Protein AF-0000000073157438 (afdb_homodimer)

pLDDT: mean 88.35, std 17.48, range [24.41, 98.88]

Sequence (498 aa):
MHIRNSVMNKRAVCDQSKKDSRLLELQKYIGYCFESQNLLETAMTHPSTVENSEGHYERLEFLGDTVLGFVISEMLFNIFTDDDEGLLTKKKIALVRGQRLVEVAEAINLGSVIQMSKGEEDCGGRSSAKNLENALEALIGAIYLDGGLLAAQEFVARYWGPLINKISELQLVDPKTALQEWAQSRNLPVPVYRVVNKTGLEHCPKFTVEVQLSDYRTVSASGKNKKSAEIAAARLLLEELTQENGTKAMHIRNSVMNKRAVCDQSKKDSRLLELQKYIGYCFESQNLLETAMTHPSTVENSEGHYERLEFLGDTVLGFVISEMLFNIFTDDDEGLLTKKKIALVRGQRLVEVAEAINLGSVIQMSKGEEDCGGRSSAKNLENALEALIGAIYLDGGLLAAQEFVARYWGPLINKISELQLVDPKTALQEWAQSRNLPVPVYRVVNKTGLEHCPKFTVEVQLSDYRTVSASGKNKKSAEIAAARLLLEELTQENGTKA

Structure (mmCIF, N/CA/C/O backbone):
data_AF-0000000073157438-model_v1
#
loop_
_entity.id
_entity.type
_entity.pdbx_description
1 polymer 'Ribonuclease 3'
#
loop_
_atom_site.group_PDB
_atom_site.id
_atom_site.type_symbol
_atom_site.label_atom_id
_atom_site.label_alt_id
_atom_site.label_comp_id
_atom_site.label_asym_id
_atom_site.label_entity_id
_atom_site.label_seq_id
_atom_site.pdbx_PDB_ins_code
_atom_site.Cartn_x
_atom_site.Cartn_y
_atom_site.Cartn_z
_atom_site.occupancy
_atom_site.B_iso_or_equiv
_atom_site.auth_seq_id
_atom_site.auth_comp_id
_atom_site.auth_asym_id
_atom_site.auth_atom_id
_atom_site.pdbx_PDB_model_num
ATOM 1 N N . MET A 1 1 ? 46.812 -8.625 14.352 1 26.81 1 MET A N 1
ATOM 2 C CA . MET A 1 1 ? 46.031 -9.672 15.008 1 26.81 1 MET A CA 1
ATOM 3 C C . MET A 1 1 ? 44.594 -9.711 14.477 1 26.81 1 MET A C 1
ATOM 5 O O . MET A 1 1 ? 43.875 -8.719 14.586 1 26.81 1 MET A O 1
ATOM 9 N N . HIS A 1 2 ? 44.344 -10.414 13.289 1 28 2 HIS A N 1
ATOM 10 C CA . HIS A 1 2 ? 43.25 -10.508 12.312 1 28 2 HIS A CA 1
ATOM 11 C C . HIS A 1 2 ? 42.031 -11.164 12.93 1 28 2 HIS A C 1
ATOM 13 O O . HIS A 1 2 ? 42.094 -12.32 13.367 1 28 2 HIS A O 1
ATOM 19 N N . ILE A 1 3 ? 41.219 -10.422 13.703 1 26.33 3 ILE A N 1
ATOM 20 C CA . ILE A 1 3 ? 40 -10.938 14.32 1 26.33 3 ILE A CA 1
ATOM 21 C C . ILE A 1 3 ? 39.094 -11.547 13.25 1 26.33 3 ILE A C 1
ATOM 23 O O . ILE A 1 3 ? 38.594 -10.836 12.375 1 26.33 3 ILE A O 1
ATOM 27 N N . ARG A 1 4 ? 39.375 -12.844 12.82 1 26.98 4 ARG A N 1
ATOM 28 C CA . ARG A 1 4 ? 38.562 -13.688 11.945 1 26.98 4 ARG A CA 1
ATOM 29 C C . ARG A 1 4 ? 37.156 -13.82 12.477 1 26.98 4 ARG A C 1
ATOM 31 O O . ARG A 1 4 ? 36.938 -14.414 13.539 1 26.98 4 ARG A O 1
ATOM 38 N N . ASN A 1 5 ? 36.312 -12.773 12.406 1 26.05 5 ASN A N 1
ATOM 39 C CA . ASN A 1 5 ? 34.906 -12.773 12.742 1 26.05 5 ASN A CA 1
ATOM 40 C C . ASN A 1 5 ? 34.156 -13.93 12.07 1 26.05 5 ASN A C 1
ATOM 42 O O . ASN A 1 5 ? 33.969 -13.914 10.859 1 26.05 5 ASN A O 1
ATOM 46 N N . SER A 1 6 ? 34.438 -15.211 12.406 1 28.34 6 SER A N 1
ATOM 47 C CA . SER A 1 6 ? 33.812 -16.453 11.984 1 28.34 6 SER A CA 1
ATOM 48 C C . SER A 1 6 ? 32.312 -16.406 12.258 1 28.34 6 SER A C 1
ATOM 50 O O . SER A 1 6 ? 31.859 -16.625 13.383 1 28.34 6 SER A O 1
ATOM 52 N N . VAL A 1 7 ? 31.625 -15.375 12.125 1 30.28 7 VAL A N 1
ATOM 53 C CA . VAL A 1 7 ? 30.172 -15.508 12.227 1 30.28 7 VAL A CA 1
ATOM 54 C C . VAL A 1 7 ? 29.719 -16.719 11.422 1 30.28 7 VAL A C 1
ATOM 56 O O . VAL A 1 7 ? 29.75 -16.703 10.188 1 30.28 7 VAL A O 1
ATOM 59 N N . MET A 1 8 ? 30.141 -17.938 11.75 1 28.86 8 MET A N 1
ATOM 60 C CA . MET A 1 8 ? 29.641 -19.188 11.18 1 28.86 8 MET A CA 1
ATOM 61 C C . MET A 1 8 ? 28.109 -19.156 11.062 1 28.86 8 MET A C 1
ATOM 63 O O . MET A 1 8 ? 27.422 -18.922 12.055 1 28.86 8 MET A O 1
ATOM 67 N N . ASN A 1 9 ? 27.516 -18.703 10.039 1 34.28 9 ASN A N 1
ATOM 68 C CA . ASN A 1 9 ? 26.141 -18.812 9.555 1 34.28 9 ASN A CA 1
ATOM 69 C C . ASN A 1 9 ? 25.547 -20.188 9.852 1 34.28 9 ASN A C 1
ATOM 71 O O . ASN A 1 9 ? 25.969 -21.188 9.273 1 34.28 9 ASN A O 1
ATOM 75 N N . LYS A 1 10 ? 25.469 -20.547 11.125 1 36.38 10 LYS A N 1
ATOM 76 C CA . LYS A 1 10 ? 24.812 -21.812 11.469 1 36.38 10 LYS A CA 1
ATOM 77 C C . LYS A 1 10 ? 23.609 -22.062 10.57 1 36.38 10 LYS A C 1
ATOM 79 O O . LYS A 1 10 ? 22.609 -21.344 10.656 1 36.38 10 LYS A O 1
ATOM 84 N N . ARG A 1 11 ? 23.734 -22.688 9.422 1 41.94 11 ARG A N 1
ATOM 85 C CA . ARG A 1 11 ? 22.672 -23.234 8.594 1 41.94 11 ARG A CA 1
ATOM 86 C C . ARG A 1 11 ? 21.734 -24.141 9.414 1 41.94 11 ARG A C 1
ATOM 88 O O . ARG A 1 11 ? 22.203 -25.047 10.102 1 41.94 11 ARG A O 1
ATOM 95 N N . ALA A 1 12 ? 20.625 -23.672 9.875 1 47.44 12 ALA A N 1
ATOM 96 C CA . ALA A 1 12 ? 19.625 -24.453 10.578 1 47.44 12 ALA A CA 1
ATOM 97 C C . ALA A 1 12 ? 19.438 -25.812 9.922 1 47.44 12 ALA A C 1
ATOM 99 O O . ALA A 1 12 ? 19.25 -25.906 8.703 1 47.44 12 ALA A O 1
ATOM 100 N N . VAL A 1 13 ? 20.078 -26.906 10.406 1 51.75 13 VAL A N 1
ATOM 101 C CA . VAL A 1 13 ? 19.828 -28.266 9.938 1 51.75 13 VAL A CA 1
ATOM 102 C C . VAL A 1 13 ? 18.359 -28.625 10.141 1 51.75 13 VAL A C 1
ATOM 104 O O . VAL A 1 13 ? 17.875 -28.672 11.273 1 51.75 13 VAL A O 1
ATOM 107 N N . 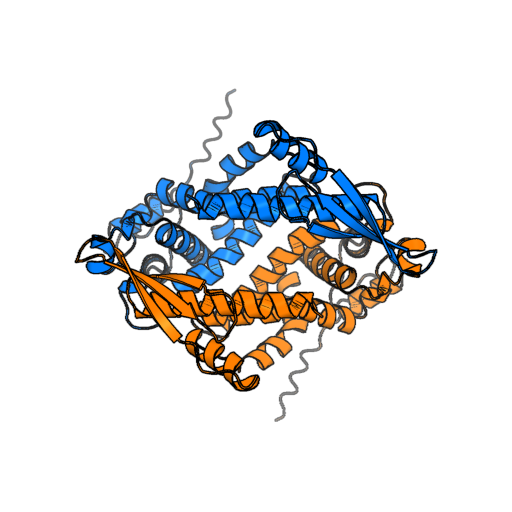CYS A 1 14 ? 17.516 -28.25 9.109 1 63.66 14 CYS A N 1
ATOM 108 C CA . CYS A 1 14 ? 16.109 -28.609 9.148 1 63.66 14 CYS A CA 1
ATOM 109 C C . CYS A 1 14 ? 15.922 -30.125 9.172 1 63.66 14 CYS A C 1
ATOM 111 O O . CYS A 1 14 ? 16.781 -30.859 8.68 1 63.66 14 CYS A O 1
ATOM 113 N N . ASP A 1 15 ? 15.109 -30.672 10.031 1 57.28 15 ASP A N 1
ATOM 114 C CA . ASP A 1 15 ? 14.836 -32.094 10.078 1 57.28 15 ASP A CA 1
ATOM 115 C C . ASP A 1 15 ? 14.562 -32.656 8.688 1 57.28 15 ASP A C 1
ATOM 117 O O . ASP A 1 15 ? 13.68 -32.156 7.977 1 57.28 15 ASP A O 1
ATOM 121 N N . GLN A 1 16 ? 15.492 -33.406 8.094 1 55.41 16 GLN A N 1
ATOM 122 C CA . GLN A 1 16 ? 15.68 -33.938 6.75 1 55.41 16 GLN A CA 1
ATOM 123 C C . GLN A 1 16 ? 14.703 -35.094 6.48 1 55.41 16 GLN A C 1
ATOM 125 O O . GLN A 1 16 ? 14.781 -35.719 5.438 1 55.41 16 GLN A O 1
ATOM 130 N N . SER A 1 17 ? 13.891 -35.406 7.43 1 48.56 17 SER A N 1
ATOM 131 C CA . SER A 1 17 ? 13.148 -36.625 7.113 1 48.56 17 SER A CA 1
ATOM 132 C C . SER A 1 17 ? 12.156 -36.375 5.977 1 48.56 17 SER A C 1
ATOM 134 O O . SER A 1 17 ? 11.609 -37.344 5.418 1 48.56 17 SER A O 1
ATOM 136 N N . LYS A 1 18 ? 11.773 -35.094 5.773 1 52.97 18 LYS A N 1
ATOM 137 C CA . LYS A 1 18 ? 10.594 -34.969 4.918 1 52.97 18 LYS A CA 1
ATOM 138 C C . LYS A 1 18 ? 10.992 -34.875 3.447 1 52.97 18 LYS A C 1
ATOM 140 O O . LYS A 1 18 ? 12.109 -34.469 3.119 1 52.97 18 LYS A O 1
ATOM 145 N N . LYS A 1 19 ? 9.945 -35.406 2.521 1 58.81 19 LYS A N 1
ATOM 146 C CA . LYS A 1 19 ? 9.703 -36.062 1.234 1 58.81 19 LYS A CA 1
ATOM 147 C C . LYS A 1 19 ? 10.141 -35.156 0.08 1 58.81 19 LYS A C 1
ATOM 149 O O . LYS A 1 19 ? 10.758 -35.625 -0.877 1 58.81 19 LYS A O 1
ATOM 154 N N . ASP A 1 20 ? 9.789 -33.875 0.079 1 69.81 20 ASP A N 1
ATOM 155 C CA . ASP A 1 20 ? 10.062 -33.188 -1.184 1 69.81 20 ASP A CA 1
ATOM 156 C C . ASP A 1 20 ? 11.422 -32.5 -1.146 1 69.81 20 ASP A C 1
ATOM 158 O O . ASP A 1 20 ? 11.609 -31.531 -0.415 1 69.81 20 ASP A O 1
ATOM 162 N N . SER A 1 21 ? 12.438 -33.094 -1.751 1 83.12 21 SER A N 1
ATOM 163 C CA . SER A 1 21 ? 13.836 -32.688 -1.812 1 83.12 21 SER A CA 1
ATOM 164 C C . SER A 1 21 ? 13.938 -31.219 -2.229 1 83.12 21 SER A C 1
ATOM 166 O O . SER A 1 21 ? 14.805 -30.484 -1.74 1 83.12 21 SER A O 1
ATOM 168 N N . ARG A 1 22 ? 13.047 -30.75 -2.941 1 88.81 22 ARG A N 1
ATOM 169 C CA . ARG A 1 22 ? 13.117 -29.391 -3.445 1 88.81 22 ARG A CA 1
ATOM 170 C C . ARG A 1 22 ? 12.812 -28.375 -2.34 1 88.81 22 ARG A C 1
ATOM 172 O O . ARG A 1 22 ? 13.453 -27.328 -2.254 1 88.81 22 ARG A O 1
ATOM 179 N N . LEU A 1 23 ? 11.898 -28.703 -1.529 1 93.06 23 LEU A N 1
ATOM 180 C CA . LEU A 1 23 ? 11.539 -27.812 -0.427 1 93.06 23 LEU A CA 1
ATOM 181 C C . LEU A 1 23 ? 12.648 -27.766 0.618 1 93.06 23 LEU A C 1
ATOM 183 O O . LEU A 1 23 ? 12.875 -26.734 1.243 1 93.06 23 LEU A O 1
ATOM 187 N N . LEU A 1 24 ? 13.297 -28.891 0.804 1 91.81 24 LEU A N 1
ATOM 188 C CA . LEU A 1 24 ? 14.438 -28.922 1.711 1 91.81 24 LEU A CA 1
ATOM 189 C C . LEU A 1 24 ? 15.562 -28.031 1.203 1 91.81 24 LEU A C 1
ATOM 191 O O . LEU A 1 24 ? 16.188 -27.312 1.984 1 91.81 24 LEU A O 1
ATOM 195 N N . GLU A 1 25 ? 15.758 -28.141 -0.069 1 91.5 25 GLU A N 1
ATOM 196 C CA . GLU A 1 25 ? 16.781 -27.297 -0.688 1 91.5 25 GLU A CA 1
ATOM 197 C C . GLU A 1 25 ? 16.438 -25.812 -0.549 1 91.5 25 GLU A C 1
ATOM 199 O O . GLU A 1 25 ? 17.312 -25 -0.302 1 91.5 25 GLU A O 1
ATOM 204 N N . LEU A 1 26 ? 15.188 -25.5 -0.736 1 94.94 26 LEU A N 1
ATOM 205 C CA . LEU A 1 26 ? 14.758 -24.109 -0.574 1 94.94 26 LEU A CA 1
ATOM 206 C C . LEU A 1 26 ? 15.039 -23.609 0.839 1 94.94 26 LEU A C 1
ATOM 208 O O . LEU A 1 26 ? 15.539 -22.5 1.021 1 94.94 26 LEU A O 1
ATOM 212 N N . GLN A 1 27 ? 14.75 -24.406 1.78 1 95.69 27 GLN A N 1
ATOM 213 C CA . GLN A 1 27 ? 14.977 -24.047 3.174 1 95.69 27 GLN A CA 1
ATOM 214 C C . GLN A 1 27 ? 16.453 -23.781 3.445 1 95.69 27 GLN A C 1
ATOM 216 O O . GLN A 1 27 ? 16.812 -22.875 4.195 1 95.69 27 GLN A O 1
ATOM 221 N N . LYS A 1 28 ? 17.281 -24.547 2.77 1 91.62 28 LYS A N 1
ATOM 222 C CA . LYS A 1 28 ? 18.719 -24.344 2.875 1 91.62 28 LYS A CA 1
ATOM 223 C C . LYS A 1 28 ? 19.125 -23 2.262 1 91.62 28 LYS A C 1
ATOM 225 O O . LYS A 1 28 ? 19.891 -22.25 2.855 1 91.62 28 LYS A O 1
ATOM 230 N N . TYR A 1 29 ? 18.578 -22.734 1.128 1 90.62 29 TYR A N 1
ATOM 231 C CA . TYR A 1 29 ? 18.891 -21.5 0.427 1 90.62 29 TYR A CA 1
ATOM 232 C C . TYR A 1 29 ? 18.469 -20.281 1.243 1 90.62 29 TYR A C 1
ATOM 234 O O . TYR A 1 29 ? 19.188 -19.281 1.316 1 90.62 29 TYR A O 1
ATOM 242 N N . ILE A 1 30 ? 17.312 -20.375 1.87 1 94.5 30 ILE A N 1
ATOM 243 C CA . ILE A 1 30 ? 16.781 -19.188 2.521 1 94.5 30 ILE A CA 1
ATOM 244 C C . ILE A 1 30 ? 17.25 -19.125 3.971 1 94.5 30 ILE A C 1
ATOM 246 O O . ILE A 1 30 ? 17.031 -18.125 4.668 1 94.5 30 ILE A O 1
ATOM 250 N N . GLY A 1 31 ? 17.906 -20.188 4.41 1 93.62 31 GLY A N 1
ATOM 251 C CA . GLY A 1 31 ? 18.469 -20.203 5.754 1 93.62 31 GLY A CA 1
ATOM 252 C C . GLY A 1 31 ? 17.406 -20.25 6.84 1 93.62 31 GLY A C 1
ATOM 253 O O . GLY A 1 31 ? 17.562 -19.609 7.883 1 93.62 31 GLY A O 1
ATOM 254 N N . TYR A 1 32 ? 16.344 -20.875 6.543 1 96.69 32 TYR A N 1
ATOM 255 C CA . TYR A 1 32 ? 15.25 -20.984 7.504 1 96.69 32 TYR A CA 1
ATOM 256 C C . TYR A 1 32 ? 14.602 -22.359 7.445 1 96.69 32 TYR A C 1
ATOM 258 O O . TYR A 1 32 ? 14.242 -22.844 6.367 1 96.69 32 TYR A O 1
ATOM 266 N N . CYS A 1 33 ? 14.438 -23.016 8.578 1 96.19 33 CYS A N 1
ATOM 267 C CA . CYS A 1 33 ? 13.789 -24.312 8.664 1 96.19 33 CYS A CA 1
ATOM 268 C C . CYS A 1 33 ? 12.383 -24.188 9.227 1 96.19 33 CYS A C 1
ATOM 270 O O . CYS A 1 33 ? 12.203 -23.812 10.391 1 96.19 33 CYS A O 1
ATOM 272 N N . PHE A 1 34 ? 11.492 -24.578 8.445 1 97.19 34 PHE A N 1
ATOM 273 C CA . PHE A 1 34 ? 10.094 -24.469 8.852 1 97.19 34 PHE A CA 1
ATOM 274 C C . PHE A 1 34 ? 9.75 -25.516 9.898 1 97.19 34 PHE A C 1
ATOM 276 O O . PHE A 1 34 ? 10.094 -26.703 9.734 1 97.19 34 PHE A O 1
ATOM 283 N N . GLU A 1 35 ? 9.094 -25.109 10.898 1 96.69 35 GLU A N 1
ATOM 284 C CA . GLU A 1 35 ? 8.469 -26.062 11.812 1 96.69 35 GLU A CA 1
ATOM 285 C C . GLU A 1 35 ? 7.234 -26.703 11.18 1 96.69 35 GLU A C 1
ATOM 287 O O . GLU A 1 35 ? 7.039 -27.906 11.273 1 96.69 35 GLU A O 1
ATOM 292 N N . SER A 1 36 ? 6.414 -25.922 10.539 1 96.12 36 SER A N 1
ATOM 293 C CA . SER A 1 36 ? 5.242 -26.391 9.805 1 96.12 36 SER A CA 1
ATOM 294 C C . SER A 1 36 ? 5.547 -26.562 8.32 1 96.12 36 SER A C 1
ATOM 296 O O . SER A 1 36 ? 5.438 -25.609 7.547 1 96.12 36 SER A O 1
ATOM 298 N N . GLN A 1 37 ? 5.75 -27.719 7.988 1 94.69 37 GLN A N 1
ATOM 299 C CA . GLN A 1 37 ? 6.012 -28.016 6.582 1 94.69 37 GLN A CA 1
ATOM 300 C C . GLN A 1 37 ? 4.797 -27.688 5.719 1 94.69 37 GLN A C 1
ATOM 302 O O . GLN A 1 37 ? 4.941 -27.297 4.559 1 94.69 37 GLN A O 1
ATOM 307 N N . ASN A 1 38 ? 3.643 -27.828 6.309 1 95.06 38 ASN A N 1
ATOM 308 C CA . ASN A 1 38 ? 2.406 -27.531 5.59 1 95.06 38 ASN A CA 1
ATOM 309 C C . ASN A 1 38 ? 2.338 -26.078 5.172 1 95.06 38 ASN A C 1
ATOM 311 O O . ASN A 1 38 ? 1.825 -25.75 4.098 1 95.06 38 ASN A O 1
ATOM 315 N N . LEU A 1 39 ? 2.832 -25.234 6.059 1 96.56 39 LEU A N 1
ATOM 316 C CA . LEU A 1 39 ? 2.867 -23.812 5.75 1 96.56 39 LEU A CA 1
ATOM 317 C C . LEU A 1 39 ? 3.754 -23.547 4.539 1 96.56 39 LEU A C 1
ATOM 319 O O . LEU A 1 39 ? 3.379 -22.766 3.652 1 96.56 39 LEU A O 1
ATOM 323 N N . LEU A 1 40 ? 4.91 -24.172 4.531 1 97.38 40 LEU A N 1
ATOM 324 C CA . LEU A 1 40 ? 5.824 -24.031 3.402 1 97.38 40 LEU A CA 1
ATOM 325 C C . LEU A 1 40 ? 5.199 -24.578 2.123 1 97.38 40 LEU A C 1
ATOM 327 O O . LEU A 1 40 ? 5.277 -23.938 1.069 1 97.38 40 LEU A O 1
ATOM 331 N N . GLU A 1 41 ? 4.562 -25.688 2.217 1 96 41 GLU A N 1
ATOM 332 C CA . GLU A 1 41 ? 3.908 -26.297 1.06 1 96 41 GLU A CA 1
ATOM 333 C C . GLU A 1 41 ? 2.818 -25.391 0.503 1 96 41 GLU A C 1
ATOM 335 O O . GLU A 1 41 ? 2.721 -25.203 -0.711 1 96 41 GLU A O 1
ATOM 340 N N . THR A 1 42 ? 2.059 -24.844 1.381 1 96.31 42 THR A N 1
ATOM 341 C CA . THR A 1 42 ? 0.993 -23.938 0.966 1 96.31 42 THR A CA 1
ATOM 342 C C . THR A 1 42 ? 1.566 -22.719 0.255 1 96.31 42 THR A C 1
ATOM 344 O O . THR A 1 42 ? 1.047 -22.297 -0.78 1 96.31 42 THR A O 1
ATOM 347 N N . ALA A 1 43 ? 2.654 -22.156 0.776 1 98 43 ALA A N 1
ATOM 348 C CA . ALA A 1 43 ? 3.295 -20.969 0.206 1 98 43 ALA A CA 1
ATOM 349 C C . ALA A 1 43 ? 3.832 -21.266 -1.193 1 98 43 ALA A C 1
ATOM 351 O O . ALA A 1 43 ? 4.027 -20.344 -1.991 1 98 43 ALA A O 1
ATOM 352 N N . MET A 1 44 ? 4.035 -22.547 -1.492 1 97.62 44 MET A N 1
ATOM 353 C CA . MET A 1 44 ? 4.621 -22.922 -2.773 1 97.62 44 MET A CA 1
ATOM 354 C C . MET A 1 44 ? 3.578 -23.562 -3.682 1 97.62 44 MET A C 1
ATOM 356 O O . MET A 1 44 ? 3.924 -24.188 -4.684 1 97.62 44 MET A O 1
ATOM 360 N N . THR A 1 45 ? 2.359 -23.422 -3.369 1 97.31 45 THR A N 1
ATOM 361 C CA . THR A 1 45 ? 1.313 -24.031 -4.184 1 97.31 45 THR A CA 1
ATOM 362 C C . THR A 1 45 ? 0.534 -22.969 -4.953 1 97.31 45 THR A C 1
ATOM 364 O O . THR A 1 45 ? -0.113 -22.109 -4.352 1 97.31 45 THR A O 1
ATOM 367 N N . HIS A 1 46 ? 0.62 -23.047 -6.223 1 97.12 46 HIS A N 1
ATOM 368 C CA . HIS A 1 46 ? -0.107 -22.141 -7.113 1 97.12 46 HIS A CA 1
ATOM 369 C C . HIS A 1 46 ? -1.605 -22.422 -7.074 1 97.12 46 HIS A C 1
ATOM 371 O O . HIS A 1 46 ? -2.023 -23.578 -6.938 1 97.12 46 HIS A O 1
ATOM 377 N N . PRO A 1 47 ? -2.455 -21.438 -7.352 1 94 47 PRO A N 1
ATOM 378 C CA . PRO A 1 47 ? -3.904 -21.625 -7.289 1 94 47 PRO A CA 1
ATOM 379 C C . PRO A 1 47 ? -4.426 -22.547 -8.383 1 94 47 PRO A C 1
ATOM 381 O O . PRO A 1 47 ? -5.555 -23.031 -8.305 1 94 47 PRO A O 1
ATOM 384 N N . SER A 1 48 ? -3.676 -22.797 -9.406 1 91.88 48 SER A N 1
ATOM 385 C CA . SER A 1 48 ? -4.105 -23.656 -10.5 1 91.88 48 SER A CA 1
ATOM 386 C C . SER A 1 48 ? -4.27 -25.109 -10.031 1 91.88 48 SER A C 1
ATOM 388 O O . SER A 1 48 ? -4.867 -25.922 -10.734 1 91.88 48 SER A O 1
ATOM 390 N N . THR A 1 49 ? -3.66 -25.422 -8.875 1 90.75 49 THR A N 1
ATOM 391 C CA . THR A 1 49 ? -3.646 -26.812 -8.414 1 90.75 49 THR A CA 1
ATOM 392 C C . THR A 1 49 ? -4.961 -27.156 -7.727 1 90.75 49 THR A C 1
ATOM 394 O O . THR A 1 49 ? -5.285 -28.344 -7.555 1 90.75 49 THR A O 1
ATOM 397 N N . VAL A 1 50 ? -5.555 -26.188 -7.199 1 79.75 50 VAL A N 1
ATOM 398 C CA . VAL A 1 50 ? -6.734 -26.469 -6.383 1 79.75 50 VAL A CA 1
ATOM 399 C C . VAL A 1 50 ? -7.926 -25.672 -6.918 1 79.75 50 VAL A C 1
ATOM 401 O O . VAL A 1 50 ? -7.766 -24.578 -7.457 1 79.75 50 VAL A O 1
ATOM 404 N N . GLU A 1 51 ? -9.008 -26.344 -6.809 1 69.75 51 GLU A N 1
ATOM 405 C CA . GLU A 1 51 ? -10.227 -25.688 -7.254 1 69.75 51 GLU A CA 1
ATOM 406 C C . GLU A 1 51 ? -10.75 -24.719 -6.195 1 69.75 51 GLU A C 1
ATOM 408 O O . GLU A 1 51 ? -11.344 -23.688 -6.523 1 69.75 51 GLU A O 1
ATOM 413 N N . ASN A 1 52 ? -10.406 -25.016 -5.016 1 68.56 52 ASN A N 1
ATOM 414 C CA . ASN A 1 52 ? -10.977 -24.188 -3.957 1 68.56 52 ASN A CA 1
ATOM 415 C C . ASN A 1 52 ? -10.008 -23.094 -3.512 1 68.56 52 ASN A C 1
ATOM 417 O O . ASN A 1 52 ? -8.883 -23.016 -4.008 1 68.56 52 ASN A O 1
ATOM 421 N N . SER A 1 53 ? -10.531 -22.188 -2.699 1 66.31 53 SER A N 1
ATOM 422 C CA . SER A 1 53 ? -9.82 -21 -2.258 1 66.31 53 SER A CA 1
ATOM 423 C C . SER A 1 53 ? -8.805 -21.328 -1.171 1 66.31 53 SER A C 1
ATOM 425 O O . SER A 1 53 ? -8.133 -20.438 -0.646 1 66.31 53 SER A O 1
ATOM 427 N N . GLU A 1 54 ? -8.594 -22.625 -1.029 1 77.75 54 GLU A N 1
ATOM 428 C CA . GLU A 1 54 ? -7.688 -22.984 0.06 1 77.75 54 GLU A CA 1
ATOM 429 C C . GLU A 1 54 ? -6.512 -23.812 -0.447 1 77.75 54 GLU A C 1
ATOM 431 O O . GLU A 1 54 ? -6.551 -24.328 -1.561 1 77.75 54 GLU A O 1
ATOM 436 N N . GLY A 1 55 ? -5.543 -23.75 0.285 1 88.12 55 GLY A N 1
ATOM 437 C CA . GLY A 1 55 ? -4.426 -24.656 0.048 1 88.12 55 GLY A CA 1
ATOM 438 C C . GLY A 1 55 ? -3.432 -24.109 -0.961 1 88.12 55 GLY A C 1
ATOM 439 O O . GLY A 1 55 ? -2.605 -24.859 -1.486 1 88.12 55 GLY A O 1
ATOM 440 N N . HIS A 1 56 ? -3.596 -22.875 -1.312 1 95.5 56 HIS A N 1
ATOM 441 C CA . HIS A 1 56 ? -2.629 -22.219 -2.197 1 95.5 56 HIS A CA 1
ATOM 442 C C . HIS A 1 56 ? -2.117 -20.922 -1.596 1 95.5 56 HIS A C 1
ATOM 444 O O . HIS A 1 56 ? -2.547 -20.516 -0.512 1 95.5 56 HIS A O 1
ATOM 450 N N . TYR A 1 57 ? -1.277 -20.266 -2.312 1 96.88 57 TYR A N 1
ATOM 451 C CA . TYR A 1 57 ? -0.417 -19.297 -1.635 1 96.88 57 TYR A CA 1
ATOM 452 C C . TYR A 1 57 ? -1.088 -17.922 -1.556 1 96.88 57 TYR A C 1
ATOM 454 O O . TYR A 1 57 ? -0.561 -17 -0.928 1 96.88 57 TYR A O 1
ATOM 462 N N . GLU A 1 58 ? -2.309 -17.734 -1.977 1 96.5 58 GLU A N 1
ATOM 463 C CA . GLU A 1 58 ? -2.881 -16.406 -2.166 1 96.5 58 GLU A CA 1
ATOM 464 C C . GLU A 1 58 ? -3.102 -15.711 -0.828 1 96.5 58 GLU A C 1
ATOM 466 O O . GLU A 1 58 ? -2.799 -14.523 -0.687 1 96.5 58 GLU A O 1
ATOM 471 N N . ARG A 1 59 ? -3.615 -16.391 0.157 1 96.88 59 ARG A N 1
ATOM 472 C CA . ARG A 1 59 ? -3.828 -15.766 1.458 1 96.88 59 ARG A CA 1
ATOM 473 C C . ARG A 1 59 ? -2.5 -15.43 2.127 1 96.88 59 ARG A C 1
ATOM 475 O O . ARG A 1 59 ? -2.381 -14.398 2.793 1 96.88 59 ARG A O 1
ATOM 482 N N . LEU A 1 60 ? -1.538 -16.312 1.951 1 98.25 60 LEU A N 1
ATOM 483 C CA . LEU A 1 60 ? -0.212 -16.062 2.504 1 98.25 60 LEU A CA 1
ATOM 484 C C . LEU A 1 60 ? 0.449 -14.875 1.808 1 98.25 60 LEU A C 1
ATOM 486 O O . LEU A 1 60 ? 1.182 -14.109 2.438 1 98.25 60 LEU A O 1
ATOM 490 N N . GLU A 1 61 ? 0.233 -14.789 0.499 1 98.44 61 GLU A N 1
ATOM 491 C CA . GLU A 1 61 ? 0.721 -13.641 -0.256 1 98.44 61 GLU A CA 1
ATOM 492 C C . GLU A 1 61 ? 0.175 -12.336 0.314 1 98.44 61 GLU A C 1
ATOM 494 O O . GLU A 1 61 ? 0.915 -11.359 0.467 1 98.44 61 GLU A O 1
ATOM 499 N N . PHE A 1 62 ? -1.101 -12.352 0.643 1 98.19 62 PHE A N 1
ATOM 500 C CA . PHE A 1 62 ? -1.76 -11.203 1.243 1 98.19 62 PHE A CA 1
ATOM 501 C C . PHE A 1 62 ? -1.041 -10.766 2.516 1 98.19 62 PHE A C 1
ATOM 503 O O . PHE A 1 62 ? -0.734 -9.586 2.688 1 98.19 62 PHE A O 1
ATOM 510 N N . LEU A 1 63 ? -0.765 -11.688 3.342 1 98.62 63 LEU A N 1
ATOM 511 C CA . LEU A 1 63 ? -0.083 -11.391 4.594 1 98.62 63 LEU A CA 1
ATOM 512 C C . LEU A 1 63 ? 1.368 -10.992 4.344 1 98.62 63 LEU A C 1
ATOM 514 O O . LEU A 1 63 ? 1.86 -10.023 4.918 1 98.62 63 LEU A O 1
ATOM 518 N N . GLY A 1 64 ? 2.029 -11.719 3.465 1 98.75 64 GLY A N 1
ATOM 519 C CA . GLY A 1 64 ? 3.441 -11.508 3.18 1 98.75 64 GLY A CA 1
ATOM 520 C C . GLY A 1 64 ? 3.736 -10.141 2.594 1 98.75 64 GLY A C 1
ATOM 521 O O . GLY A 1 64 ? 4.781 -9.555 2.881 1 98.75 64 GLY A O 1
ATOM 522 N N . ASP A 1 65 ? 2.822 -9.672 1.805 1 98.44 65 ASP A N 1
ATOM 523 C CA . ASP A 1 65 ? 2.975 -8.344 1.215 1 98.44 65 ASP A CA 1
ATOM 524 C C . ASP A 1 65 ? 3.09 -7.27 2.297 1 98.44 65 ASP A C 1
ATOM 526 O O . ASP A 1 65 ? 3.965 -6.406 2.23 1 98.44 65 ASP A O 1
ATOM 530 N N . THR A 1 66 ? 2.283 -7.348 3.297 1 98.5 66 THR A N 1
ATOM 531 C CA . THR A 1 66 ? 2.279 -6.348 4.355 1 98.5 66 THR A CA 1
ATOM 532 C C . THR A 1 66 ? 3.475 -6.535 5.285 1 98.5 66 THR A C 1
ATOM 534 O O . THR A 1 66 ? 4.031 -5.562 5.797 1 98.5 66 THR A O 1
ATOM 537 N N . VAL A 1 67 ? 3.893 -7.777 5.492 1 98.75 67 VAL A N 1
ATOM 538 C CA . VAL A 1 67 ? 5.082 -8.047 6.293 1 98.75 67 VAL A CA 1
ATOM 539 C C . VAL A 1 67 ? 6.305 -7.426 5.625 1 98.75 67 VAL A C 1
ATOM 541 O O . VAL A 1 67 ? 7.086 -6.723 6.27 1 98.75 67 VAL A O 1
ATOM 544 N N . LEU A 1 68 ? 6.41 -7.688 4.352 1 98.81 68 LEU A N 1
ATOM 545 C CA . LEU A 1 68 ? 7.539 -7.145 3.602 1 98.81 68 LEU A CA 1
ATOM 546 C C . LEU A 1 68 ? 7.535 -5.621 3.648 1 98.81 68 LEU A C 1
ATOM 548 O O . LEU A 1 68 ? 8.562 -5.004 3.932 1 98.81 68 LEU A O 1
ATOM 552 N N . GLY A 1 69 ? 6.344 -5.035 3.389 1 98.62 69 GLY A N 1
ATOM 553 C CA . GLY A 1 69 ? 6.23 -3.588 3.418 1 98.62 69 GLY A CA 1
ATOM 554 C C . GLY A 1 69 ? 6.637 -2.982 4.75 1 98.62 69 GLY A C 1
ATOM 555 O O . GLY A 1 69 ? 7.352 -1.979 4.789 1 98.62 69 GLY A O 1
ATOM 556 N N . PHE A 1 70 ? 6.223 -3.635 5.777 1 98.69 70 PHE A N 1
ATOM 557 C CA . PHE A 1 70 ? 6.516 -3.162 7.125 1 98.69 70 PHE A CA 1
ATOM 558 C C . PHE A 1 70 ? 8.008 -3.273 7.426 1 98.69 70 PHE A C 1
ATOM 560 O O . PHE A 1 70 ? 8.625 -2.311 7.879 1 98.69 70 PHE A O 1
ATOM 567 N N . VAL A 1 71 ? 8.609 -4.391 7.125 1 98.69 71 VAL A N 1
ATOM 568 C CA . VAL A 1 71 ? 10.008 -4.656 7.453 1 98.69 71 VAL A CA 1
ATOM 569 C C . VAL A 1 71 ? 10.914 -3.729 6.645 1 98.69 71 VAL A C 1
ATOM 571 O O . VAL A 1 71 ? 11.859 -3.146 7.188 1 98.69 71 VAL A O 1
ATOM 574 N N . ILE A 1 72 ? 10.609 -3.549 5.395 1 98.56 72 ILE A N 1
ATOM 575 C CA . ILE A 1 72 ? 11.391 -2.666 4.539 1 98.56 72 ILE A CA 1
ATOM 576 C C . ILE A 1 72 ? 11.281 -1.229 5.039 1 98.56 72 ILE A C 1
ATOM 578 O O . ILE A 1 72 ? 12.281 -0.513 5.113 1 98.56 72 ILE A O 1
ATOM 582 N N . SER A 1 73 ? 10.047 -0.806 5.363 1 98.5 73 SER A N 1
ATOM 583 C CA . SER A 1 73 ? 9.844 0.55 5.859 1 98.5 73 SER A CA 1
ATOM 584 C C . SER A 1 73 ? 10.625 0.792 7.148 1 98.5 73 SER A C 1
ATOM 586 O O . SER A 1 73 ? 11.234 1.85 7.32 1 98.5 73 SER A O 1
ATOM 588 N N . GLU A 1 74 ? 10.602 -0.177 8.008 1 98.19 74 GLU A N 1
ATOM 589 C CA . GLU A 1 74 ? 11.344 -0.062 9.258 1 98.19 74 GLU A CA 1
ATOM 590 C C . GLU A 1 74 ? 12.844 0.031 9 1 98.19 74 GLU A C 1
ATOM 592 O O . GLU A 1 74 ? 13.539 0.849 9.609 1 98.19 74 GLU A O 1
ATOM 597 N N . MET A 1 75 ? 13.359 -0.794 8.109 1 97.5 75 MET A N 1
ATOM 598 C CA . MET A 1 75 ? 14.781 -0.745 7.758 1 97.5 75 MET A CA 1
ATOM 599 C C . MET A 1 75 ? 15.156 0.625 7.203 1 97.5 75 MET A C 1
ATOM 601 O O . MET A 1 75 ? 16.141 1.22 7.625 1 97.5 75 MET A O 1
ATOM 605 N N . LEU A 1 76 ? 14.336 1.125 6.309 1 97.5 76 LEU A N 1
ATOM 606 C CA . LEU A 1 76 ? 14.602 2.416 5.684 1 97.5 76 LEU A CA 1
ATOM 607 C C . LEU A 1 76 ? 14.555 3.539 6.711 1 97.5 76 LEU A C 1
ATOM 609 O O . LEU A 1 76 ? 15.422 4.422 6.715 1 97.5 76 LEU A O 1
ATOM 613 N N . PHE A 1 77 ? 13.547 3.496 7.531 1 97.31 77 PHE A N 1
ATOM 614 C CA . PHE A 1 77 ? 13.367 4.496 8.578 1 97.31 77 PHE A CA 1
ATOM 615 C C . PHE A 1 77 ? 14.602 4.574 9.461 1 97.31 77 PHE A C 1
ATOM 617 O O . PHE A 1 77 ? 15.055 5.668 9.812 1 97.31 77 PHE A O 1
ATOM 624 N N . ASN A 1 78 ? 15.188 3.426 9.758 1 96.44 78 ASN A N 1
ATOM 625 C CA . ASN A 1 78 ? 16.312 3.336 10.695 1 96.44 78 ASN A CA 1
ATOM 626 C C . ASN A 1 78 ? 17.625 3.662 10.016 1 96.44 78 ASN A C 1
ATOM 628 O O . ASN A 1 78 ? 18.531 4.234 10.633 1 96.44 78 ASN A O 1
ATOM 632 N N . ILE A 1 79 ? 17.797 3.312 8.812 1 95.06 79 ILE A N 1
ATOM 633 C CA . ILE A 1 79 ? 19.062 3.449 8.109 1 95.06 79 ILE A CA 1
ATOM 634 C C . ILE A 1 79 ? 19.203 4.867 7.559 1 95.06 79 ILE A C 1
ATOM 636 O O . ILE A 1 79 ? 20.281 5.477 7.656 1 95.06 79 ILE A O 1
ATOM 640 N N . PHE A 1 80 ? 18.125 5.387 7.031 1 94.06 80 PHE A N 1
ATOM 641 C CA . PHE A 1 80 ? 18.172 6.691 6.383 1 94.06 80 PHE A CA 1
ATOM 642 C C . PHE A 1 80 ? 17.516 7.754 7.258 1 94.06 80 PHE A C 1
ATOM 644 O O . PHE A 1 80 ? 16.484 8.32 6.895 1 94.06 80 PHE A O 1
ATOM 651 N N . THR A 1 81 ? 18.203 8.211 8.211 1 92.88 81 THR A N 1
ATOM 652 C CA . THR A 1 81 ? 17.672 9.102 9.234 1 92.88 81 THR A CA 1
ATOM 653 C C . THR A 1 81 ? 17.484 10.508 8.688 1 92.88 81 THR A C 1
ATOM 655 O O . THR A 1 81 ? 16.703 11.297 9.219 1 92.88 81 THR A O 1
ATOM 658 N N . ASP A 1 82 ? 18.172 10.812 7.562 1 89.81 82 ASP A N 1
ATOM 659 C CA . ASP A 1 82 ? 18.141 12.172 7.031 1 89.81 82 ASP A CA 1
ATOM 660 C C . ASP A 1 82 ? 17.141 12.281 5.883 1 89.81 82 ASP A C 1
ATOM 662 O O . ASP A 1 82 ? 16.844 13.383 5.414 1 89.81 82 ASP A O 1
ATOM 666 N N . ASP A 1 83 ? 16.656 11.117 5.461 1 90.94 83 ASP A N 1
ATOM 667 C CA . ASP A 1 83 ? 15.703 11.148 4.355 1 90.94 83 ASP A CA 1
ATOM 668 C C . ASP A 1 83 ? 14.328 11.617 4.828 1 90.94 83 ASP A C 1
ATOM 670 O O . ASP A 1 83 ? 13.875 11.242 5.91 1 90.94 83 ASP A O 1
ATOM 674 N N . ASP A 1 84 ? 13.688 12.438 4.059 1 89.69 84 ASP A N 1
ATOM 675 C CA . ASP A 1 84 ? 12.312 12.812 4.352 1 89.69 84 ASP A CA 1
ATOM 676 C C . ASP A 1 84 ? 11.336 11.742 3.875 1 89.69 84 ASP A C 1
ATOM 678 O O . ASP A 1 84 ? 11.742 10.734 3.287 1 89.69 84 ASP A O 1
ATOM 682 N N . GLU A 1 85 ? 10.062 11.984 4.117 1 92.75 85 GLU A N 1
ATOM 683 C CA . GLU A 1 85 ? 9.023 11.016 3.775 1 92.75 85 GLU A CA 1
ATOM 684 C C . GLU A 1 85 ? 9.016 10.719 2.277 1 92.75 85 GLU A C 1
ATOM 686 O O . GLU A 1 85 ? 8.828 9.578 1.867 1 92.75 85 GLU A O 1
ATOM 691 N N . GLY A 1 86 ? 9.195 11.758 1.44 1 90.62 86 GLY A N 1
ATOM 692 C CA . GLY A 1 86 ? 9.203 11.578 -0.002 1 90.62 86 GLY A CA 1
ATOM 693 C C . GLY A 1 86 ? 10.281 10.617 -0.476 1 90.62 86 GLY A C 1
ATOM 694 O O . GLY A 1 86 ? 10.016 9.727 -1.28 1 90.62 86 GLY A O 1
ATOM 695 N N . LEU A 1 87 ? 11.422 10.781 0.058 1 90.81 87 LEU A N 1
ATOM 696 C CA . LEU A 1 87 ? 12.547 9.93 -0.322 1 90.81 87 LEU A CA 1
ATOM 697 C C . LEU A 1 87 ? 12.375 8.523 0.245 1 90.81 87 LEU A C 1
ATOM 699 O O . LEU A 1 87 ? 12.664 7.535 -0.433 1 90.81 87 LEU A O 1
ATOM 703 N N . LEU A 1 88 ? 11.93 8.414 1.496 1 95 88 LEU A N 1
ATOM 704 C CA . LEU A 1 88 ? 11.664 7.109 2.088 1 95 88 LEU A CA 1
ATOM 705 C C . LEU A 1 88 ? 10.648 6.332 1.256 1 95 88 LEU A C 1
ATOM 707 O O . LEU A 1 88 ? 10.836 5.141 0.991 1 95 88 LEU A O 1
ATOM 711 N N . THR A 1 89 ? 9.672 7.023 0.829 1 94.94 89 THR A N 1
ATOM 712 C CA . THR A 1 89 ? 8.625 6.398 0.024 1 94.94 89 THR A CA 1
ATOM 713 C C . THR A 1 89 ? 9.18 5.922 -1.313 1 94.94 89 THR A C 1
ATOM 715 O O . THR A 1 89 ? 8.906 4.801 -1.744 1 94.94 89 THR A O 1
ATOM 718 N N . LYS A 1 90 ? 9.914 6.742 -1.937 1 92.31 90 LYS A N 1
ATOM 719 C CA . LYS A 1 90 ? 10.539 6.391 -3.209 1 92.31 90 LYS A CA 1
ATOM 720 C C . LYS A 1 90 ? 11.422 5.152 -3.068 1 92.31 90 LYS A C 1
ATOM 722 O O . LYS A 1 90 ? 11.367 4.246 -3.9 1 92.31 90 LYS A O 1
ATOM 727 N N . LYS A 1 91 ? 12.211 5.125 -2.041 1 95.12 91 LYS A N 1
ATOM 728 C CA . LYS A 1 91 ? 13.086 3.984 -1.791 1 95.12 91 LYS A CA 1
ATOM 729 C C . LYS A 1 91 ? 12.273 2.725 -1.501 1 95.12 91 LYS A C 1
ATOM 731 O O . LYS A 1 91 ? 12.609 1.639 -1.978 1 95.12 91 LYS A O 1
ATOM 736 N N . LYS A 1 92 ? 11.25 2.869 -0.708 1 97.19 92 LYS A N 1
ATOM 737 C CA . LYS A 1 92 ? 10.391 1.729 -0.417 1 97.19 92 LYS A CA 1
ATOM 738 C C . LYS A 1 92 ? 9.797 1.147 -1.697 1 97.19 92 LYS A C 1
ATOM 740 O O . LYS A 1 92 ? 9.859 -0.064 -1.922 1 97.19 92 LYS A O 1
ATOM 745 N N . ILE A 1 93 ? 9.305 1.992 -2.525 1 95.38 93 ILE A N 1
ATOM 746 C CA . ILE A 1 93 ? 8.688 1.557 -3.775 1 95.38 93 ILE A CA 1
ATOM 747 C C . ILE A 1 93 ? 9.711 0.78 -4.609 1 95.38 93 ILE A C 1
ATOM 749 O O . ILE A 1 93 ? 9.406 -0.299 -5.121 1 95.38 93 ILE A O 1
ATOM 753 N N . ALA A 1 94 ? 10.852 1.24 -4.691 1 93.62 94 ALA A N 1
ATOM 754 C CA . ALA A 1 94 ? 11.906 0.611 -5.48 1 93.62 94 ALA A CA 1
ATOM 755 C C . ALA A 1 94 ? 12.242 -0.774 -4.938 1 93.62 94 ALA A C 1
ATOM 757 O O . ALA A 1 94 ? 12.609 -1.673 -5.695 1 93.62 94 ALA A O 1
ATOM 758 N N . LEU A 1 95 ? 12.07 -0.91 -3.674 1 96.62 95 LEU A N 1
ATOM 759 C CA . LEU A 1 95 ? 12.523 -2.135 -3.023 1 96.62 95 LEU A CA 1
ATOM 760 C C . LEU A 1 95 ? 11.414 -3.18 -2.992 1 96.62 95 LEU A C 1
ATOM 762 O O . LEU A 1 95 ? 11.68 -4.371 -2.816 1 96.62 95 LEU A O 1
ATOM 766 N N . VAL A 1 96 ? 10.141 -2.727 -3.141 1 97.75 96 VAL A N 1
ATOM 767 C CA . VAL A 1 96 ? 9.055 -3.689 -2.982 1 97.75 96 VAL A CA 1
ATOM 768 C C . VAL A 1 96 ? 8.305 -3.844 -4.305 1 97.75 96 VAL A C 1
ATOM 770 O O . VAL A 1 96 ? 7.305 -4.566 -4.379 1 97.75 96 VAL A O 1
ATOM 773 N N . ARG A 1 97 ? 8.812 -3.205 -5.344 1 95.56 97 ARG A N 1
ATOM 774 C CA . ARG A 1 97 ? 8.148 -3.316 -6.641 1 95.56 97 ARG A CA 1
ATOM 775 C C . ARG A 1 97 ? 8.297 -4.723 -7.211 1 95.56 97 ARG A C 1
ATOM 777 O O . ARG A 1 97 ? 9.211 -5.457 -6.836 1 95.56 97 ARG A O 1
ATOM 784 N N . GLY A 1 98 ? 7.484 -5.043 -8.125 1 95.25 98 GLY A N 1
ATOM 785 C CA . GLY A 1 98 ? 7.398 -6.383 -8.688 1 95.25 98 GLY A CA 1
ATOM 786 C C . GLY A 1 98 ? 8.719 -6.879 -9.25 1 95.25 98 GLY A C 1
ATOM 787 O O . GLY A 1 98 ? 9.125 -8.008 -8.969 1 95.25 98 GLY A O 1
ATOM 788 N N . GLN A 1 99 ? 9.344 -6.047 -9.977 1 95.38 99 GLN A N 1
ATOM 789 C CA . GLN A 1 99 ? 10.609 -6.426 -10.594 1 95.38 99 GLN A CA 1
ATOM 790 C C . GLN A 1 99 ? 11.641 -6.84 -9.539 1 95.38 99 GLN A C 1
ATOM 792 O O . GLN A 1 99 ? 12.375 -7.809 -9.734 1 95.38 99 GLN A O 1
ATOM 797 N N . ARG A 1 100 ? 11.648 -6.117 -8.477 1 96.44 100 ARG A N 1
ATOM 798 C CA . ARG A 1 100 ? 12.562 -6.434 -7.387 1 96.44 100 ARG A CA 1
ATOM 799 C C . ARG A 1 100 ? 12.219 -7.77 -6.746 1 96.44 100 ARG A C 1
ATOM 801 O O . ARG A 1 100 ? 13.109 -8.57 -6.438 1 96.44 100 ARG A O 1
ATOM 808 N N . LEU A 1 101 ? 10.984 -8.023 -6.539 1 98.44 101 LEU A N 1
ATOM 809 C CA . LEU A 1 101 ? 10.547 -9.289 -5.969 1 98.44 101 LEU A CA 1
ATOM 810 C C . LEU A 1 101 ? 10.938 -10.461 -6.863 1 98.44 101 LEU A C 1
ATOM 812 O O . LEU A 1 101 ? 11.383 -11.5 -6.375 1 98.44 101 LEU A O 1
ATOM 816 N N . VAL A 1 102 ? 10.781 -10.234 -8.141 1 98.31 102 VAL A N 1
ATOM 817 C CA . VAL A 1 102 ? 11.133 -11.273 -9.102 1 98.31 102 VAL A CA 1
ATOM 818 C C . VAL A 1 102 ? 12.633 -11.555 -9.031 1 98.31 102 VAL A C 1
ATOM 820 O O . VAL A 1 102 ? 13.055 -12.719 -9.039 1 98.31 102 VAL A O 1
ATOM 823 N N . GLU A 1 103 ? 13.422 -10.523 -8.922 1 97.44 103 GLU A N 1
ATOM 824 C CA . GLU A 1 103 ? 14.867 -10.68 -8.805 1 97.44 103 GLU A CA 1
ATOM 825 C C . GLU A 1 103 ? 15.242 -11.523 -7.59 1 97.44 103 GLU A C 1
ATOM 827 O O . GLU A 1 103 ? 16.078 -12.414 -7.68 1 97.44 103 GLU A O 1
ATOM 832 N N . VAL A 1 104 ? 14.625 -11.305 -6.523 1 97.56 104 VAL A N 1
ATOM 833 C CA . VAL A 1 104 ? 14.906 -12.047 -5.301 1 97.56 104 VAL A CA 1
ATOM 834 C C . VAL A 1 104 ? 14.414 -13.484 -5.449 1 97.56 104 VAL A C 1
ATOM 836 O O . VAL A 1 104 ? 15.102 -14.422 -5.047 1 97.56 104 VAL A O 1
ATOM 839 N N . ALA A 1 105 ? 13.227 -13.648 -5.996 1 98.31 105 ALA A N 1
ATOM 840 C CA . ALA A 1 105 ? 12.68 -14.984 -6.223 1 98.31 105 ALA A CA 1
ATOM 841 C C . ALA A 1 105 ? 13.609 -15.82 -7.094 1 98.31 105 ALA A C 1
ATOM 843 O O . ALA A 1 105 ? 13.828 -17 -6.824 1 98.31 105 ALA A O 1
ATOM 844 N N . GLU A 1 106 ? 14.117 -15.195 -8.078 1 97.38 106 GLU A N 1
ATOM 845 C CA . GLU A 1 106 ? 15.031 -15.883 -8.992 1 97.38 106 GLU A CA 1
ATOM 846 C C . GLU A 1 106 ? 16.344 -16.234 -8.289 1 97.38 106 GLU A C 1
ATOM 848 O O . GLU A 1 106 ? 16.906 -17.297 -8.523 1 97.38 106 GLU A O 1
ATOM 853 N N . ALA A 1 107 ? 16.812 -15.367 -7.457 1 95.38 107 ALA A N 1
ATOM 854 C CA . ALA A 1 107 ? 18.062 -15.586 -6.73 1 95.38 107 ALA A CA 1
ATOM 855 C C . ALA A 1 107 ? 17.984 -16.828 -5.852 1 95.38 107 ALA A C 1
ATOM 857 O O . ALA A 1 107 ? 19 -17.5 -5.617 1 95.38 107 ALA A O 1
ATOM 858 N N . ILE A 1 108 ? 16.812 -17.172 -5.445 1 95.62 108 ILE A N 1
ATOM 859 C CA . ILE A 1 108 ? 16.688 -18.344 -4.57 1 95.62 108 ILE A CA 1
ATOM 860 C C . ILE A 1 108 ? 16.062 -19.5 -5.344 1 95.62 108 ILE A C 1
ATOM 862 O O . ILE A 1 108 ? 15.594 -20.469 -4.746 1 95.62 108 ILE A O 1
ATOM 866 N N . ASN A 1 109 ? 15.906 -19.359 -6.621 1 95.81 109 ASN A N 1
ATOM 867 C CA . ASN A 1 109 ? 15.359 -20.375 -7.52 1 95.81 109 ASN A CA 1
ATOM 868 C C . ASN A 1 109 ? 13.961 -20.812 -7.09 1 95.81 109 ASN A C 1
ATOM 870 O O . ASN A 1 109 ? 13.656 -22 -7.062 1 95.81 109 ASN A O 1
ATOM 874 N N . LEU A 1 110 ? 13.172 -19.859 -6.797 1 97.56 110 LEU A N 1
ATOM 875 C CA . LEU A 1 110 ? 11.852 -20.109 -6.23 1 97.56 110 LEU A CA 1
ATOM 876 C C . LEU A 1 110 ? 10.945 -20.797 -7.25 1 97.56 110 LEU A C 1
ATOM 878 O O . LEU A 1 110 ? 10.133 -21.656 -6.891 1 97.56 110 LEU A O 1
ATOM 882 N N . GLY A 1 111 ? 11.039 -20.422 -8.492 1 97.19 111 GLY A N 1
ATOM 883 C CA . GLY A 1 111 ? 10.195 -20.953 -9.547 1 97.19 111 GLY A CA 1
ATOM 884 C C . GLY A 1 111 ? 10.227 -22.469 -9.625 1 97.19 111 GLY A C 1
ATOM 885 O O . GLY A 1 111 ? 9.211 -23.094 -9.914 1 97.19 111 GLY A O 1
ATOM 886 N N . SER A 1 112 ? 11.328 -23.078 -9.312 1 95.75 112 SER A N 1
ATOM 887 C CA . SER A 1 112 ? 11.523 -24.516 -9.461 1 95.75 112 SER A CA 1
ATOM 888 C C . SER A 1 112 ? 10.742 -25.297 -8.398 1 95.75 112 SER A C 1
ATOM 890 O O . SER A 1 112 ? 10.531 -26.5 -8.531 1 95.75 112 SER A O 1
ATOM 892 N N . VAL A 1 113 ? 10.281 -24.578 -7.379 1 96.44 113 VAL A N 1
ATOM 893 C CA . VAL A 1 113 ? 9.695 -25.281 -6.25 1 96.44 113 VAL A CA 1
ATOM 894 C C . VAL A 1 113 ? 8.188 -25.047 -6.223 1 96.44 113 VAL A C 1
ATOM 896 O O . VAL A 1 113 ? 7.457 -25.719 -5.488 1 96.44 113 VAL A O 1
ATOM 899 N N . ILE A 1 114 ? 7.703 -24.125 -7.02 1 97.5 114 ILE A N 1
ATOM 900 C CA . ILE A 1 114 ? 6.273 -23.828 -7.023 1 97.5 114 ILE A CA 1
ATOM 901 C C . ILE A 1 114 ? 5.504 -25.016 -7.613 1 97.5 114 ILE A C 1
ATOM 903 O O . ILE A 1 114 ? 5.836 -25.5 -8.695 1 97.5 114 ILE A O 1
ATOM 907 N N . GLN A 1 115 ? 4.566 -25.5 -6.859 1 96.56 115 GLN A N 1
ATOM 908 C CA . GLN A 1 115 ? 3.66 -26.531 -7.367 1 96.56 115 GLN A CA 1
ATOM 909 C C . GLN A 1 115 ? 2.531 -25.906 -8.188 1 96.56 115 GLN A C 1
ATOM 911 O O . GLN A 1 115 ? 1.87 -24.969 -7.73 1 96.56 115 GLN A O 1
ATOM 916 N N . MET A 1 116 ? 2.355 -26.422 -9.406 1 96.19 116 MET A N 1
ATOM 917 C CA . MET A 1 116 ? 1.309 -25.891 -10.281 1 96.19 116 MET A CA 1
ATOM 918 C C . MET A 1 116 ? 0.753 -26.984 -11.188 1 96.19 116 MET A C 1
ATOM 920 O O . MET A 1 116 ? 1.318 -28.078 -11.266 1 96.19 116 MET A O 1
ATOM 924 N N . SER A 1 117 ? -0.396 -26.734 -11.719 1 94.25 117 SER A N 1
ATOM 925 C CA . SER A 1 117 ? -0.977 -27.688 -12.656 1 94.25 117 SER A CA 1
ATOM 926 C C . SER A 1 117 ? -0.126 -27.812 -13.914 1 94.25 117 SER A C 1
ATOM 928 O O . SER A 1 117 ? 0.638 -26.906 -14.242 1 94.25 117 SER A O 1
ATOM 930 N N . LYS A 1 118 ? -0.309 -28.922 -14.586 1 93.75 118 LYS A N 1
ATOM 931 C CA . LYS A 1 118 ? 0.427 -29.156 -15.82 1 93.75 118 LYS A CA 1
ATOM 932 C C . LYS A 1 118 ? 0.113 -28.078 -16.859 1 93.75 118 LYS A C 1
ATOM 934 O O . LYS A 1 118 ? 1.009 -27.609 -17.562 1 93.75 118 LYS A O 1
ATOM 939 N N . GLY A 1 119 ? -1.097 -27.703 -16.953 1 91.5 119 GLY A N 1
ATOM 940 C CA . GLY A 1 119 ? -1.497 -26.656 -17.875 1 91.5 119 GLY A CA 1
ATOM 941 C C . GLY A 1 119 ? -0.818 -25.328 -17.609 1 91.5 119 GLY A C 1
ATOM 942 O O . GLY A 1 119 ? -0.321 -24.688 -18.531 1 91.5 119 GLY A O 1
ATOM 943 N N . GLU A 1 120 ? -0.787 -24.984 -16.344 1 93.19 120 GLU A N 1
ATOM 944 C CA . GLU A 1 120 ? -0.116 -23.75 -15.945 1 93.19 120 GLU A CA 1
ATOM 945 C C . GLU A 1 120 ? 1.379 -23.812 -16.25 1 93.19 120 GLU A C 1
ATOM 947 O O . GLU A 1 120 ? 1.953 -22.844 -16.766 1 93.19 120 GLU A O 1
ATOM 952 N N . GLU A 1 121 ? 1.928 -24.875 -15.969 1 95.25 121 GLU A N 1
ATOM 953 C CA . GLU A 1 121 ? 3.357 -25.062 -16.188 1 95.25 121 GLU A CA 1
ATOM 954 C C . GLU A 1 121 ? 3.695 -25 -17.672 1 95.25 121 GLU A C 1
ATOM 956 O O . GLU A 1 121 ? 4.668 -24.359 -18.078 1 95.25 121 GLU A O 1
ATOM 961 N N . ASP A 1 122 ? 2.875 -25.641 -18.453 1 94.38 122 ASP A N 1
ATOM 962 C CA . ASP A 1 122 ? 3.088 -25.688 -19.906 1 94.38 122 ASP A CA 1
ATOM 963 C C . ASP A 1 122 ? 2.99 -24.297 -20.516 1 94.38 122 ASP A C 1
ATOM 965 O O . ASP A 1 122 ? 3.619 -24.016 -21.547 1 94.38 122 ASP A O 1
ATOM 969 N N . CYS A 1 123 ? 2.348 -23.516 -19.875 1 93.06 123 CYS A N 1
ATOM 970 C CA . CYS A 1 123 ? 2.119 -22.188 -20.406 1 93.06 123 CYS A CA 1
ATOM 971 C C . CYS A 1 123 ? 3.07 -21.172 -19.781 1 93.06 123 CYS A C 1
ATOM 973 O O . CYS A 1 123 ? 2.783 -19.969 -19.766 1 93.06 123 CYS A O 1
ATOM 975 N N . GLY A 1 124 ? 4.137 -21.625 -19.094 1 94.06 124 GLY A N 1
ATOM 976 C CA . GLY A 1 124 ? 5.199 -20.75 -18.625 1 94.06 124 GLY A CA 1
ATOM 977 C C . GLY A 1 124 ? 4.984 -20.281 -17.203 1 94.06 124 GLY A C 1
ATOM 978 O O . GLY A 1 124 ? 5.57 -19.281 -16.781 1 94.06 124 GLY A O 1
ATOM 979 N N . GLY A 1 125 ? 4.156 -20.953 -16.453 1 95.5 125 GLY A N 1
ATOM 980 C CA . GLY A 1 125 ? 3.82 -20.531 -15.102 1 95.5 125 GLY A CA 1
ATOM 981 C C . GLY A 1 125 ? 5.023 -20.469 -14.18 1 95.5 125 GLY A C 1
ATOM 982 O O . GLY A 1 125 ? 5.07 -1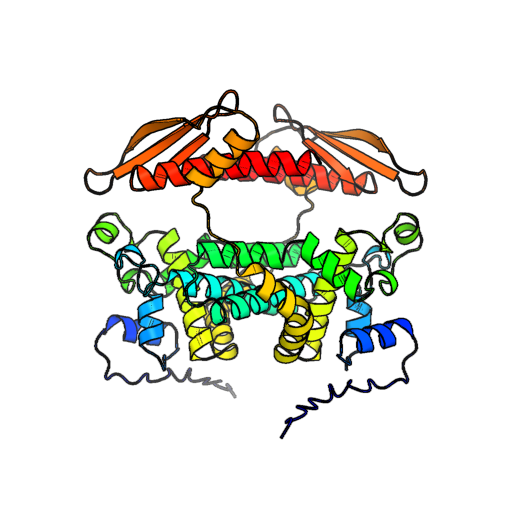9.656 -13.258 1 95.5 125 GLY A O 1
ATOM 983 N N . ARG A 1 126 ? 5.984 -21.281 -14.422 1 95.38 126 ARG A N 1
ATOM 984 C CA . ARG A 1 126 ? 7.152 -21.422 -13.562 1 95.38 126 ARG A CA 1
ATOM 985 C C . ARG A 1 126 ? 8.039 -20.172 -13.633 1 95.38 126 ARG A C 1
ATOM 987 O O . ARG A 1 126 ? 8.68 -19.812 -12.648 1 95.38 126 ARG A O 1
ATOM 994 N N . SER A 1 127 ? 7.988 -19.484 -14.742 1 96 127 SER A N 1
ATOM 995 C CA . SER A 1 127 ? 8.836 -18.328 -14.953 1 96 127 SER A CA 1
ATOM 996 C C . SER A 1 127 ? 8.016 -17.031 -14.992 1 96 127 SER A C 1
ATOM 998 O O . SER A 1 127 ? 8.547 -15.961 -15.266 1 96 127 SER A O 1
ATOM 1000 N N . SER A 1 128 ? 6.75 -17.188 -14.711 1 96.12 128 SER A N 1
ATOM 1001 C CA . SER A 1 128 ? 5.871 -16.016 -14.711 1 96.12 128 SER A CA 1
ATOM 1002 C C . SER A 1 128 ? 6.266 -15.031 -13.625 1 96.12 128 SER A C 1
ATOM 1004 O O . SER A 1 128 ? 6.344 -15.391 -12.445 1 96.12 128 SER A O 1
ATOM 1006 N N . ALA A 1 129 ? 6.457 -13.781 -14.031 1 97.38 129 ALA A N 1
ATOM 1007 C CA . ALA A 1 129 ? 6.816 -12.734 -13.07 1 97.38 129 ALA A CA 1
ATOM 1008 C C . ALA A 1 129 ? 5.77 -12.625 -11.969 1 97.38 129 ALA A C 1
ATOM 1010 O O . ALA A 1 129 ? 6.109 -12.523 -10.789 1 97.38 129 ALA A O 1
ATOM 1011 N N . LYS A 1 130 ? 4.551 -12.703 -12.352 1 96 130 LYS A N 1
ATOM 1012 C CA . LYS A 1 130 ? 3.461 -12.57 -11.391 1 96 130 LYS A CA 1
ATOM 1013 C C . LYS A 1 130 ? 3.477 -13.719 -10.391 1 96 130 LYS A C 1
ATOM 1015 O O . LYS A 1 130 ? 3.334 -13.492 -9.18 1 96 130 LYS A O 1
ATOM 1020 N N . ASN A 1 131 ? 3.652 -14.961 -10.891 1 97.81 131 ASN A N 1
ATOM 1021 C CA . ASN A 1 131 ? 3.684 -16.109 -10 1 97.81 131 ASN A CA 1
ATOM 1022 C C . ASN A 1 131 ? 4.867 -16.047 -9.039 1 97.81 131 ASN A C 1
ATOM 1024 O O . ASN A 1 131 ? 4.742 -16.406 -7.867 1 97.81 131 ASN A O 1
ATOM 1028 N N . LEU A 1 132 ? 5.973 -15.602 -9.578 1 98.56 132 LEU A N 1
ATOM 1029 C CA . LEU A 1 132 ? 7.168 -15.492 -8.75 1 98.56 132 LEU A CA 1
ATOM 1030 C C . LEU A 1 132 ? 6.973 -14.445 -7.652 1 98.56 132 LEU A C 1
ATOM 1032 O O . LEU A 1 132 ? 7.336 -14.68 -6.496 1 98.56 132 LEU A O 1
ATOM 1036 N N . GLU A 1 133 ? 6.418 -13.297 -8.008 1 98.56 133 GLU A N 1
ATOM 1037 C CA . GLU A 1 133 ? 6.121 -12.25 -7.039 1 98.56 133 GLU A CA 1
ATOM 1038 C C . GLU A 1 133 ? 5.215 -12.766 -5.926 1 98.56 133 GLU A C 1
ATOM 1040 O O . GLU A 1 133 ? 5.523 -12.617 -4.742 1 98.56 133 GLU A O 1
ATOM 1045 N N . ASN A 1 134 ? 4.176 -13.422 -6.293 1 98.31 134 ASN A N 1
ATOM 1046 C CA . ASN A 1 134 ? 3.18 -13.906 -5.344 1 98.31 134 ASN A CA 1
ATOM 1047 C C . ASN A 1 134 ? 3.754 -14.992 -4.434 1 98.31 134 ASN A C 1
ATOM 1049 O O . ASN A 1 134 ? 3.533 -14.969 -3.221 1 98.31 134 ASN A O 1
ATOM 1053 N N . ALA A 1 135 ? 4.445 -15.875 -5.035 1 98.5 135 ALA A N 1
ATOM 1054 C CA . ALA A 1 135 ? 5.023 -16.969 -4.262 1 98.5 135 ALA A CA 1
ATOM 1055 C C . ALA A 1 135 ? 6.051 -16.453 -3.26 1 98.5 135 ALA A C 1
ATOM 1057 O O . ALA A 1 135 ? 6.145 -16.953 -2.139 1 98.5 135 ALA A O 1
ATOM 1058 N N . LEU A 1 136 ? 6.836 -15.453 -3.67 1 98.81 136 LEU A N 1
ATOM 1059 C CA . LEU A 1 136 ? 7.82 -14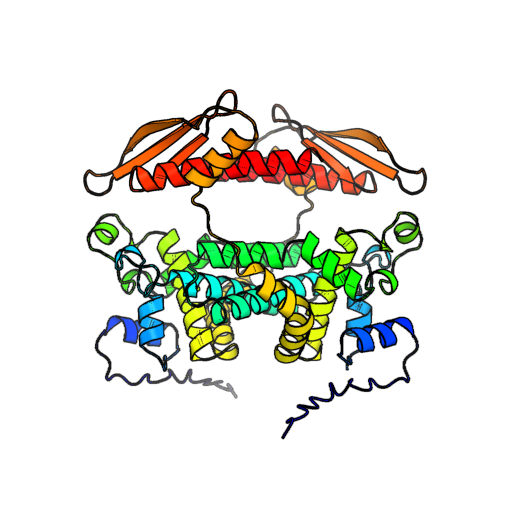.883 -2.756 1 98.81 136 LEU A CA 1
ATOM 1060 C C . LEU A 1 136 ? 7.137 -14.188 -1.582 1 98.81 136 LEU A C 1
ATOM 1062 O O . LEU A 1 136 ? 7.547 -14.359 -0.431 1 98.81 136 LEU A O 1
ATOM 1066 N N . GLU A 1 137 ? 6.137 -13.43 -1.893 1 98.81 137 GLU A N 1
ATOM 1067 C CA . GLU A 1 137 ? 5.379 -12.789 -0.818 1 98.81 137 GLU A CA 1
ATOM 1068 C C . GLU A 1 137 ? 4.762 -13.836 0.111 1 98.81 137 GLU A C 1
ATOM 1070 O O . GLU A 1 137 ? 4.793 -13.68 1.334 1 98.81 137 GLU A O 1
ATOM 1075 N N . ALA A 1 138 ? 4.25 -14.859 -0.48 1 98.75 138 ALA A N 1
ATOM 1076 C CA . ALA A 1 138 ? 3.66 -15.938 0.308 1 98.75 138 ALA A CA 1
ATOM 1077 C C . ALA A 1 138 ? 4.707 -16.609 1.196 1 98.75 138 ALA A C 1
ATOM 1079 O O . ALA A 1 138 ? 4.426 -16.969 2.342 1 98.75 138 ALA A O 1
ATOM 1080 N N . LEU A 1 139 ? 5.879 -16.797 0.65 1 98.81 139 LEU A N 1
ATOM 1081 C CA . LEU A 1 139 ? 6.977 -17.359 1.429 1 98.81 139 LEU A CA 1
ATOM 1082 C C . LEU A 1 139 ? 7.281 -16.5 2.646 1 98.81 139 LEU A C 1
ATOM 1084 O O . LEU A 1 139 ? 7.441 -17.016 3.756 1 98.81 139 LEU A O 1
ATOM 1088 N N . ILE A 1 140 ? 7.305 -15.227 2.449 1 98.88 140 ILE A N 1
ATOM 1089 C CA . ILE A 1 140 ? 7.559 -14.289 3.541 1 98.88 140 ILE A CA 1
ATOM 1090 C C . ILE A 1 140 ? 6.441 -14.391 4.578 1 98.88 140 ILE A C 1
ATOM 1092 O O . ILE A 1 140 ? 6.703 -14.438 5.781 1 98.88 140 ILE A O 1
ATOM 1096 N N . GLY A 1 141 ? 5.211 -14.43 4.074 1 98.81 141 GLY A N 1
ATOM 1097 C CA . GLY A 1 141 ? 4.09 -14.633 4.973 1 98.81 141 GLY A CA 1
ATOM 1098 C C . GLY A 1 141 ? 4.188 -15.922 5.77 1 98.81 141 GLY A C 1
ATOM 1099 O O . GLY A 1 141 ? 3.891 -15.945 6.965 1 98.81 141 GLY A O 1
ATOM 1100 N N . ALA A 1 142 ? 4.641 -16.953 5.145 1 98.75 142 ALA A N 1
ATOM 1101 C CA . ALA A 1 142 ? 4.793 -18.266 5.793 1 98.75 142 ALA A CA 1
ATOM 1102 C C . ALA A 1 142 ? 5.887 -18.219 6.855 1 98.75 142 ALA A C 1
ATOM 1104 O O . ALA A 1 142 ? 5.727 -18.766 7.949 1 98.75 142 ALA A O 1
ATOM 1105 N N . ILE A 1 143 ? 6.984 -17.594 6.531 1 98.75 143 ILE A N 1
ATOM 1106 C CA . ILE A 1 143 ? 8.078 -17.469 7.488 1 98.75 143 ILE A CA 1
ATOM 1107 C C . ILE A 1 143 ? 7.594 -16.688 8.719 1 98.75 143 ILE A C 1
ATOM 1109 O O . ILE A 1 143 ? 7.891 -17.078 9.852 1 98.75 143 ILE A O 1
ATOM 1113 N N . TYR A 1 144 ? 6.859 -15.664 8.484 1 98.81 144 TYR A N 1
ATOM 1114 C CA . TYR A 1 144 ? 6.324 -14.859 9.57 1 98.81 144 TYR A CA 1
ATOM 1115 C C . TYR A 1 144 ? 5.418 -15.695 10.477 1 98.81 144 TYR A C 1
ATOM 1117 O O . TYR A 1 144 ? 5.523 -15.625 11.703 1 98.81 144 TYR A O 1
ATOM 1125 N N . LEU A 1 145 ? 4.539 -16.438 9.844 1 98.5 145 LEU A N 1
ATOM 1126 C CA . LEU A 1 145 ? 3.598 -17.234 10.625 1 98.5 145 LEU A CA 1
ATOM 1127 C C . LEU A 1 145 ? 4.328 -18.328 11.391 1 98.5 145 LEU A C 1
ATOM 1129 O O . LEU A 1 145 ? 3.928 -18.688 12.508 1 98.5 145 LEU A O 1
ATOM 1133 N N . ASP A 1 146 ? 5.371 -18.875 10.828 1 98.5 146 ASP A N 1
ATOM 1134 C CA . ASP A 1 146 ? 6.09 -20.016 11.398 1 98.5 146 ASP A CA 1
ATOM 1135 C C . ASP A 1 146 ? 7.078 -19.562 12.469 1 98.5 146 ASP A C 1
ATOM 1137 O O . ASP A 1 146 ? 7.133 -20.141 13.555 1 98.5 146 ASP A O 1
ATOM 1141 N N . GLY A 1 147 ? 7.832 -18.5 12.164 1 98.12 147 GLY A N 1
ATOM 1142 C CA . GLY A 1 147 ? 8.938 -18.125 13.023 1 98.12 147 GLY A CA 1
ATOM 1143 C C . GLY A 1 147 ? 8.766 -16.75 13.633 1 98.12 147 GLY A C 1
ATOM 1144 O O . GLY A 1 147 ? 9.609 -16.297 14.414 1 98.12 147 GLY A O 1
ATOM 1145 N N . GLY A 1 148 ? 7.746 -16.078 13.297 1 97.81 148 GLY A N 1
ATOM 1146 C CA . GLY A 1 148 ? 7.492 -14.758 13.859 1 97.81 148 GLY A CA 1
ATOM 1147 C C . GLY A 1 148 ? 8.164 -13.641 13.086 1 97.81 148 GLY A C 1
ATOM 1148 O O . GLY A 1 148 ? 8.727 -13.875 12.016 1 97.81 148 GLY A O 1
ATOM 1149 N N . LEU A 1 149 ? 8.023 -12.445 13.688 1 97.81 149 LEU A N 1
ATOM 1150 C CA . LEU A 1 149 ? 8.516 -11.234 13.031 1 97.81 149 LEU A CA 1
ATOM 1151 C C . LEU A 1 149 ? 10.031 -11.281 12.883 1 97.81 149 LEU A C 1
ATOM 1153 O O . LEU A 1 149 ? 10.57 -10.875 11.852 1 97.81 149 LEU A O 1
ATOM 1157 N N . LEU A 1 150 ? 10.688 -11.703 13.859 1 97.81 150 LEU A N 1
ATOM 1158 C CA . LEU A 1 150 ? 12.148 -11.742 13.828 1 97.81 150 LEU A CA 1
ATOM 1159 C C . LEU A 1 150 ? 12.641 -12.609 12.68 1 97.81 150 LEU A C 1
ATOM 1161 O O . LEU A 1 150 ? 13.578 -12.234 11.977 1 97.81 150 LEU A O 1
ATOM 1165 N N . ALA A 1 151 ? 12.023 -13.758 12.453 1 98.19 151 ALA A N 1
ATOM 1166 C CA . ALA A 1 151 ? 12.406 -14.648 11.359 1 98.19 151 ALA A CA 1
ATOM 1167 C C . ALA A 1 151 ? 12.188 -13.984 10.008 1 98.19 151 ALA A C 1
ATOM 1169 O O . ALA A 1 151 ? 13.031 -14.086 9.117 1 98.19 151 ALA A O 1
ATOM 1170 N N . ALA A 1 152 ? 11.055 -13.297 9.867 1 98.56 152 ALA A N 1
ATOM 1171 C CA . ALA A 1 152 ? 10.766 -12.586 8.617 1 98.56 152 ALA A CA 1
ATOM 1172 C C . ALA A 1 152 ? 11.773 -11.469 8.375 1 98.56 152 ALA A C 1
ATOM 1174 O O . ALA A 1 152 ? 12.25 -11.281 7.254 1 98.56 152 ALA A O 1
ATOM 1175 N N . GLN A 1 153 ? 12.102 -10.75 9.461 1 98.44 153 GLN A N 1
ATOM 1176 C CA . GLN A 1 153 ? 13.07 -9.664 9.367 1 98.44 153 GLN A CA 1
ATOM 1177 C C . GLN A 1 153 ? 14.438 -10.188 8.938 1 98.44 153 GLN A C 1
ATOM 1179 O O . GLN A 1 153 ? 15.125 -9.562 8.125 1 98.44 153 GLN A O 1
ATOM 1184 N N . GLU A 1 154 ? 14.836 -11.289 9.477 1 98.12 154 GLU A N 1
ATOM 1185 C CA . GLU A 1 154 ? 16.125 -11.891 9.125 1 98.12 154 GLU A CA 1
ATOM 1186 C C . GLU A 1 154 ? 16.156 -12.305 7.656 1 98.12 154 GLU A C 1
ATOM 1188 O O . GLU A 1 154 ? 17.141 -12.07 6.965 1 98.12 154 GLU A O 1
ATOM 1193 N N . PHE A 1 155 ? 15.086 -12.914 7.184 1 98.25 155 PHE A N 1
ATOM 1194 C CA . PHE A 1 155 ? 15 -13.305 5.781 1 98.25 155 PHE A CA 1
ATOM 1195 C C . PHE A 1 155 ? 15.094 -12.078 4.875 1 98.25 155 PHE A C 1
ATOM 1197 O O . PHE A 1 155 ? 15.859 -12.078 3.91 1 98.25 155 PHE A O 1
ATOM 1204 N N . VAL A 1 156 ? 14.328 -11 5.184 1 98.38 156 VAL A N 1
ATOM 1205 C CA . VAL A 1 156 ? 14.297 -9.789 4.371 1 98.38 156 VAL A CA 1
ATOM 1206 C C . VAL A 1 156 ? 15.664 -9.109 4.398 1 98.38 156 VAL A C 1
ATOM 1208 O O . VAL A 1 156 ? 16.172 -8.688 3.361 1 98.38 156 VAL A O 1
ATOM 1211 N N . ALA A 1 157 ? 16.25 -9.07 5.57 1 97.44 157 ALA A N 1
ATOM 1212 C CA . ALA A 1 157 ? 17.562 -8.453 5.707 1 97.44 157 ALA A CA 1
ATOM 1213 C C . ALA A 1 157 ? 18.594 -9.164 4.84 1 97.44 157 ALA A C 1
ATOM 1215 O O . ALA A 1 157 ? 19.484 -8.523 4.266 1 97.44 157 ALA A O 1
ATOM 1216 N N . ARG A 1 158 ? 18.484 -10.43 4.73 1 96.44 158 ARG A N 1
ATOM 1217 C CA . ARG A 1 158 ? 19.453 -11.234 3.979 1 96.44 158 ARG A CA 1
ATOM 1218 C C . ARG A 1 158 ? 19.406 -10.891 2.494 1 96.44 158 ARG A C 1
ATOM 1220 O O . ARG A 1 158 ? 20.453 -10.758 1.852 1 96.44 158 ARG A O 1
ATOM 1227 N N . TYR A 1 159 ? 18.25 -10.656 1.982 1 96.81 159 TYR A N 1
ATOM 1228 C CA . TYR A 1 159 ? 18.156 -10.562 0.53 1 96.81 159 TYR A CA 1
ATOM 1229 C C . TYR A 1 159 ? 17.953 -9.117 0.092 1 96.81 159 TYR A C 1
ATOM 1231 O O . TYR A 1 159 ? 18.312 -8.742 -1.029 1 96.81 159 TYR A O 1
ATOM 1239 N N . TRP A 1 160 ? 17.406 -8.266 0.948 1 97.06 160 TRP A N 1
ATOM 1240 C CA . TRP A 1 160 ? 17.203 -6.859 0.604 1 97.06 160 TRP A CA 1
ATOM 1241 C C . TRP A 1 160 ? 18.328 -5.996 1.163 1 97.06 160 TRP A C 1
ATOM 1243 O O . TRP A 1 160 ? 18.516 -4.855 0.738 1 97.06 160 TRP A O 1
ATOM 1253 N N . GLY A 1 161 ? 19.078 -6.477 2.168 1 94.31 161 GLY A N 1
ATOM 1254 C CA . GLY A 1 161 ? 20.188 -5.73 2.758 1 94.31 161 GLY A CA 1
ATOM 1255 C C . GLY A 1 161 ? 21.125 -5.141 1.726 1 94.31 161 GLY A C 1
ATOM 1256 O O . GLY A 1 161 ? 21.297 -3.924 1.662 1 94.31 161 GLY A O 1
ATOM 1257 N N . PRO A 1 162 ? 21.641 -6.012 0.899 1 92.81 162 PRO A N 1
ATOM 1258 C CA . PRO A 1 162 ? 22.562 -5.523 -0.128 1 92.81 162 PRO A CA 1
ATOM 1259 C C . PRO A 1 162 ? 21.891 -4.543 -1.094 1 92.81 162 PRO A C 1
ATOM 1261 O O . PRO A 1 162 ? 22.562 -3.658 -1.636 1 92.81 162 PRO A O 1
ATOM 1264 N N . LEU A 1 163 ? 20.625 -4.719 -1.338 1 92.25 163 LEU A N 1
ATOM 1265 C CA . LEU A 1 163 ? 19.891 -3.844 -2.246 1 92.25 163 LEU A CA 1
ATOM 1266 C C . LEU A 1 163 ? 19.703 -2.459 -1.637 1 92.25 163 LEU A C 1
ATOM 1268 O O . LEU A 1 163 ? 19.734 -1.452 -2.348 1 92.25 163 LEU A O 1
ATOM 1272 N N . ILE A 1 164 ? 19.5 -2.383 -0.375 1 92.62 164 ILE A N 1
ATOM 1273 C CA . ILE A 1 164 ? 19.312 -1.134 0.355 1 92.62 164 ILE A CA 1
ATOM 1274 C C . ILE A 1 164 ? 20.594 -0.299 0.291 1 92.62 164 ILE A C 1
ATOM 1276 O O . ILE A 1 164 ? 20.531 0.925 0.151 1 92.62 164 ILE A O 1
ATOM 1280 N N . ASN A 1 165 ? 21.688 -0.902 0.349 1 85.31 165 ASN A N 1
ATOM 1281 C CA . ASN A 1 165 ? 22.969 -0.211 0.251 1 85.31 165 ASN A CA 1
ATOM 1282 C C . ASN A 1 165 ? 23.156 0.44 -1.116 1 85.31 165 ASN A C 1
ATOM 1284 O O . ASN A 1 165 ? 23.75 1.51 -1.224 1 85.31 165 ASN A O 1
ATOM 1288 N N . LYS A 1 166 ? 22.531 -0.162 -2.076 1 86 166 LYS A N 1
ATOM 1289 C CA . LYS A 1 166 ? 22.688 0.317 -3.445 1 86 166 LYS A CA 1
ATOM 1290 C C . LYS A 1 166 ? 21.75 1.487 -3.729 1 86 166 LYS A C 1
ATOM 1292 O O . LYS A 1 166 ? 22.016 2.299 -4.617 1 86 166 LYS A O 1
ATOM 1297 N N . ILE A 1 167 ? 20.719 1.57 -2.957 1 88.19 167 ILE A N 1
ATOM 1298 C CA . ILE A 1 167 ? 19.719 2.592 -3.281 1 88.19 167 ILE A CA 1
ATOM 1299 C C . ILE A 1 167 ? 20.031 3.871 -2.506 1 88.19 167 ILE A C 1
ATOM 1301 O O . ILE A 1 167 ? 19.312 4.871 -2.639 1 88.19 167 ILE A O 1
ATOM 1305 N N . SER A 1 168 ? 21 3.926 -1.765 1 80.88 168 SER A N 1
ATOM 1306 C CA . SER A 1 168 ? 21.391 5.09 -0.972 1 80.88 168 SER A CA 1
ATOM 1307 C C . SER A 1 168 ? 21.578 6.32 -1.854 1 80.88 168 SER A C 1
ATOM 1309 O O . SER A 1 168 ? 21.391 7.449 -1.397 1 80.88 168 SER A O 1
ATOM 1311 N N . GLU A 1 169 ? 21.75 6.094 -3.057 1 78.31 169 GLU A N 1
ATOM 1312 C CA . GLU A 1 169 ? 22.062 7.195 -3.963 1 78.31 169 GLU A CA 1
ATOM 1313 C C . GLU A 1 169 ? 20.797 7.785 -4.582 1 78.31 169 GLU A C 1
ATOM 1315 O O . GLU A 1 169 ? 20.844 8.836 -5.215 1 78.31 169 GLU A O 1
ATOM 1320 N N . LEU A 1 170 ? 19.766 7.043 -4.305 1 78.94 170 LEU A N 1
ATOM 1321 C CA . LEU A 1 170 ? 18.531 7.57 -4.859 1 78.94 170 LEU A CA 1
ATOM 1322 C C . LEU A 1 170 ? 18.234 8.961 -4.297 1 78.94 170 LEU A C 1
ATOM 1324 O O . LEU A 1 170 ? 18.422 9.203 -3.102 1 78.94 170 LEU A O 1
ATOM 1328 N N . GLN A 1 171 ? 18.062 9.914 -5.145 1 73.62 171 GLN A N 1
ATOM 1329 C CA . GLN A 1 171 ? 17.75 11.281 -4.746 1 73.62 171 GLN A CA 1
ATOM 1330 C C . GLN A 1 171 ? 16.328 11.656 -5.152 1 73.62 171 GLN A C 1
ATOM 1332 O O . GLN A 1 171 ? 15.766 11.086 -6.094 1 73.62 171 GLN A O 1
ATOM 1337 N N . LEU A 1 172 ? 15.75 12.398 -4.199 1 67.81 172 LEU A N 1
ATOM 1338 C CA . LEU A 1 172 ? 14.469 12.977 -4.566 1 67.81 172 LEU A CA 1
ATOM 1339 C C . LEU A 1 172 ? 14.656 14.141 -5.543 1 67.81 172 LEU A C 1
ATOM 1341 O O . LEU A 1 172 ? 15.5 15.008 -5.32 1 67.81 172 LEU A O 1
ATOM 1345 N N . VAL A 1 173 ? 14.156 13.914 -6.738 1 76.75 173 VAL A N 1
ATOM 1346 C CA . VAL A 1 173 ? 14.109 15.023 -7.684 1 76.75 173 VAL A CA 1
ATOM 1347 C C . VAL A 1 173 ? 12.734 15.68 -7.637 1 76.75 173 VAL A C 1
ATOM 1349 O O . VAL A 1 173 ? 11.711 14.992 -7.664 1 76.75 173 VAL A O 1
ATOM 1352 N N . ASP A 1 174 ? 12.75 16.984 -7.391 1 85.62 174 ASP A N 1
ATOM 1353 C CA . ASP A 1 174 ? 11.477 17.703 -7.395 1 85.62 174 ASP A CA 1
ATOM 1354 C C . ASP A 1 174 ? 10.711 17.453 -8.688 1 85.62 174 ASP A C 1
ATOM 1356 O O . ASP A 1 174 ? 11.305 17.359 -9.766 1 85.62 174 ASP A O 1
ATOM 1360 N N . PRO A 1 175 ? 9.461 17.297 -8.516 1 89.94 175 PRO A N 1
ATOM 1361 C CA . PRO A 1 175 ? 8.641 16.922 -9.672 1 89.94 175 PRO A CA 1
ATOM 1362 C C . PRO A 1 175 ? 8.805 17.891 -10.836 1 89.94 175 PRO A C 1
ATOM 1364 O O . PRO A 1 175 ? 8.75 17.484 -12 1 89.94 175 PRO A O 1
ATOM 1367 N N . LYS A 1 176 ? 9 19.172 -10.516 1 92.81 176 LYS A N 1
ATOM 1368 C CA . LYS A 1 176 ? 9.18 20.125 -11.594 1 92.81 176 LYS A CA 1
ATOM 1369 C C . LYS A 1 176 ? 10.477 19.875 -12.352 1 92.81 176 LYS A C 1
ATOM 1371 O O . LYS A 1 176 ? 10.492 19.875 -13.586 1 92.81 176 LYS A O 1
ATOM 1376 N N . THR A 1 177 ? 11.453 19.594 -11.57 1 91.56 177 THR A N 1
ATOM 1377 C CA . THR A 1 177 ? 12.742 19.266 -12.164 1 91.56 177 THR A CA 1
ATOM 1378 C C . THR A 1 177 ? 12.672 17.953 -12.945 1 91.56 177 THR A C 1
ATOM 1380 O O . THR A 1 177 ? 13.156 17.875 -14.07 1 91.56 177 THR A O 1
ATOM 1383 N N . ALA A 1 178 ? 12.039 17.047 -12.328 1 91.75 178 ALA A N 1
ATOM 1384 C CA . ALA A 1 178 ? 11.898 15.742 -12.961 1 91.75 178 ALA A CA 1
ATOM 1385 C C . ALA A 1 178 ? 11.148 15.859 -14.289 1 91.75 178 ALA A C 1
ATOM 1387 O O . ALA A 1 178 ? 11.547 15.242 -15.281 1 91.75 178 ALA A O 1
ATOM 1388 N N . LEU A 1 179 ? 10.102 16.641 -14.328 1 94.19 179 LEU A N 1
ATOM 1389 C CA . LEU A 1 179 ? 9.312 16.828 -15.539 1 94.19 179 LEU A CA 1
ATOM 1390 C C . LEU A 1 179 ? 10.125 17.547 -16.609 1 94.19 179 LEU A C 1
ATOM 1392 O O . LEU A 1 179 ? 10.055 17.188 -17.781 1 94.19 179 LEU A O 1
ATOM 1396 N N . GLN A 1 180 ? 10.82 18.453 -16.156 1 94.31 180 GLN A N 1
ATOM 1397 C CA . GLN A 1 180 ? 11.688 19.188 -17.078 1 94.31 180 GLN A CA 1
ATOM 1398 C C . GLN A 1 180 ? 12.75 18.266 -17.688 1 94.31 180 GLN A C 1
ATOM 1400 O O . GLN A 1 180 ? 13.008 18.328 -18.891 1 94.31 180 GLN A O 1
ATOM 1405 N N . GLU A 1 181 ? 13.328 17.422 -16.844 1 93.88 181 GLU A N 1
ATOM 1406 C CA . GLU A 1 181 ? 14.328 16.484 -17.312 1 93.88 181 GLU A CA 1
ATOM 1407 C C . GLU A 1 181 ? 13.711 15.477 -18.297 1 93.88 181 GLU A C 1
ATOM 1409 O O . GLU A 1 181 ? 14.328 15.133 -19.312 1 93.88 181 GLU A O 1
ATOM 1414 N N . TRP A 1 182 ? 12.617 15.047 -17.969 1 92.94 182 TRP A N 1
ATOM 1415 C CA . TRP A 1 182 ? 11.875 14.133 -18.828 1 92.94 182 TRP A CA 1
ATOM 1416 C C . TRP A 1 182 ? 11.633 14.75 -20.203 1 92.94 182 TRP A C 1
ATOM 1418 O O . TRP A 1 182 ? 11.852 14.102 -21.234 1 92.94 182 TRP A O 1
ATOM 1428 N N . ALA A 1 183 ? 11.25 15.984 -20.297 1 94.56 183 ALA A N 1
ATOM 1429 C CA . ALA A 1 183 ? 11.008 16.719 -21.531 1 94.56 183 ALA A CA 1
ATOM 1430 C C . ALA A 1 183 ? 12.297 16.906 -22.328 1 94.56 183 ALA A C 1
ATOM 1432 O O . ALA A 1 183 ? 12.328 16.656 -23.531 1 94.56 183 ALA A O 1
ATOM 1433 N N . GLN A 1 184 ? 13.297 17.219 -21.641 1 94.62 184 GLN A N 1
ATOM 1434 C CA . GLN A 1 184 ? 14.586 17.5 -22.25 1 94.62 184 GLN A CA 1
ATOM 1435 C C . GLN A 1 184 ? 15.172 16.234 -22.891 1 94.62 184 GLN A C 1
ATOM 1437 O O . GLN A 1 184 ? 15.75 16.281 -23.969 1 94.62 184 GLN A O 1
ATOM 1442 N N . SER A 1 185 ? 15.039 15.164 -22.188 1 94.31 185 SER A N 1
ATOM 1443 C CA . SER A 1 185 ? 15.57 13.906 -22.703 1 94.31 185 SER A CA 1
ATOM 1444 C C . SER A 1 185 ? 14.859 13.477 -23.984 1 94.31 185 SER A C 1
ATOM 1446 O O . SER A 1 185 ? 15.359 12.617 -24.703 1 94.31 185 SER A O 1
ATOM 1448 N N . ARG A 1 186 ? 13.852 14.07 -24.297 1 93.5 186 ARG A N 1
ATOM 1449 C CA . ARG A 1 186 ? 13.062 13.727 -25.484 1 93.5 186 ARG A CA 1
ATOM 1450 C C . ARG A 1 186 ? 13.023 14.875 -26.469 1 93.5 186 ARG A C 1
ATOM 1452 O O . ARG A 1 186 ? 12.188 14.891 -27.391 1 93.5 186 ARG A O 1
ATOM 1459 N N . ASN A 1 187 ? 13.797 15.844 -26.172 1 95.12 187 ASN A N 1
ATOM 1460 C CA . ASN A 1 187 ? 13.969 17.016 -27.016 1 95.12 187 ASN A CA 1
ATOM 1461 C C . ASN A 1 187 ? 12.68 17.828 -27.125 1 95.12 187 ASN A C 1
ATOM 1463 O O . ASN A 1 187 ? 12.32 18.297 -28.203 1 95.12 187 ASN A O 1
ATOM 1467 N N . LEU A 1 188 ? 11.969 17.828 -26.078 1 95.19 188 LEU A N 1
ATOM 1468 C CA . LEU A 1 188 ? 10.766 18.656 -25.984 1 95.19 188 LEU A CA 1
ATOM 1469 C C . LEU A 1 188 ? 11.07 19.953 -25.266 1 95.19 188 LEU A C 1
ATOM 1471 O O . LEU A 1 188 ? 12.031 20.047 -24.5 1 95.19 188 LEU A O 1
ATOM 1475 N N . PRO A 1 189 ? 10.227 21.016 -25.562 1 94.75 189 PRO A N 1
ATOM 1476 C CA . PRO A 1 189 ? 10.391 22.266 -24.797 1 94.75 189 PRO A CA 1
ATOM 1477 C C . PRO A 1 189 ? 10.109 22.094 -23.312 1 94.75 189 PRO A C 1
ATOM 1479 O O . PRO A 1 189 ? 9.477 21.109 -22.906 1 94.75 189 PRO A O 1
ATOM 1482 N N . VAL A 1 190 ? 10.531 23.062 -22.531 1 95.31 190 VAL A N 1
ATOM 1483 C CA . VAL A 1 190 ? 10.312 23.031 -21.078 1 95.31 190 VAL A CA 1
ATOM 1484 C C . VAL A 1 190 ? 8.82 23.172 -20.781 1 95.31 190 VAL A C 1
ATOM 1486 O O . VAL A 1 190 ? 8.109 23.906 -21.484 1 95.31 190 VAL A O 1
ATOM 1489 N N . PRO A 1 191 ? 8.375 22.531 -19.781 1 97 191 PRO A N 1
ATOM 1490 C CA . PRO A 1 191 ? 6.973 22.672 -19.406 1 97 191 PRO A CA 1
ATOM 1491 C C . PRO A 1 191 ? 6.605 24.094 -19 1 97 191 PRO A C 1
ATOM 1493 O O . PRO A 1 191 ? 7.406 24.781 -18.359 1 97 191 PRO A O 1
ATOM 1496 N N . VAL A 1 192 ? 5.387 24.5 -19.297 1 97.25 192 VAL A N 1
ATOM 1497 C CA . VAL A 1 192 ? 4.906 25.844 -18.984 1 97.25 192 VAL A CA 1
ATOM 1498 C C . VAL A 1 192 ? 3.834 25.766 -17.906 1 97.25 192 VAL A C 1
ATOM 1500 O O . VAL A 1 192 ? 2.885 24.984 -18.016 1 97.25 192 VAL A O 1
ATOM 1503 N N . TYR A 1 193 ? 4.113 26.578 -16.875 1 97.69 193 TYR A N 1
ATOM 1504 C CA . TYR A 1 193 ? 3.182 26.641 -15.758 1 97.69 193 TYR A CA 1
ATOM 1505 C C . TYR A 1 193 ? 2.406 27.953 -15.75 1 97.69 193 TYR A C 1
ATOM 1507 O O . TYR A 1 193 ? 2.988 29.016 -15.93 1 97.69 193 TYR A O 1
ATOM 1515 N N . ARG A 1 194 ? 1.062 27.844 -15.508 1 97.25 194 ARG A N 1
ATOM 1516 C CA . ARG A 1 194 ? 0.223 29.047 -15.453 1 97.25 194 ARG A CA 1
ATOM 1517 C C . ARG A 1 194 ? -0.806 28.938 -14.336 1 97.25 194 ARG A C 1
ATOM 1519 O O . ARG A 1 194 ? -1.487 27.922 -14.203 1 97.25 194 ARG A O 1
ATOM 1526 N N . VAL A 1 195 ? -0.922 30 -13.562 1 97.44 195 VAL A N 1
ATOM 1527 C CA . VAL A 1 195 ? -2.002 30.062 -12.578 1 97.44 195 VAL A CA 1
ATOM 1528 C C . VAL A 1 195 ? -3.332 30.297 -13.297 1 97.44 195 VAL A C 1
ATOM 1530 O O . VAL A 1 195 ? -3.5 31.297 -14 1 97.44 195 VAL A O 1
ATOM 1533 N N . VAL A 1 196 ? -4.25 29.406 -13.078 1 97.31 196 VAL A N 1
ATOM 1534 C CA . VAL A 1 196 ? -5.496 29.516 -13.836 1 97.31 196 VAL A CA 1
ATOM 1535 C C . VAL A 1 196 ? -6.633 29.922 -12.891 1 97.31 196 VAL A C 1
ATOM 1537 O O . VAL A 1 196 ? -7.699 30.344 -13.344 1 97.31 196 VAL A O 1
ATOM 1540 N N . ASN A 1 197 ? -6.426 29.688 -11.633 1 95.62 197 ASN A N 1
ATOM 1541 C CA . ASN A 1 197 ? -7.457 30.031 -10.664 1 95.62 197 ASN A CA 1
ATOM 1542 C C . ASN A 1 197 ? -6.859 30.312 -9.289 1 95.62 197 ASN A C 1
ATOM 1544 O O . ASN A 1 197 ? -5.801 29.781 -8.945 1 95.62 197 ASN A O 1
ATOM 1548 N N . LYS A 1 198 ? -7.379 31.25 -8.555 1 94 198 LYS A N 1
ATOM 1549 C CA . LYS A 1 198 ? -7.07 31.547 -7.16 1 94 198 LYS A CA 1
ATOM 1550 C C . LYS A 1 198 ? -8.344 31.703 -6.336 1 94 198 LYS A C 1
ATOM 1552 O O . LYS A 1 198 ? -9.172 32.562 -6.625 1 94 198 LYS A O 1
ATOM 1557 N N . THR A 1 199 ? -8.57 30.844 -5.465 1 93.81 199 THR A N 1
ATOM 1558 C CA . THR A 1 199 ? -9.758 30.875 -4.609 1 93.81 199 THR A CA 1
ATOM 1559 C C . THR A 1 199 ? -9.352 30.891 -3.137 1 93.81 199 THR A C 1
ATOM 1561 O O . THR A 1 199 ? -8.172 31.031 -2.809 1 93.81 199 THR A O 1
ATOM 1564 N N . GLY A 1 200 ? -10.367 30.906 -2.211 1 89.25 200 GLY A N 1
ATOM 1565 C CA . GLY A 1 200 ? -10.125 30.906 -0.778 1 89.25 200 GLY A CA 1
ATOM 1566 C C . GLY A 1 200 ? -10.055 32.312 -0.187 1 89.25 200 GLY A C 1
ATOM 1567 O O . GLY A 1 200 ? -10.305 33.281 -0.881 1 89.25 200 GLY A O 1
ATOM 1568 N N . LEU A 1 201 ? -9.906 32.281 1.078 1 89.94 201 LEU A N 1
ATOM 1569 C CA . LEU A 1 201 ? -9.75 33.562 1.776 1 89.94 201 LEU A CA 1
ATOM 1570 C C . LEU A 1 201 ? -8.383 34.188 1.496 1 89.94 201 LEU A C 1
ATOM 1572 O O . LEU A 1 201 ? -7.453 33.469 1.098 1 89.94 201 LEU A O 1
ATOM 1576 N N . GLU A 1 202 ? -8.312 35.406 1.688 1 89.69 202 GLU A N 1
ATOM 1577 C CA . GLU A 1 202 ? -7.062 36.125 1.442 1 89.69 202 GLU A CA 1
ATOM 1578 C C . GLU A 1 202 ? -5.902 35.5 2.209 1 89.69 202 GLU A C 1
ATOM 1580 O O . GLU A 1 202 ? -4.793 35.406 1.682 1 89.69 202 GLU A O 1
ATOM 1585 N N . HIS A 1 203 ? -6.277 35.062 3.418 1 89.94 203 HIS A N 1
ATOM 1586 C CA . HIS A 1 203 ? -5.211 34.531 4.25 1 89.94 203 HIS A CA 1
ATOM 1587 C C . HIS A 1 203 ? -5.141 33 4.121 1 89.94 203 HIS A C 1
ATOM 1589 O O . HIS A 1 203 ? -4.281 32.375 4.73 1 89.94 203 HIS A O 1
ATOM 1595 N N . CYS A 1 204 ? -5.977 32.5 3.344 1 91.25 204 CYS A N 1
ATOM 1596 C CA . CYS A 1 204 ? -5.98 31.078 3.047 1 91.25 204 CYS A CA 1
ATOM 1597 C C . CYS A 1 204 ? -6.246 30.828 1.567 1 91.25 204 CYS A C 1
ATOM 1599 O O . CYS A 1 204 ? -7.246 30.203 1.207 1 91.25 204 CYS A O 1
ATOM 1601 N N . PRO A 1 205 ? -5.285 31.297 0.774 1 92.06 205 PRO A N 1
ATOM 1602 C CA . PRO A 1 205 ? -5.551 31.172 -0.661 1 92.06 205 PRO A CA 1
ATOM 1603 C C . PRO A 1 205 ? -5.383 29.75 -1.169 1 92.06 205 PRO A C 1
ATOM 1605 O O . PRO A 1 205 ? -4.684 28.953 -0.546 1 92.06 205 PRO A O 1
ATOM 1608 N N . LYS A 1 206 ? -6.066 29.453 -2.186 1 94.06 206 LYS A N 1
ATOM 1609 C CA . LYS A 1 206 ? -5.914 28.219 -2.957 1 94.06 206 LYS A CA 1
ATOM 1610 C C . LYS A 1 206 ? -5.598 28.516 -4.418 1 94.06 206 LYS A C 1
ATOM 1612 O O . LYS A 1 206 ? -6.422 29.109 -5.129 1 94.06 206 LYS A O 1
ATOM 1617 N N . PHE A 1 207 ? -4.449 28.078 -4.832 1 96.44 207 PHE A N 1
ATOM 1618 C CA . PHE A 1 207 ? -4.016 28.344 -6.203 1 96.44 207 PHE A CA 1
ATOM 1619 C C . PHE A 1 207 ? -4.238 27.109 -7.074 1 96.44 207 PHE A C 1
ATOM 1621 O O . PHE A 1 207 ? -4 25.984 -6.637 1 96.44 207 PHE A O 1
ATOM 1628 N N . THR A 1 208 ? -4.711 27.281 -8.211 1 97.75 208 THR A N 1
ATOM 1629 C CA . THR A 1 208 ? -4.773 26.234 -9.227 1 97.75 208 THR A CA 1
ATOM 1630 C C . THR A 1 208 ? -3.83 26.547 -10.383 1 97.75 208 THR A C 1
ATOM 1632 O O . THR A 1 208 ? -3.906 27.609 -10.984 1 97.75 208 THR A O 1
ATOM 1635 N N . VAL A 1 209 ? -2.961 25.562 -10.633 1 97.75 209 VAL A N 1
ATOM 1636 C CA . VAL A 1 209 ? -1.951 25.75 -11.672 1 97.75 209 VAL A CA 1
ATOM 1637 C C . VAL A 1 209 ? -2.127 24.703 -12.766 1 97.75 209 VAL A C 1
ATOM 1639 O O . VAL A 1 209 ? -2.402 23.531 -12.469 1 97.75 209 VAL A O 1
ATOM 1642 N N . GLU A 1 210 ? -2.018 25.141 -13.977 1 97.75 210 GLU A N 1
ATOM 1643 C CA . GLU A 1 210 ? -1.976 24.25 -15.133 1 97.75 210 GLU A CA 1
ATOM 1644 C C . GLU A 1 210 ? -0.555 24.109 -15.672 1 97.75 210 GLU A C 1
ATOM 1646 O O . GLU A 1 210 ? 0.192 25.094 -15.719 1 97.75 210 GLU A O 1
ATOM 1651 N N . VAL A 1 211 ? -0.242 22.891 -16.062 1 97.75 211 VAL A N 1
ATOM 1652 C CA . VAL A 1 211 ? 1.053 22.672 -16.688 1 97.75 211 VAL A CA 1
ATOM 1653 C C . VAL A 1 211 ? 0.849 22.094 -18.094 1 97.75 211 VAL A C 1
ATOM 1655 O O . VAL A 1 211 ? 0.018 21.203 -18.297 1 97.75 211 VAL A O 1
ATOM 1658 N N . GLN A 1 212 ? 1.527 22.688 -19 1 95.94 212 GLN A N 1
ATOM 1659 C CA . GLN A 1 212 ? 1.456 22.281 -20.391 1 95.94 212 GLN A CA 1
ATOM 1660 C C . GLN A 1 212 ? 2.832 21.891 -20.922 1 95.94 212 GLN A C 1
ATOM 1662 O O . GLN A 1 212 ? 3.828 22.547 -20.641 1 95.94 212 GLN A O 1
ATOM 1667 N N . LEU A 1 213 ? 2.826 20.703 -21.609 1 95.25 213 LEU A N 1
ATOM 1668 C CA . LEU A 1 213 ? 4.039 20.234 -22.266 1 95.25 213 LEU A CA 1
ATOM 1669 C C . LEU A 1 213 ? 3.773 19.938 -23.734 1 95.25 213 LEU A C 1
ATOM 1671 O O . LEU A 1 213 ? 3.236 18.891 -24.078 1 95.25 213 LEU A O 1
ATOM 1675 N N . SER A 1 214 ? 4.273 20.844 -24.484 1 91.81 214 SER A N 1
ATOM 1676 C CA . SER A 1 214 ? 4.117 20.672 -25.922 1 91.81 214 SER A CA 1
ATOM 1677 C C . SER A 1 214 ? 2.682 20.312 -26.281 1 91.81 214 SER A C 1
ATOM 1679 O O . SER A 1 214 ? 1.748 21.031 -25.938 1 91.81 214 SER A O 1
ATOM 1681 N N . ASP A 1 215 ? 2.508 19.094 -26.984 1 89.56 215 ASP A N 1
ATOM 1682 C CA . ASP A 1 215 ? 1.19 18.719 -27.484 1 89.56 215 ASP A CA 1
ATOM 1683 C C . ASP A 1 215 ? 0.527 17.688 -26.594 1 89.56 215 ASP A C 1
ATOM 1685 O O . ASP A 1 215 ? -0.498 17.109 -26.953 1 89.56 215 ASP A O 1
ATOM 1689 N N . TYR A 1 216 ? 1.116 17.625 -25.516 1 91.06 216 TYR A N 1
ATOM 1690 C CA . TYR A 1 216 ? 0.504 16.688 -24.578 1 91.06 216 TYR A CA 1
ATOM 1691 C C . TYR A 1 216 ? -0.696 17.312 -23.875 1 91.06 216 TYR A C 1
ATOM 1693 O O . TYR A 1 216 ? -0.88 18.531 -23.922 1 91.06 216 TYR A O 1
ATOM 1701 N N . ARG A 1 217 ? -1.488 16.422 -23.219 1 88.94 217 ARG A N 1
ATOM 1702 C CA . ARG A 1 217 ? -2.656 16.875 -22.469 1 88.94 217 ARG A CA 1
ATOM 1703 C C . ARG A 1 217 ? -2.25 17.812 -21.328 1 88.94 217 ARG A C 1
ATOM 1705 O O . ARG A 1 217 ? -1.236 17.578 -20.672 1 88.94 217 ARG A O 1
ATOM 1712 N N . THR A 1 218 ? -3.057 18.844 -21.172 1 93.5 218 THR A N 1
ATOM 1713 C CA . THR A 1 218 ? -2.857 19.766 -20.078 1 93.5 218 THR A CA 1
ATOM 1714 C C . THR A 1 218 ? -3.457 19.219 -18.781 1 93.5 218 THR A C 1
ATOM 1716 O O . THR A 1 218 ? -4.543 18.625 -18.797 1 93.5 218 THR A O 1
ATOM 1719 N N . VAL A 1 219 ? -2.68 19.406 -17.656 1 95.38 219 VAL A N 1
ATOM 1720 C CA . VAL A 1 219 ? -3.172 18.953 -16.359 1 95.38 219 VAL A CA 1
ATOM 1721 C C . VAL A 1 219 ? -3.16 20.109 -15.359 1 95.38 219 VAL A C 1
ATOM 1723 O O . VAL A 1 219 ? -2.369 21.047 -15.492 1 95.38 219 VAL A O 1
ATOM 1726 N N . SER A 1 220 ? -4.121 20.062 -14.461 1 96.94 220 SER A N 1
ATOM 1727 C CA . SER A 1 220 ? -4.195 21.094 -13.438 1 96.94 220 SER A CA 1
ATOM 1728 C C . SER A 1 220 ? -4.188 20.484 -12.039 1 96.94 220 SER A C 1
ATOM 1730 O O . SER A 1 220 ? -4.652 19.359 -11.844 1 96.94 220 SER A O 1
ATOM 1732 N N . ALA A 1 221 ? -3.621 21.234 -11.086 1 96.56 221 ALA A N 1
ATOM 1733 C CA . ALA A 1 221 ? -3.631 20.859 -9.68 1 96.56 221 ALA A CA 1
ATOM 1734 C C . ALA A 1 221 ? -3.643 22.078 -8.773 1 96.56 221 ALA A C 1
ATOM 1736 O O . ALA A 1 221 ? -3.342 23.188 -9.227 1 96.56 221 ALA A O 1
ATOM 1737 N N . SER A 1 222 ? -4.047 21.828 -7.605 1 95.38 222 SER A N 1
ATOM 1738 C CA . SER A 1 222 ? -4.18 22.953 -6.676 1 95.38 222 SER A CA 1
ATOM 1739 C C . SER A 1 222 ? -3.223 22.812 -5.5 1 95.38 222 SER A C 1
ATOM 1741 O O . SER A 1 222 ? -2.707 21.719 -5.238 1 95.38 222 SER A O 1
ATOM 1743 N N . GLY A 1 223 ? -2.938 23.969 -4.84 1 92.81 223 GLY A N 1
ATOM 1744 C CA . GLY A 1 223 ? -2.1 24.047 -3.654 1 92.81 223 GLY A CA 1
ATOM 1745 C C . GLY A 1 223 ? -2.322 25.312 -2.842 1 92.81 223 GLY A C 1
ATOM 1746 O O . GLY A 1 223 ? -2.975 26.25 -3.307 1 92.81 223 GLY A O 1
ATOM 1747 N N . LYS A 1 224 ? -1.75 25.328 -1.702 1 89.31 224 LYS A N 1
ATOM 1748 C CA . LYS A 1 224 ? -1.929 26.453 -0.779 1 89.31 224 LYS A CA 1
ATOM 1749 C C . LYS A 1 224 ? -1.142 27.672 -1.238 1 89.31 224 LYS A C 1
ATOM 1751 O O . LYS A 1 224 ? -1.37 28.781 -0.753 1 89.31 224 LYS A O 1
ATOM 1756 N N . ASN A 1 225 ? -0.155 27.453 -2.051 1 91.25 225 ASN A N 1
ATOM 1757 C CA . ASN A 1 225 ? 0.612 28.5 -2.699 1 91.25 225 ASN A CA 1
ATOM 1758 C C . ASN A 1 225 ? 0.981 28.125 -4.133 1 91.25 225 ASN A C 1
ATOM 1760 O O . ASN A 1 225 ? 0.736 27 -4.57 1 91.25 225 ASN A O 1
ATOM 1764 N N . LYS A 1 226 ? 1.443 29.094 -4.797 1 94.38 226 LYS A N 1
ATOM 1765 C CA . LYS A 1 226 ? 1.783 28.891 -6.203 1 94.38 226 LYS A CA 1
ATOM 1766 C C . LYS A 1 226 ? 2.787 27.75 -6.363 1 94.38 226 LYS A C 1
ATOM 1768 O O . LYS A 1 226 ? 2.604 26.875 -7.207 1 94.38 226 LYS A O 1
ATOM 1773 N N . LYS A 1 227 ? 3.73 27.75 -5.527 1 93.38 227 LYS A N 1
ATOM 1774 C CA . LYS A 1 227 ? 4.801 26.766 -5.629 1 93.38 227 LYS A CA 1
ATOM 1775 C C . LYS A 1 227 ? 4.266 25.359 -5.438 1 93.38 227 LYS A C 1
ATOM 1777 O O . LYS A 1 227 ? 4.539 24.469 -6.25 1 93.38 227 LYS A O 1
ATOM 1782 N N . SER A 1 228 ? 3.543 25.156 -4.426 1 92.12 228 SER A N 1
ATOM 1783 C CA . SER A 1 228 ? 3.006 23.828 -4.141 1 92.12 228 SER A CA 1
ATOM 1784 C C . SER A 1 228 ? 2.043 23.375 -5.23 1 92.12 228 SER A C 1
ATOM 1786 O O . SER A 1 228 ? 1.981 22.188 -5.559 1 92.12 228 SER A O 1
ATOM 1788 N N . ALA A 1 229 ? 1.321 24.297 -5.812 1 95.62 229 ALA A N 1
ATOM 1789 C CA . ALA A 1 229 ? 0.42 23.984 -6.918 1 95.62 229 ALA A CA 1
ATOM 1790 C C . ALA A 1 229 ? 1.2 23.547 -8.156 1 95.62 229 ALA A C 1
ATOM 1792 O O . ALA A 1 229 ? 0.81 22.609 -8.852 1 95.62 229 ALA A O 1
ATOM 1793 N N . GLU A 1 230 ? 2.252 24.25 -8.414 1 96.31 230 GLU A N 1
ATOM 1794 C CA . GLU A 1 230 ? 3.109 23.891 -9.539 1 96.31 230 GLU A CA 1
ATOM 1795 C C . GLU A 1 230 ? 3.688 22.5 -9.383 1 96.31 230 GLU A C 1
ATOM 1797 O O . GLU A 1 230 ? 3.709 21.719 -10.336 1 96.31 230 GLU A O 1
ATOM 1802 N N . ILE A 1 231 ? 4.121 22.219 -8.203 1 93.94 231 ILE A N 1
ATOM 1803 C CA . ILE A 1 231 ? 4.723 20.922 -7.902 1 93.94 231 ILE A CA 1
ATOM 1804 C C . ILE A 1 231 ? 3.674 19.812 -8.062 1 93.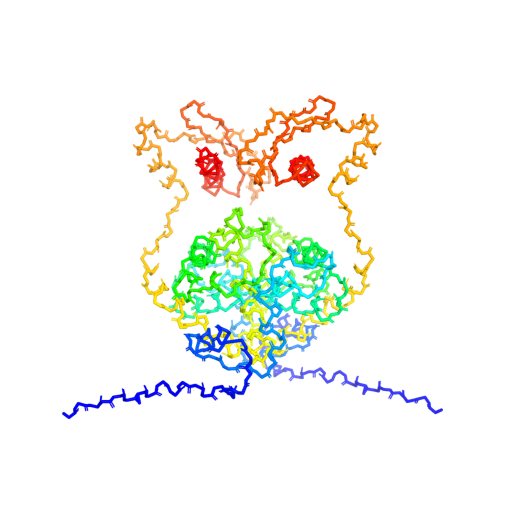94 231 ILE A C 1
ATOM 1806 O O . ILE A 1 231 ? 3.945 18.781 -8.664 1 93.94 231 ILE A O 1
ATOM 1810 N N . ALA A 1 232 ? 2.525 20.109 -7.59 1 94.31 232 ALA A N 1
ATOM 1811 C CA . ALA A 1 232 ? 1.434 19.156 -7.695 1 94.31 232 ALA A CA 1
ATOM 1812 C C . ALA A 1 232 ? 1.07 18.891 -9.156 1 94.31 232 ALA A C 1
ATOM 1814 O O . ALA A 1 232 ? 0.851 17.75 -9.555 1 94.31 232 ALA A O 1
ATOM 1815 N N . ALA A 1 233 ? 1.019 19.922 -9.898 1 96.25 233 ALA A N 1
ATOM 1816 C CA . ALA A 1 233 ? 0.702 19.797 -11.32 1 96.25 233 ALA A CA 1
ATOM 1817 C C . ALA A 1 233 ? 1.777 19 -12.055 1 96.25 233 ALA A C 1
ATOM 1819 O O . ALA A 1 233 ? 1.466 18.125 -12.867 1 96.25 233 ALA A O 1
ATOM 1820 N N . ALA A 1 234 ? 2.971 19.344 -11.719 1 95.69 234 ALA A N 1
ATOM 1821 C CA . ALA A 1 234 ? 4.09 18.625 -12.336 1 95.69 234 ALA A CA 1
ATOM 1822 C C . ALA A 1 234 ? 4.039 17.141 -12 1 95.69 234 ALA A C 1
ATOM 1824 O O . ALA A 1 234 ? 4.254 16.297 -12.875 1 95.69 234 ALA A O 1
ATOM 1825 N N . ARG A 1 235 ? 3.775 16.859 -10.797 1 92.81 235 ARG A N 1
ATOM 1826 C CA . ARG A 1 235 ? 3.691 15.484 -10.336 1 92.81 235 ARG A CA 1
ATOM 1827 C C . ARG A 1 235 ? 2.605 14.719 -11.086 1 92.81 235 ARG A C 1
ATOM 1829 O O . ARG A 1 235 ? 2.832 13.602 -11.547 1 92.81 235 ARG A O 1
ATOM 1836 N N . LEU A 1 236 ? 1.534 15.336 -11.18 1 92.81 236 LEU A N 1
ATOM 1837 C CA . LEU A 1 236 ? 0.396 14.719 -11.852 1 92.81 236 LEU A CA 1
ATOM 1838 C C . LEU A 1 236 ? 0.715 14.43 -13.312 1 92.81 236 LEU A C 1
ATOM 1840 O O . LEU A 1 236 ? 0.423 13.344 -13.812 1 92.81 236 LEU A O 1
ATOM 1844 N N . LEU A 1 237 ? 1.258 15.352 -13.953 1 93.38 237 LEU A N 1
ATOM 1845 C CA . LEU A 1 237 ? 1.591 15.164 -15.359 1 93.38 237 LEU A CA 1
ATOM 1846 C C . LEU A 1 237 ? 2.645 14.078 -15.531 1 93.38 237 LEU A C 1
ATOM 1848 O O . LEU A 1 237 ? 2.537 13.242 -16.438 1 93.38 237 LEU A O 1
ATOM 1852 N N . LEU A 1 238 ? 3.613 14.055 -14.648 1 91.38 238 LEU A N 1
ATOM 1853 C CA . LEU A 1 238 ? 4.676 13.062 -14.695 1 91.38 238 LEU A CA 1
ATOM 1854 C C . LEU A 1 238 ? 4.109 11.656 -14.516 1 91.38 238 LEU A C 1
ATOM 1856 O O . LEU A 1 238 ? 4.523 10.719 -15.203 1 91.38 238 LEU A O 1
ATOM 1860 N N . GLU A 1 239 ? 3.264 11.547 -13.594 1 86.88 239 GLU A N 1
ATOM 1861 C CA . GLU A 1 239 ? 2.619 10.266 -13.352 1 86.88 239 GLU A CA 1
ATOM 1862 C C . GLU A 1 239 ? 1.867 9.781 -14.586 1 86.88 239 GLU A C 1
ATOM 1864 O O . GLU A 1 239 ? 1.933 8.594 -14.93 1 86.88 239 GLU A O 1
ATOM 1869 N N . GLU A 1 240 ? 1.204 10.648 -15.219 1 84.69 240 GLU A N 1
ATOM 1870 C CA . GLU A 1 240 ? 0.453 10.312 -16.422 1 84.69 240 GLU A CA 1
ATOM 1871 C C . GLU A 1 240 ? 1.387 9.898 -17.547 1 84.69 240 GLU A C 1
ATOM 1873 O O . GLU A 1 240 ? 1.086 8.961 -18.297 1 84.69 240 GLU A O 1
ATOM 1878 N N . LEU A 1 241 ? 2.451 10.562 -17.641 1 86.94 241 LEU A N 1
ATOM 1879 C CA . LEU A 1 241 ? 3.391 10.344 -18.734 1 86.94 241 LEU A CA 1
ATOM 1880 C C . LEU A 1 241 ? 4.16 9.039 -18.531 1 86.94 241 LEU A C 1
ATOM 1882 O O . LEU A 1 241 ? 4.531 8.375 -19.5 1 86.94 241 LEU A O 1
ATOM 1886 N N . THR A 1 242 ? 4.426 8.703 -17.25 1 79.62 242 THR A N 1
ATOM 1887 C CA . THR A 1 242 ? 5.223 7.52 -16.953 1 79.62 242 THR A CA 1
ATOM 1888 C C . THR A 1 242 ? 4.344 6.27 -16.938 1 79.62 242 THR A C 1
ATOM 1890 O O . THR A 1 242 ? 4.828 5.164 -17.172 1 79.62 242 THR A O 1
ATOM 1893 N N . GLN A 1 243 ? 3.135 6.371 -16.531 1 65.69 243 GLN A N 1
ATOM 1894 C CA . GLN A 1 243 ? 2.201 5.254 -16.625 1 65.69 243 GLN A CA 1
ATOM 1895 C C . GLN A 1 243 ? 1.941 4.883 -18.094 1 65.69 243 GLN A C 1
ATOM 1897 O O . GLN A 1 243 ? 1.754 3.707 -18.406 1 65.69 243 GLN A O 1
ATOM 1902 N N . GLU A 1 244 ? 1.79 5.84 -18.938 1 55.28 244 GLU A N 1
ATOM 1903 C CA . GLU A 1 244 ? 1.584 5.59 -20.359 1 55.28 244 GLU A CA 1
ATOM 1904 C C . GLU A 1 244 ? 2.779 4.863 -20.969 1 55.28 244 GLU A C 1
ATOM 1906 O O . GLU A 1 244 ? 2.613 4.016 -21.859 1 55.28 244 GLU A O 1
ATOM 1911 N N . ASN A 1 245 ? 3.922 5.133 -20.609 1 49.19 245 ASN A N 1
ATOM 1912 C CA . ASN A 1 245 ? 5.082 4.434 -21.141 1 49.19 245 ASN A CA 1
ATOM 1913 C C . ASN A 1 245 ? 5.195 3.02 -20.578 1 49.19 245 ASN A C 1
ATOM 1915 O O . ASN A 1 245 ? 5.906 2.18 -21.141 1 49.19 245 ASN A O 1
ATOM 1919 N N . GLY A 1 246 ? 4.668 2.66 -19.547 1 41.03 246 GLY A N 1
ATOM 1920 C CA . GLY A 1 246 ? 4.617 1.292 -19.062 1 41.03 246 GLY A CA 1
ATOM 1921 C C . GLY A 1 246 ? 3.641 0.418 -19.828 1 41.03 246 GLY A C 1
ATOM 1922 O O . GLY A 1 246 ? 3.773 -0.807 -19.828 1 41.03 246 GLY A O 1
ATOM 1923 N N . THR A 1 247 ? 2.461 0.774 -20.219 1 34.44 247 THR A N 1
ATOM 1924 C CA . THR A 1 247 ? 1.524 -0.016 -21.016 1 34.44 247 THR A CA 1
ATOM 1925 C C . THR A 1 247 ? 2.016 -0.151 -22.453 1 34.44 247 THR A C 1
ATOM 1927 O O . THR A 1 247 ? 1.48 -0.952 -23.219 1 34.44 247 THR A O 1
ATOM 1930 N N . LYS A 1 248 ? 2.723 0.682 -23.094 1 32.84 248 LYS A N 1
ATOM 1931 C CA . LYS A 1 248 ? 3.139 0.421 -24.469 1 32.84 248 LYS A CA 1
ATOM 1932 C C . LYS A 1 248 ? 4.281 -0.589 -24.516 1 32.84 248 LYS A C 1
ATOM 1934 O O . LYS A 1 248 ? 4.875 -0.814 -25.578 1 32.84 248 LYS A O 1
ATOM 1939 N N . ALA A 1 249 ? 4.758 -1.047 -23.422 1 24.41 249 ALA A N 1
ATOM 1940 C CA . ALA A 1 249 ? 5.695 -2.127 -23.719 1 24.41 249 ALA A CA 1
ATOM 1941 C C . ALA A 1 249 ? 4.961 -3.453 -23.906 1 24.41 249 ALA A C 1
ATOM 1943 O O . ALA A 1 249 ? 4.07 -3.789 -23.109 1 24.41 249 ALA A O 1
ATOM 1944 N N . MET B 1 1 ? -24.047 -17.516 39 1 26.16 1 MET B N 1
ATOM 1945 C CA . MET B 1 1 ? -22.828 -16.906 39.531 1 26.16 1 MET B CA 1
ATOM 1946 C C . MET B 1 1 ? -22.094 -16.109 38.469 1 26.16 1 MET B C 1
ATOM 1948 O O . MET B 1 1 ? -21.734 -16.656 37.438 1 26.16 1 MET B O 1
ATOM 1952 N N . HIS B 1 2 ? -22.469 -14.773 38.281 1 27.58 2 HIS B N 1
ATOM 1953 C CA . HIS B 1 2 ? -22.172 -13.734 37.312 1 27.58 2 HIS B CA 1
ATOM 1954 C C . HIS B 1 2 ? -20.703 -13.367 37.344 1 27.58 2 HIS B C 1
ATOM 1956 O O . HIS B 1 2 ? -20.188 -12.906 38.375 1 27.58 2 HIS B O 1
ATOM 1962 N N . ILE B 1 3 ? -19.828 -14.188 36.719 1 25.78 3 ILE B N 1
ATOM 1963 C CA . ILE B 1 3 ? -18.406 -13.906 36.656 1 25.78 3 ILE B CA 1
ATOM 1964 C C . ILE B 1 3 ? -18.172 -12.516 36.062 1 25.78 3 ILE B C 1
ATOM 1966 O O . ILE B 1 3 ? -18.469 -12.273 34.906 1 25.78 3 ILE B O 1
ATOM 1970 N N . ARG B 1 4 ? -18.359 -11.422 36.906 1 26.86 4 ARG B N 1
ATOM 1971 C CA . ARG B 1 4 ? -18.031 -10.031 36.625 1 26.86 4 ARG B CA 1
ATOM 1972 C C . ARG B 1 4 ? -16.578 -9.906 36.156 1 26.86 4 ARG B C 1
ATOM 1974 O O . ARG B 1 4 ? -15.656 -10.164 36.938 1 26.86 4 ARG B O 1
ATOM 1981 N N . ASN B 1 5 ? -16.25 -10.359 34.938 1 25.78 5 ASN B N 1
ATOM 1982 C CA . ASN B 1 5 ? -14.945 -10.203 34.312 1 25.78 5 ASN B CA 1
ATOM 1983 C C . ASN B 1 5 ? -14.453 -8.758 34.406 1 25.78 5 ASN B C 1
ATOM 1985 O O . ASN B 1 5 ? -14.977 -7.879 33.719 1 25.78 5 ASN B O 1
ATOM 1989 N N . SER B 1 6 ? -14.156 -8.211 35.594 1 28.3 6 SER B N 1
ATOM 1990 C CA . SER B 1 6 ? -13.555 -6.914 35.875 1 28.3 6 SER B CA 1
ATOM 1991 C C . SER B 1 6 ? -12.242 -6.723 35.125 1 28.3 6 SER B C 1
ATOM 1993 O O . SER B 1 6 ? -11.195 -7.219 35.562 1 28.3 6 SER B O 1
ATOM 1995 N N . VAL B 1 7 ? -12.055 -7.168 33.969 1 30.38 7 VAL B N 1
ATOM 1996 C CA . VAL B 1 7 ? -10.836 -6.746 33.281 1 30.38 7 VAL B CA 1
ATOM 1997 C C . VAL B 1 7 ? -10.625 -5.246 33.5 1 30.38 7 VAL B C 1
ATOM 1999 O O . VAL B 1 7 ? -11.359 -4.43 32.938 1 30.38 7 VAL B O 1
ATOM 2002 N N . MET B 1 8 ? -10.438 -4.77 34.719 1 28.91 8 MET B N 1
ATOM 2003 C CA . MET B 1 8 ? -10.062 -3.395 35.031 1 28.91 8 MET B CA 1
ATOM 2004 C C . MET B 1 8 ? -8.969 -2.896 34.094 1 28.91 8 MET B C 1
ATOM 2006 O O . MET B 1 8 ? -7.914 -3.525 33.969 1 28.91 8 MET B O 1
ATOM 2010 N N . ASN B 1 9 ? -9.211 -2.301 33 1 34.5 9 ASN B N 1
ATOM 2011 C CA . ASN B 1 9 ? -8.414 -1.507 32.094 1 34.5 9 ASN B CA 1
ATOM 2012 C C . ASN B 1 9 ? -7.391 -0.645 32.812 1 34.5 9 ASN B C 1
ATOM 2014 O O . ASN B 1 9 ? -7.754 0.295 33.531 1 34.5 9 ASN B O 1
ATOM 2018 N N . LYS B 1 10 ? -6.457 -1.235 33.562 1 35.94 10 LYS B N 1
ATOM 2019 C CA . LYS B 1 10 ? -5.398 -0.438 34.188 1 35.94 10 LYS B CA 1
ATOM 2020 C C . LYS B 1 10 ? -4.957 0.695 33.25 1 35.94 10 LYS B C 1
ATOM 2022 O O . LYS B 1 10 ? -4.395 0.449 32.188 1 35.94 10 LYS B O 1
ATOM 2027 N N . ARG B 1 11 ? -5.609 1.8 33.25 1 41.69 11 ARG B N 1
ATOM 2028 C CA . ARG B 1 11 ? -5.156 3.045 32.625 1 41.69 11 ARG B CA 1
ATOM 2029 C C . ARG B 1 11 ? -3.725 3.367 33.062 1 41.69 11 ARG B C 1
ATOM 2031 O O . ARG B 1 11 ? -3.412 3.396 34.25 1 41.69 11 ARG B O 1
ATOM 2038 N N . ALA B 1 12 ? -2.729 3.031 32.312 1 46.84 12 ALA B N 1
ATOM 2039 C CA . ALA B 1 12 ? -1.332 3.385 32.562 1 46.84 12 ALA B CA 1
ATOM 2040 C C . ALA B 1 12 ? -1.21 4.816 33.062 1 46.84 12 ALA B C 1
ATOM 2042 O O . ALA B 1 12 ? -1.778 5.742 32.469 1 46.84 12 ALA B O 1
ATOM 2043 N N . VAL B 1 13 ? -1.128 5.027 34.375 1 51.59 13 VAL B N 1
ATOM 2044 C CA . VAL B 1 13 ? -0.845 6.34 34.969 1 51.59 13 VAL B CA 1
ATOM 2045 C C . VAL B 1 13 ? 0.486 6.859 34.406 1 51.59 13 VAL B C 1
ATOM 2047 O O . VAL B 1 13 ? 1.536 6.258 34.656 1 51.59 13 VAL B O 1
ATOM 2050 N N . CYS B 1 14 ? 0.397 7.531 33.219 1 63.56 14 CYS B N 1
ATOM 2051 C CA . CYS B 1 14 ? 1.591 8.141 32.656 1 63.56 14 CYS B CA 1
ATOM 2052 C C . CYS B 1 14 ? 2.166 9.195 33.594 1 63.56 14 CYS B C 1
ATOM 2054 O O . CYS B 1 14 ? 1.437 9.781 34.406 1 63.56 14 CYS B O 1
ATOM 2056 N N . ASP B 1 15 ? 3.436 9.195 33.875 1 57.34 15 ASP B N 1
ATOM 2057 C CA . ASP B 1 15 ? 4.07 10.203 34.719 1 57.34 15 ASP B CA 1
ATOM 2058 C C . ASP B 1 15 ? 3.613 11.609 34.312 1 57.34 15 ASP B C 1
ATOM 2060 O O . ASP B 1 15 ? 3.729 12.008 33.156 1 57.34 15 ASP B O 1
ATOM 2064 N N . GLN B 1 16 ? 2.766 12.25 35.125 1 55.62 16 GLN B N 1
ATOM 2065 C CA . GLN B 1 16 ? 1.988 13.484 35.031 1 55.62 16 GLN B CA 1
ATOM 2066 C C . GLN B 1 16 ? 2.889 14.711 35.125 1 55.62 16 GLN B C 1
ATOM 2068 O O . GLN B 1 16 ? 2.402 15.844 35.156 1 55.62 16 GLN B O 1
ATOM 2073 N N . SER B 1 17 ? 4.168 14.5 35.281 1 48.53 17 SER B N 1
ATOM 2074 C CA . SER B 1 17 ? 4.883 15.742 35.531 1 48.53 17 SER B CA 1
ATOM 2075 C C . SER B 1 17 ? 4.898 16.641 34.281 1 48.53 17 SER B C 1
ATOM 2077 O O . SER B 1 17 ? 5.273 17.812 34.344 1 48.53 17 SER B O 1
ATOM 2079 N N . LYS B 1 18 ? 4.68 16.031 33.094 1 53.38 18 LYS B N 1
ATOM 2080 C CA . LYS B 1 18 ? 5.02 16.828 31.938 1 53.38 18 LYS B CA 1
ATOM 2081 C C . LYS B 1 18 ? 3.844 17.703 31.5 1 53.38 18 LYS B C 1
ATOM 2083 O O . LYS B 1 18 ? 2.686 17.359 31.766 1 53.38 18 LYS B O 1
ATOM 2088 N N . LYS B 1 19 ? 4.273 18.953 30.859 1 59.09 19 LYS B N 1
ATOM 2089 C CA . LYS B 1 19 ? 3.895 20.344 30.609 1 59.09 19 LYS B CA 1
ATOM 2090 C C . LYS B 1 19 ? 2.639 20.422 29.75 1 59.09 19 LYS B C 1
ATOM 2092 O O . LYS B 1 19 ? 1.748 21.234 30.016 1 59.09 19 LYS B O 1
ATOM 2097 N N . ASP B 1 20 ? 2.559 19.672 28.672 1 69.94 20 ASP B N 1
ATOM 2098 C CA . ASP B 1 20 ? 1.418 20 27.812 1 69.94 20 ASP B CA 1
ATOM 2099 C C . ASP B 1 20 ? 0.212 19.125 28.156 1 69.94 20 ASP B C 1
ATOM 2101 O O . ASP B 1 20 ? 0.225 17.922 27.906 1 69.94 20 ASP B O 1
ATOM 2105 N N . SER B 1 21 ? -0.742 19.672 28.891 1 83.25 21 SER B N 1
ATOM 2106 C CA . SER B 1 21 ? -1.957 19.031 29.391 1 83.25 21 SER B CA 1
ATOM 2107 C C . SER B 1 21 ? -2.693 18.297 28.266 1 83.25 21 SER B C 1
ATOM 2109 O O . SER B 1 21 ? -3.264 17.234 28.484 1 83.25 21 SER B O 1
ATOM 2111 N N . ARG B 1 22 ? -2.559 18.734 27.109 1 88.5 22 ARG B N 1
ATOM 2112 C CA . ARG B 1 22 ? -3.287 18.141 26 1 88.5 22 ARG B CA 1
ATOM 2113 C C . ARG B 1 22 ? -2.691 16.797 25.609 1 88.5 22 ARG B C 1
ATOM 2115 O O . ARG B 1 22 ? -3.422 15.852 25.2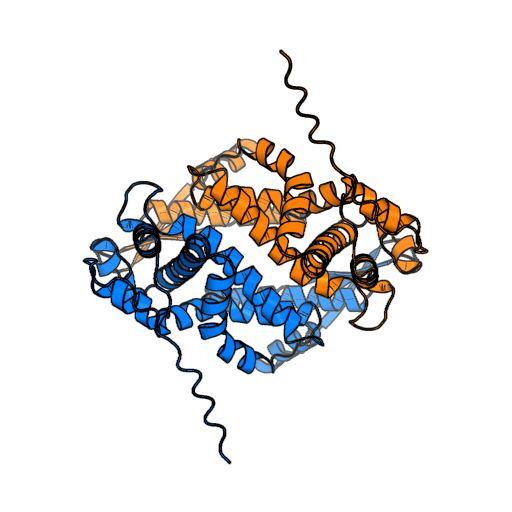97 1 88.5 22 ARG B O 1
ATOM 2122 N N . LEU B 1 23 ? -1.426 16.719 25.641 1 92.88 23 LEU B N 1
ATOM 2123 C CA . LEU B 1 23 ? -0.752 15.469 25.312 1 92.88 23 LEU B CA 1
ATOM 2124 C C . LEU B 1 23 ? -1.002 14.406 26.375 1 92.88 23 LEU B C 1
ATOM 2126 O O . LEU B 1 23 ? -1.097 13.219 26.062 1 92.88 23 LEU B O 1
ATOM 2130 N N . LEU B 1 24 ? -1.072 14.852 27.609 1 91.69 24 LEU B N 1
ATOM 2131 C CA . LEU B 1 24 ? -1.403 13.93 28.688 1 91.69 24 LEU B CA 1
ATOM 2132 C C . LEU B 1 24 ? -2.805 13.359 28.516 1 91.69 24 LEU B C 1
ATOM 2134 O O . LEU B 1 24 ? -3.025 12.164 28.719 1 91.69 24 LEU B O 1
ATOM 2138 N N . GLU B 1 25 ? -3.67 14.25 28.156 1 91.44 25 GLU B N 1
ATOM 2139 C CA . GLU B 1 25 ? -5.043 13.828 27.906 1 91.44 25 GLU B CA 1
ATOM 2140 C C . GLU B 1 25 ? -5.117 12.836 26.75 1 91.44 25 GLU B C 1
ATOM 2142 O O . GLU B 1 25 ? -5.875 11.859 26.812 1 91.44 25 GLU B O 1
ATOM 2147 N N . LEU B 1 26 ? -4.371 13.094 25.719 1 94.88 26 LEU B N 1
ATOM 2148 C CA . LEU B 1 26 ? -4.332 12.18 24.578 1 94.88 26 LEU B CA 1
ATOM 2149 C C . LEU B 1 26 ? -3.859 10.797 25.031 1 94.88 26 LEU B C 1
ATOM 2151 O O . LEU B 1 26 ? -4.445 9.781 24.641 1 94.88 26 LEU B O 1
ATOM 2155 N N . GLN B 1 27 ? -2.861 10.766 25.812 1 95.56 27 GLN B N 1
ATOM 2156 C CA . GLN B 1 27 ? -2.316 9.5 26.297 1 95.56 27 GLN B CA 1
ATOM 2157 C C . GLN B 1 27 ? -3.355 8.727 27.094 1 95.56 27 GLN B C 1
ATOM 2159 O O . GLN B 1 27 ? -3.438 7.5 27 1 95.56 27 GLN B O 1
ATOM 2164 N N . LYS B 1 28 ? -4.16 9.477 27.812 1 91.5 28 LYS B N 1
ATOM 2165 C CA . LYS B 1 28 ? -5.25 8.852 28.547 1 91.5 28 LYS B CA 1
ATOM 2166 C C . LYS B 1 28 ? -6.293 8.266 27.609 1 91.5 28 LYS B C 1
ATOM 2168 O O . LYS B 1 28 ? -6.746 7.133 27.797 1 91.5 28 LYS B O 1
ATOM 2173 N N . TYR B 1 29 ? -6.621 9.008 26.609 1 90.5 29 TYR B N 1
ATOM 2174 C CA . TYR B 1 29 ? -7.617 8.562 25.641 1 90.5 29 TYR B CA 1
ATOM 2175 C C . TYR B 1 29 ? -7.148 7.312 24.906 1 90.5 29 TYR B C 1
ATOM 2177 O O . TYR B 1 29 ? -7.934 6.391 24.688 1 90.5 29 TYR B O 1
ATOM 2185 N N . ILE B 1 30 ? -5.891 7.27 24.578 1 94.44 30 ILE B N 1
ATOM 2186 C CA . ILE B 1 30 ? -5.426 6.18 23.719 1 94.44 30 ILE B CA 1
ATOM 2187 C C . ILE B 1 30 ? -4.961 5.012 24.594 1 94.44 30 ILE B C 1
ATOM 2189 O O . ILE B 1 30 ? -4.652 3.934 24.078 1 94.44 30 ILE B O 1
ATOM 2193 N N . GLY B 1 31 ? -4.902 5.242 25.891 1 93.44 31 GLY B N 1
ATOM 2194 C CA . GLY B 1 31 ? -4.539 4.176 26.812 1 93.44 31 GLY B CA 1
ATOM 2195 C C . GLY B 1 31 ? -3.086 3.758 26.703 1 93.44 31 GLY B C 1
ATOM 2196 O O . GLY B 1 31 ? -2.766 2.572 26.797 1 93.44 31 GLY B O 1
ATOM 2197 N N . TYR B 1 32 ? -2.279 4.684 26.375 1 96.69 32 TYR B N 1
ATOM 2198 C CA . TYR B 1 32 ? -0.855 4.398 26.219 1 96.69 32 TYR B CA 1
ATOM 2199 C C . TYR B 1 32 ? -0.011 5.551 26.766 1 96.69 32 TYR B C 1
ATOM 2201 O O . TYR B 1 32 ? -0.227 6.707 26.391 1 96.69 32 TYR B O 1
ATOM 2209 N N . CYS B 1 33 ? 0.96 5.258 27.609 1 96.12 33 CYS B N 1
ATOM 2210 C CA . CYS B 1 33 ? 1.868 6.25 28.156 1 96.12 33 CYS B CA 1
ATOM 2211 C C . CYS B 1 33 ? 3.236 6.176 27.484 1 96.12 33 CYS B C 1
ATOM 2213 O O . CYS B 1 33 ? 3.949 5.184 27.641 1 96.12 33 CYS B O 1
ATOM 2215 N N . PHE B 1 34 ? 3.564 7.227 26.891 1 97.12 34 PHE B N 1
ATOM 2216 C CA . PHE B 1 34 ? 4.836 7.262 26.172 1 97.12 34 PHE B CA 1
ATOM 2217 C C . PHE B 1 34 ? 6 7.352 27.156 1 97.12 34 PHE B C 1
ATOM 2219 O O . PHE B 1 34 ? 5.977 8.156 28.094 1 97.12 34 PHE B O 1
ATOM 2226 N 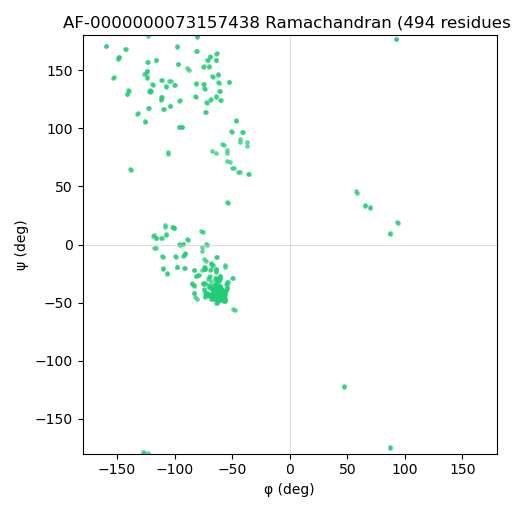N . GLU B 1 35 ? 6.965 6.574 26.922 1 96.56 35 GLU B N 1
ATOM 2227 C CA . GLU B 1 35 ? 8.25 6.758 27.594 1 96.56 35 GLU B CA 1
ATOM 2228 C C . GLU B 1 35 ? 8.992 7.965 27.031 1 96.56 35 GLU B C 1
ATOM 2230 O O . GLU B 1 35 ? 9.547 8.766 27.797 1 96.56 35 GLU B O 1
ATOM 2235 N N . SER B 1 36 ? 9.023 8.102 25.734 1 96.06 36 SER B N 1
ATOM 2236 C CA . SER B 1 36 ? 9.633 9.25 25.062 1 96.06 36 SER B CA 1
ATOM 2237 C C . SER B 1 36 ? 8.578 10.305 24.719 1 96.06 36 SER B C 1
ATOM 2239 O O . SER B 1 36 ? 7.941 10.219 23.672 1 96.06 36 SER B O 1
ATOM 2241 N N . GLN B 1 37 ? 8.555 11.25 25.5 1 94.62 37 GLN B N 1
ATOM 2242 C CA . GLN B 1 37 ? 7.613 12.336 25.234 1 94.62 37 GLN B CA 1
ATOM 2243 C C . GLN B 1 37 ? 7.945 13.055 23.922 1 94.62 37 GLN B C 1
ATOM 2245 O O . GLN B 1 37 ? 7.051 13.547 23.234 1 94.62 37 GLN B O 1
ATOM 2250 N N . ASN B 1 38 ? 9.211 13.062 23.609 1 95 38 ASN B N 1
ATOM 2251 C CA . ASN B 1 38 ? 9.648 13.703 22.375 1 95 38 ASN B CA 1
ATOM 2252 C C . ASN B 1 38 ? 9.047 13.023 21.141 1 95 38 ASN B C 1
ATOM 2254 O O . ASN B 1 38 ? 8.719 13.695 20.156 1 95 38 ASN B O 1
ATOM 2258 N N . LEU B 1 39 ? 8.938 11.719 21.25 1 96.56 39 LEU B N 1
ATOM 2259 C CA . LEU B 1 39 ? 8.328 10.969 20.156 1 96.56 39 LEU B CA 1
ATOM 2260 C C . LEU B 1 39 ? 6.875 11.367 19.969 1 96.56 39 LEU B C 1
ATOM 2262 O O . LEU B 1 39 ? 6.422 11.562 18.828 1 96.56 39 LEU B O 1
ATOM 2266 N N . LEU B 1 40 ? 6.168 11.469 21.062 1 97.31 40 LEU B N 1
ATOM 2267 C CA . LEU B 1 40 ? 4.773 11.898 21.016 1 97.31 40 LEU B CA 1
ATOM 2268 C C . LEU B 1 40 ? 4.66 13.312 20.469 1 97.31 40 LEU B C 1
ATOM 2270 O O . LEU B 1 40 ? 3.807 13.594 19.625 1 97.31 40 LEU B O 1
ATOM 2274 N N . GLU B 1 41 ? 5.512 14.195 20.906 1 95.94 41 GLU B N 1
ATOM 2275 C CA . GLU B 1 41 ? 5.504 15.57 20.438 1 95.94 41 GLU B CA 1
ATOM 2276 C C . GLU B 1 41 ? 5.754 15.648 18.938 1 95.94 41 GLU B C 1
ATOM 2278 O O . GLU B 1 41 ? 5.066 16.375 18.219 1 95.94 41 GLU B O 1
ATOM 2283 N N . THR B 1 42 ? 6.695 14.883 18.5 1 96.31 42 THR B N 1
ATOM 2284 C CA . THR B 1 42 ? 7.012 14.859 17.078 1 96.31 42 THR B CA 1
ATOM 2285 C C . THR B 1 42 ? 5.82 14.359 16.266 1 96.31 42 THR B C 1
ATOM 2287 O O . THR B 1 42 ? 5.488 14.938 15.219 1 96.31 42 THR B O 1
ATOM 2290 N N . ALA B 1 43 ? 5.133 13.328 16.75 1 98 43 ALA B N 1
ATOM 2291 C CA . ALA B 1 43 ? 3.98 12.75 16.062 1 98 43 ALA B CA 1
ATOM 2292 C C . ALA B 1 43 ? 2.834 13.75 15.961 1 98 43 ALA B C 1
ATOM 2294 O O . ALA B 1 43 ? 1.965 13.625 15.102 1 98 43 ALA B O 1
ATOM 2295 N N . MET B 1 44 ? 2.863 14.75 16.844 1 97.62 44 MET B N 1
ATOM 2296 C CA . MET B 1 44 ? 1.773 15.719 16.891 1 97.62 44 MET B CA 1
ATOM 2297 C C . MET B 1 44 ? 2.215 17.062 16.344 1 97.62 44 MET B C 1
ATOM 2299 O O . MET B 1 44 ? 1.545 18.078 16.547 1 97.62 44 MET B O 1
ATOM 2303 N N . THR B 1 45 ? 3.289 17.109 15.641 1 97.25 45 THR B N 1
ATOM 2304 C CA . THR B 1 45 ? 3.779 18.375 15.102 1 97.25 45 THR B CA 1
ATOM 2305 C C . THR B 1 45 ? 3.625 18.406 13.578 1 97.25 45 THR B C 1
ATOM 2307 O O . THR B 1 45 ? 4.227 17.594 12.875 1 97.25 45 THR B O 1
ATOM 2310 N N . HIS B 1 46 ? 2.838 19.297 13.133 1 97.12 46 HIS B N 1
ATOM 2311 C CA . HIS B 1 46 ? 2.617 19.5 11.711 1 97.12 46 HIS B CA 1
ATOM 2312 C C . HIS B 1 46 ? 3.857 20.094 11.039 1 97.12 46 HIS B C 1
ATOM 2314 O O . HIS B 1 46 ? 4.578 20.891 11.648 1 97.12 46 HIS B O 1
ATOM 2320 N N . PRO B 1 47 ? 4.07 19.844 9.75 1 94 47 PRO B N 1
ATOM 2321 C CA . PRO B 1 47 ? 5.266 20.344 9.062 1 94 47 PRO B CA 1
ATOM 2322 C C . PRO B 1 47 ? 5.273 21.859 8.914 1 94 47 PRO B C 1
ATOM 2324 O O . PRO B 1 47 ? 6.32 22.453 8.625 1 94 47 PRO B O 1
ATOM 2327 N N . SER B 1 48 ? 4.188 22.516 9.094 1 91.81 48 SER B N 1
ATOM 2328 C CA . SER B 1 48 ? 4.113 23.969 8.961 1 91.81 48 SER B CA 1
ATOM 2329 C C . SER B 1 48 ? 4.914 24.656 10.062 1 91.81 48 SER B C 1
ATOM 2331 O O . SER B 1 48 ? 5.188 25.859 9.977 1 91.81 48 SER B O 1
ATOM 2333 N N . THR B 1 49 ? 5.215 23.906 11.133 1 90.69 49 THR B N 1
ATOM 2334 C CA . THR B 1 49 ? 5.863 24.516 12.289 1 90.69 49 THR B CA 1
ATOM 2335 C C . THR B 1 49 ? 7.367 24.641 12.062 1 90.69 49 THR B C 1
ATOM 2337 O O . THR B 1 49 ? 8.039 25.406 12.75 1 90.69 49 THR B O 1
ATOM 2340 N N . VAL B 1 50 ? 7.859 23.797 11.273 1 79.88 50 VAL B N 1
ATOM 2341 C CA . VAL B 1 50 ? 9.312 23.75 11.125 1 79.88 50 VAL B CA 1
ATOM 2342 C C . VAL B 1 50 ? 9.688 23.922 9.656 1 79.88 50 VAL B C 1
ATOM 2344 O O . VAL B 1 50 ? 8.945 23.516 8.766 1 79.88 50 VAL B O 1
ATOM 2347 N N . GLU B 1 51 ? 10.766 24.609 9.547 1 69.62 51 GLU B N 1
ATOM 2348 C CA . GLU B 1 51 ? 11.258 24.812 8.188 1 69.62 51 GLU B CA 1
ATOM 2349 C C . GLU B 1 51 ? 11.992 23.578 7.676 1 69.62 51 GLU B C 1
ATOM 2351 O O . GLU B 1 51 ? 11.977 23.297 6.477 1 69.62 51 GLU B O 1
ATOM 2356 N N . ASN B 1 52 ? 12.5 22.875 8.586 1 68.5 52 ASN B N 1
ATOM 2357 C CA . ASN B 1 52 ? 13.328 21.75 8.141 1 68.5 52 ASN B CA 1
ATOM 2358 C C . ASN B 1 52 ? 12.547 20.438 8.148 1 68.5 52 ASN B C 1
ATOM 2360 O O . ASN B 1 52 ? 11.375 20.406 8.539 1 68.5 52 ASN B O 1
ATOM 2364 N N . SER B 1 53 ? 13.164 19.438 7.566 1 66.31 53 SER B N 1
ATOM 2365 C CA . SER B 1 53 ? 12.547 18.125 7.352 1 66.31 53 SER B CA 1
ATOM 2366 C C . SER B 1 53 ? 12.492 17.328 8.641 1 66.31 53 SER B C 1
ATOM 2368 O O . SER B 1 53 ? 12.016 16.188 8.656 1 66.31 53 SER B O 1
ATOM 2370 N N . GLU B 1 54 ? 12.789 18.016 9.719 1 77.62 54 GLU B N 1
ATOM 2371 C CA . GLU B 1 54 ? 12.828 17.25 10.961 1 77.62 54 GLU B CA 1
ATOM 2372 C C . GLU B 1 54 ? 11.867 17.828 12 1 77.62 54 GLU B C 1
ATOM 2374 O O . GLU B 1 54 ? 11.398 18.969 11.852 1 77.62 54 GLU B O 1
ATOM 2379 N N . GLY B 1 55 ? 11.531 17.016 12.844 1 88.19 55 GLY B N 1
ATOM 2380 C CA . GLY B 1 55 ? 10.797 17.484 14.008 1 88.19 55 GLY B CA 1
ATOM 2381 C C . GLY B 1 55 ? 9.297 17.531 13.781 1 88.19 55 GLY B C 1
ATOM 2382 O O . GLY B 1 55 ? 8.57 18.172 14.547 1 88.19 55 GLY B O 1
ATOM 2383 N N . HIS B 1 56 ? 8.875 16.984 12.672 1 95.5 56 HIS B N 1
ATOM 2384 C CA . HIS B 1 56 ? 7.445 16.891 12.414 1 95.5 56 HIS B CA 1
ATOM 2385 C C . HIS B 1 56 ? 7.039 15.461 12.07 1 95.5 56 HIS B C 1
ATOM 2387 O O . HIS B 1 56 ? 7.891 14.57 12.016 1 95.5 56 HIS B O 1
ATOM 2393 N N . TYR B 1 57 ? 5.797 15.273 11.789 1 96.88 57 TYR B N 1
ATOM 2394 C CA . TYR B 1 57 ? 5.27 13.914 11.93 1 96.88 57 TYR B CA 1
ATOM 2395 C C . TYR B 1 57 ? 5.441 13.133 10.633 1 96.88 57 TYR B C 1
ATOM 2397 O O . TYR B 1 57 ? 5.145 11.938 10.578 1 96.88 57 TYR B O 1
ATOM 2405 N N . GLU B 1 58 ? 6.07 13.641 9.609 1 96.5 58 GLU B N 1
ATOM 2406 C CA . GLU B 1 58 ? 6.027 13.031 8.281 1 96.5 58 GLU B CA 1
ATOM 2407 C C . GLU B 1 58 ? 6.777 11.703 8.25 1 96.5 58 GLU B C 1
ATOM 2409 O O . GLU B 1 58 ? 6.297 10.727 7.68 1 96.5 58 GLU B O 1
ATOM 2414 N N . ARG B 1 59 ? 7.941 11.633 8.844 1 96.88 59 ARG B N 1
ATOM 2415 C CA . ARG B 1 59 ? 8.688 10.375 8.859 1 96.88 59 ARG B CA 1
ATOM 2416 C C . ARG B 1 59 ? 7.965 9.32 9.695 1 96.88 59 ARG B C 1
ATOM 2418 O O . ARG B 1 59 ? 7.969 8.141 9.344 1 96.88 59 ARG B O 1
ATOM 2425 N N . LEU B 1 60 ? 7.383 9.773 10.789 1 98.25 60 LEU B N 1
ATOM 2426 C CA . LEU B 1 60 ? 6.625 8.852 11.633 1 98.25 60 LEU B CA 1
ATOM 2427 C C . LEU B 1 60 ? 5.383 8.352 10.898 1 98.25 60 LEU B C 1
ATOM 2429 O O . LEU B 1 60 ? 4.98 7.199 11.078 1 98.25 60 LEU B O 1
ATOM 2433 N N . GLU B 1 61 ? 4.762 9.25 10.156 1 98.44 61 GLU B N 1
ATOM 2434 C CA . GLU B 1 61 ? 3.625 8.859 9.32 1 98.44 61 GLU B CA 1
ATOM 2435 C C . GLU B 1 61 ? 4.008 7.742 8.352 1 98.44 61 GLU B C 1
ATOM 2437 O O . GLU B 1 61 ? 3.26 6.777 8.18 1 98.44 61 GLU B O 1
ATOM 2442 N N . PHE B 1 62 ? 5.172 7.883 7.766 1 98.25 62 PHE B N 1
ATOM 2443 C CA . PHE B 1 62 ? 5.703 6.879 6.852 1 98.25 62 PHE B CA 1
ATOM 2444 C C . PHE B 1 62 ? 5.777 5.516 7.527 1 98.25 62 PHE B C 1
ATOM 2446 O O . PHE B 1 62 ? 5.316 4.516 6.969 1 98.25 62 PHE B O 1
ATOM 2453 N N . LEU B 1 63 ? 6.312 5.492 8.68 1 98.62 63 LEU B N 1
ATOM 2454 C CA . LEU B 1 63 ? 6.441 4.238 9.414 1 98.62 63 LEU B CA 1
ATOM 2455 C C . LEU B 1 63 ? 5.082 3.74 9.883 1 98.62 63 LEU B C 1
ATOM 2457 O O . LEU B 1 63 ? 4.77 2.555 9.75 1 98.62 63 LEU B O 1
ATOM 2461 N N . GLY B 1 64 ? 4.266 4.648 10.383 1 98.75 64 GLY B N 1
ATOM 2462 C CA . GLY B 1 64 ? 2.967 4.309 10.945 1 98.75 64 GLY B CA 1
ATOM 2463 C C . GLY B 1 64 ? 2.016 3.707 9.93 1 98.75 64 GLY B C 1
ATOM 2464 O O . GLY B 1 64 ? 1.227 2.82 10.258 1 98.75 64 GLY B O 1
ATOM 2465 N N . ASP B 1 65 ? 2.121 4.188 8.719 1 98.44 65 ASP B N 1
ATOM 2466 C CA . ASP B 1 65 ? 1.288 3.658 7.648 1 98.44 65 ASP B CA 1
ATOM 2467 C C . ASP B 1 65 ? 1.531 2.164 7.449 1 98.44 65 ASP B C 1
ATOM 2469 O O . ASP B 1 65 ? 0.583 1.385 7.344 1 98.44 65 ASP B O 1
ATOM 2473 N N . THR B 1 66 ? 2.744 1.757 7.453 1 98.5 66 THR B N 1
ATOM 2474 C CA . THR B 1 66 ? 3.082 0.357 7.223 1 98.5 66 THR B CA 1
ATOM 2475 C C . THR B 1 66 ? 2.766 -0.485 8.461 1 98.5 66 THR B C 1
ATOM 2477 O O . THR B 1 66 ? 2.361 -1.643 8.336 1 98.5 66 THR B O 1
ATOM 2480 N N . VAL B 1 67 ? 2.926 0.092 9.648 1 98.75 67 VAL B N 1
ATOM 2481 C CA . VAL B 1 67 ? 2.562 -0.61 10.875 1 98.75 67 VAL B CA 1
ATOM 2482 C C . VAL B 1 67 ? 1.065 -0.908 10.875 1 98.75 67 VAL B C 1
ATOM 2484 O O . VAL B 1 67 ? 0.652 -2.043 11.133 1 98.75 67 VAL B O 1
ATOM 2487 N N . LEU B 1 68 ? 0.312 0.105 10.57 1 98.81 68 LEU B N 1
ATOM 2488 C CA . LEU B 1 68 ? -1.137 -0.063 10.531 1 98.81 68 LEU B CA 1
ATOM 2489 C C . LEU B 1 68 ? -1.533 -1.119 9.508 1 98.81 68 LEU B C 1
ATOM 2491 O O . LEU B 1 68 ? -2.322 -2.018 9.812 1 98.81 68 LEU B O 1
ATOM 2495 N N . GLY B 1 69 ? -0.942 -1.007 8.305 1 98.62 69 GLY B N 1
ATOM 2496 C CA . GLY B 1 69 ? -1.245 -1.97 7.254 1 98.62 69 GLY B CA 1
ATOM 2497 C C . GLY B 1 69 ? -0.945 -3.402 7.656 1 98.62 69 GLY B C 1
ATOM 2498 O O . GLY B 1 69 ? -1.748 -4.305 7.402 1 98.62 69 GLY B O 1
ATOM 2499 N N . PHE B 1 70 ? 0.159 -3.551 8.297 1 98.69 70 PHE B N 1
ATOM 2500 C CA . PHE B 1 70 ? 0.59 -4.875 8.727 1 98.69 70 PHE B CA 1
ATOM 2501 C C . PHE B 1 70 ? -0.339 -5.422 9.805 1 98.69 70 PHE B C 1
ATOM 2503 O O . PHE B 1 70 ? -0.818 -6.555 9.703 1 98.69 70 PHE B O 1
ATOM 2510 N N . VAL B 1 71 ? -0.661 -4.633 10.797 1 98.69 71 VAL B N 1
ATOM 2511 C CA . VAL B 1 71 ? -1.459 -5.066 11.938 1 98.69 71 VAL B CA 1
ATOM 2512 C C . VAL B 1 71 ? -2.881 -5.391 11.484 1 98.69 71 VAL B C 1
ATOM 2514 O O . VAL B 1 71 ? -3.443 -6.418 11.867 1 98.69 71 VAL B O 1
ATOM 2517 N N . ILE B 1 72 ? -3.422 -4.566 10.641 1 98.56 72 ILE B N 1
ATOM 2518 C CA . ILE B 1 72 ? -4.766 -4.793 10.117 1 98.56 72 ILE B CA 1
ATOM 2519 C C . ILE B 1 72 ? -4.789 -6.074 9.289 1 98.56 72 ILE B C 1
ATOM 2521 O O . ILE B 1 72 ? -5.707 -6.887 9.422 1 98.56 72 ILE B O 1
ATOM 2525 N N . SER B 1 73 ? -3.791 -6.234 8.414 1 98.5 73 SER B N 1
ATOM 2526 C CA . SER B 1 73 ? -3.725 -7.43 7.578 1 98.5 73 SER B CA 1
ATOM 2527 C C . SER B 1 73 ? -3.635 -8.695 8.43 1 98.5 73 SER B C 1
ATOM 2529 O O . SER B 1 73 ? -4.289 -9.695 8.133 1 98.5 73 SER B O 1
ATOM 2531 N N . GLU B 1 74 ? -2.834 -8.625 9.453 1 98.19 74 GLU B N 1
ATOM 2532 C CA . GLU B 1 74 ? -2.701 -9.773 10.352 1 98.19 74 GLU B CA 1
ATOM 2533 C C . GLU B 1 74 ? -4.02 -10.078 11.055 1 98.19 74 GLU B C 1
ATOM 2535 O O . GLU B 1 74 ? -4.418 -11.242 11.156 1 98.19 74 GLU B O 1
ATOM 2540 N N . MET B 1 75 ? -4.707 -9.055 11.539 1 97.5 75 MET B N 1
ATOM 2541 C CA . MET B 1 75 ? -6.008 -9.242 12.18 1 97.5 75 MET B CA 1
ATOM 2542 C C . MET B 1 75 ? -7 -9.883 11.219 1 97.5 75 MET B C 1
ATOM 2544 O O . MET B 1 75 ? -7.676 -10.852 11.57 1 97.5 75 MET B O 1
ATOM 2548 N N . LEU B 1 76 ? -7.047 -9.375 10.008 1 97.5 76 LEU B N 1
ATOM 2549 C CA . LEU B 1 76 ? -7.973 -9.891 9.008 1 97.5 76 LEU B CA 1
ATOM 2550 C C . LEU B 1 76 ? -7.652 -11.336 8.656 1 97.5 76 LEU B C 1
ATOM 2552 O O . LEU B 1 76 ? -8.555 -12.172 8.555 1 97.5 76 LEU B O 1
ATOM 2556 N N . PHE B 1 77 ? -6.379 -11.594 8.438 1 97.31 77 PHE B N 1
ATOM 2557 C CA . PHE B 1 77 ? -5.914 -12.93 8.102 1 97.31 77 PHE B CA 1
ATOM 2558 C C . PHE B 1 77 ? -6.359 -13.938 9.164 1 97.31 77 PHE B C 1
ATOM 2560 O O . PHE B 1 77 ? -6.809 -15.031 8.828 1 97.31 77 PHE B O 1
ATOM 2567 N N . ASN B 1 78 ? -6.316 -13.523 10.422 1 96.38 78 ASN B N 1
ATOM 2568 C CA . ASN B 1 78 ? -6.598 -14.422 11.539 1 96.38 78 ASN B CA 1
ATOM 2569 C C . ASN B 1 78 ? -8.094 -14.539 11.797 1 96.38 78 ASN B C 1
ATOM 2571 O O . ASN B 1 78 ? -8.57 -15.602 12.211 1 96.38 78 ASN B O 1
ATOM 2575 N N . ILE B 1 79 ? -8.828 -13.531 11.617 1 95.06 79 ILE B N 1
ATOM 2576 C CA . ILE B 1 79 ? -10.242 -13.492 11.961 1 95.06 79 ILE B CA 1
ATOM 2577 C C . ILE B 1 79 ? -11.07 -14.109 10.828 1 95.06 79 ILE B C 1
ATOM 2579 O O . ILE B 1 79 ? -11.992 -14.883 11.078 1 95.06 79 ILE B O 1
ATOM 2583 N N . PHE B 1 80 ? -10.711 -13.797 9.617 1 94 80 PHE B N 1
ATOM 2584 C CA . PHE B 1 80 ? -11.492 -14.242 8.469 1 94 80 PHE B CA 1
ATOM 2585 C C . PHE B 1 80 ? -10.789 -15.375 7.734 1 94 80 PHE B C 1
ATOM 2587 O O . PHE B 1 80 ? -10.367 -15.211 6.586 1 94 80 PHE B O 1
ATOM 2594 N N . THR B 1 81 ? -10.859 -16.516 8.234 1 92.81 81 THR B N 1
ATOM 2595 C CA . THR B 1 81 ? -10.109 -17.672 7.762 1 92.81 81 THR B CA 1
ATOM 2596 C C . THR B 1 81 ? -10.688 -18.188 6.449 1 92.81 81 THR B C 1
ATOM 2598 O O . THR B 1 81 ? -9.992 -18.859 5.68 1 92.81 81 THR B O 1
ATOM 2601 N N . ASP B 1 82 ? -11.945 -17.812 6.16 1 89.81 82 ASP B N 1
ATOM 2602 C CA . ASP B 1 82 ? -12.617 -18.344 4.977 1 89.81 82 ASP B CA 1
ATOM 2603 C C . ASP B 1 82 ? -12.555 -17.359 3.816 1 89.81 82 ASP B C 1
ATOM 2605 O O . ASP B 1 82 ? -12.922 -17.703 2.688 1 89.81 82 ASP B O 1
ATOM 2609 N N . ASP B 1 83 ? -12.117 -16.156 4.148 1 90.88 83 ASP B N 1
ATOM 2610 C CA . ASP B 1 83 ? -12.039 -15.156 3.094 1 90.88 83 ASP B CA 1
ATOM 2611 C C . ASP B 1 83 ? -10.852 -15.414 2.17 1 90.88 83 ASP B C 1
ATOM 2613 O O . ASP B 1 83 ? -9.766 -15.773 2.633 1 90.88 83 ASP B O 1
ATOM 2617 N N . ASP B 1 84 ? -11.039 -15.258 0.902 1 89.75 84 ASP B N 1
ATOM 2618 C CA . ASP B 1 84 ? -9.93 -15.328 -0.037 1 89.75 84 ASP B CA 1
ATOM 2619 C C . ASP B 1 84 ? -9.156 -14.008 -0.078 1 89.75 84 ASP B C 1
ATOM 2621 O O . ASP B 1 84 ? -9.523 -13.055 0.605 1 89.75 84 ASP B O 1
ATOM 2625 N N . GLU B 1 85 ? -8.109 -13.984 -0.898 1 92.81 85 GLU B N 1
ATOM 2626 C CA . GLU B 1 85 ? -7.246 -12.812 -0.987 1 92.81 85 GLU B CA 1
ATOM 2627 C C . GLU B 1 85 ? -8.031 -11.586 -1.437 1 92.81 85 GLU B C 1
ATOM 2629 O O . GLU B 1 85 ? -7.809 -10.484 -0.933 1 92.81 85 GLU B O 1
ATOM 2634 N N . GLY B 1 86 ? -8.938 -11.75 -2.406 1 90.62 86 GLY B N 1
ATOM 2635 C CA . GLY B 1 86 ? -9.734 -10.641 -2.902 1 90.62 86 GLY B CA 1
ATOM 2636 C C . GLY B 1 86 ? -10.562 -9.969 -1.823 1 90.62 86 GLY B C 1
ATOM 2637 O O . GLY B 1 86 ? -10.578 -8.742 -1.713 1 90.62 86 GLY B O 1
ATOM 2638 N N . LEU B 1 87 ? -11.172 -10.766 -1.045 1 90.75 87 LEU B N 1
ATOM 2639 C CA . LEU B 1 87 ? -12.016 -10.242 0.028 1 90.75 87 LEU B CA 1
ATOM 2640 C C . LEU B 1 87 ? -11.164 -9.641 1.141 1 90.75 87 LEU B C 1
ATOM 2642 O O . LEU B 1 87 ? -11.508 -8.594 1.695 1 90.75 87 LEU B O 1
ATOM 2646 N N . LEU B 1 88 ? -10.07 -10.305 1.506 1 95 88 LEU B N 1
ATOM 2647 C CA . LEU B 1 88 ? -9.156 -9.758 2.506 1 95 88 LEU B CA 1
ATOM 2648 C C . LEU B 1 88 ? -8.648 -8.383 2.088 1 95 88 LEU B C 1
ATOM 2650 O O . LEU B 1 88 ? -8.609 -7.457 2.9 1 95 88 LEU B O 1
ATOM 2654 N N . THR B 1 89 ? -8.352 -8.281 0.858 1 94.88 89 THR B N 1
ATOM 2655 C CA . THR B 1 89 ? -7.848 -7.02 0.328 1 94.88 89 THR B CA 1
ATOM 2656 C C . THR B 1 89 ? -8.922 -5.938 0.402 1 94.88 89 THR B C 1
ATOM 2658 O O . THR B 1 89 ? -8.648 -4.812 0.823 1 94.88 89 THR B O 1
ATOM 2661 N N . LYS B 1 90 ? -10.062 -6.258 0.002 1 92.25 90 LYS B N 1
ATOM 2662 C CA . LYS B 1 90 ? -11.188 -5.324 0.055 1 92.25 90 LYS B CA 1
ATOM 2663 C C . LYS B 1 90 ? -11.43 -4.836 1.48 1 92.25 90 LYS B C 1
ATOM 2665 O O . LYS B 1 90 ? -11.617 -3.63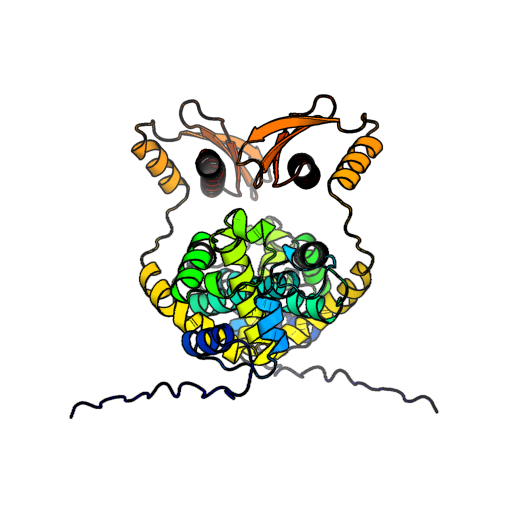9 1.708 1 92.25 90 LYS B O 1
ATOM 2670 N N . LYS B 1 91 ? -11.414 -5.742 2.4 1 95.06 91 LYS B N 1
ATOM 2671 C CA . LYS B 1 91 ? -11.617 -5.391 3.803 1 95.06 91 LYS B CA 1
ATOM 2672 C C . LYS B 1 91 ? -10.477 -4.516 4.316 1 95.06 91 LYS B C 1
ATOM 2674 O O . LYS B 1 91 ? -10.711 -3.555 5.055 1 95.06 91 LYS B O 1
ATOM 2679 N N . LYS B 1 92 ? -9.281 -4.871 3.959 1 97.12 92 LYS B N 1
ATOM 2680 C CA . LYS B 1 92 ? -8.141 -4.062 4.363 1 97.12 92 LYS B CA 1
ATOM 2681 C C . LYS B 1 92 ? -8.273 -2.627 3.863 1 97.12 92 LYS B C 1
ATOM 2683 O O . LYS B 1 92 ? -8.109 -1.678 4.633 1 97.12 92 LYS B O 1
ATOM 2688 N N . ILE B 1 93 ? -8.617 -2.49 2.637 1 95.25 93 ILE B N 1
ATOM 2689 C CA . ILE B 1 93 ? -8.766 -1.169 2.033 1 95.25 93 ILE B CA 1
ATOM 2690 C C . ILE B 1 93 ? -9.805 -0.363 2.801 1 95.25 93 ILE B C 1
ATOM 2692 O O . ILE B 1 93 ? -9.578 0.8 3.141 1 95.25 93 ILE B O 1
ATOM 2696 N N . ALA B 1 94 ? -10.852 -0.929 3.117 1 93.44 94 ALA B N 1
ATOM 2697 C CA . ALA B 1 94 ? -11.938 -0.264 3.826 1 93.44 94 ALA B CA 1
ATOM 2698 C C . ALA B 1 94 ? -11.492 0.2 5.211 1 93.44 94 ALA B C 1
ATOM 2700 O O . ALA B 1 94 ? -11.969 1.221 5.711 1 93.44 94 ALA B O 1
ATOM 2701 N N . LEU B 1 95 ? -10.578 -0.526 5.754 1 96.62 95 LEU B N 1
ATOM 2702 C CA . LEU B 1 95 ? -10.203 -0.28 7.141 1 96.62 95 LEU B CA 1
ATOM 2703 C C . LEU B 1 95 ? -9.047 0.711 7.223 1 96.62 95 LEU B C 1
ATOM 2705 O O . LEU B 1 95 ? -8.812 1.314 8.273 1 96.62 95 LEU B O 1
ATOM 2709 N N . VAL B 1 96 ? -8.297 0.865 6.102 1 97.75 96 VAL B N 1
ATOM 2710 C CA . VAL B 1 96 ? -7.105 1.706 6.195 1 97.75 96 VAL B CA 1
ATOM 2711 C C . VAL B 1 96 ? -7.262 2.926 5.293 1 97.75 96 VAL B C 1
ATOM 2713 O O . VAL B 1 96 ? -6.344 3.742 5.172 1 97.75 96 VAL B O 1
ATOM 2716 N N . ARG B 1 97 ? -8.43 3.072 4.699 1 95.44 97 ARG B N 1
ATOM 2717 C CA . ARG B 1 97 ? -8.648 4.219 3.824 1 95.44 97 ARG B CA 1
ATOM 2718 C C . ARG B 1 97 ? -8.703 5.516 4.625 1 95.44 97 ARG B C 1
ATOM 2720 O O . ARG B 1 97 ? -8.969 5.5 5.828 1 95.44 97 ARG B O 1
ATOM 2727 N N . GLY B 1 98 ? -8.539 6.578 3.982 1 95.19 98 GLY B N 1
ATOM 2728 C CA . GLY B 1 98 ? -8.43 7.887 4.605 1 95.19 98 GLY B CA 1
ATOM 2729 C C . GLY B 1 98 ? -9.617 8.234 5.477 1 95.19 98 GLY B C 1
ATOM 2730 O O . GLY B 1 98 ? -9.453 8.695 6.609 1 95.19 98 GLY B O 1
ATOM 2731 N N . GLN B 1 99 ? -10.75 8.008 4.961 1 95.31 99 GLN B N 1
ATOM 2732 C CA . GLN B 1 99 ? -11.977 8.328 5.695 1 95.31 99 GLN B CA 1
ATOM 2733 C C . GLN B 1 99 ? -12.023 7.602 7.035 1 95.31 99 GLN B C 1
ATOM 2735 O O . GLN B 1 99 ? -12.422 8.18 8.047 1 95.31 99 GLN B O 1
ATOM 2740 N N . ARG B 1 100 ? -11.609 6.375 7.004 1 96.38 100 ARG B N 1
ATOM 2741 C CA . ARG B 1 100 ? -11.578 5.586 8.227 1 96.38 100 ARG B CA 1
ATOM 2742 C C . ARG B 1 100 ? -10.562 6.145 9.219 1 96.38 100 ARG B C 1
ATOM 2744 O O . ARG B 1 100 ? -10.836 6.219 10.422 1 96.38 100 ARG B O 1
ATOM 2751 N N . LEU B 1 101 ? -9.438 6.52 8.758 1 98.38 101 LEU B N 1
ATOM 2752 C CA . LEU B 1 101 ? -8.414 7.105 9.617 1 98.38 101 LEU B CA 1
ATOM 2753 C C . LEU B 1 101 ? -8.914 8.398 10.258 1 98.38 101 LEU B C 1
ATOM 2755 O O . LEU B 1 101 ? -8.672 8.641 11.445 1 98.38 101 LEU B O 1
ATOM 2759 N N . VAL B 1 102 ? -9.609 9.164 9.461 1 98.31 102 VAL B N 1
ATOM 2760 C CA . VAL B 1 102 ? -10.156 10.414 9.961 1 98.31 102 VAL B CA 1
ATOM 2761 C C . VAL B 1 102 ? -11.172 10.133 11.07 1 98.31 102 VAL B C 1
ATOM 2763 O O . VAL B 1 102 ? -11.18 10.805 12.102 1 98.31 102 VAL B O 1
ATOM 2766 N N . GLU B 1 103 ? -11.992 9.148 10.875 1 97.44 103 GLU B N 1
ATOM 2767 C CA . GLU B 1 103 ? -12.984 8.773 11.883 1 97.44 103 GLU B CA 1
ATOM 2768 C C . GLU B 1 103 ? -12.312 8.398 13.203 1 97.44 103 GLU B C 1
ATOM 2770 O O . GLU B 1 103 ? -12.766 8.82 14.273 1 97.44 103 GLU B O 1
ATOM 2775 N N . VAL B 1 104 ? -11.289 7.695 13.141 1 97.5 104 VAL B N 1
ATOM 2776 C CA . VAL B 1 104 ? -10.57 7.277 14.344 1 97.5 104 VAL B CA 1
ATOM 2777 C C . VAL B 1 104 ? -9.891 8.484 14.977 1 97.5 104 VAL B C 1
ATOM 2779 O O . VAL B 1 104 ? -9.914 8.648 16.203 1 97.5 104 VAL B O 1
ATOM 2782 N N . ALA B 1 105 ? -9.266 9.305 14.164 1 98.31 105 ALA B N 1
ATOM 2783 C CA . ALA B 1 105 ? -8.602 10.508 14.656 1 98.31 105 ALA B CA 1
ATOM 2784 C C . ALA B 1 105 ? -9.586 11.406 15.398 1 98.31 105 ALA B C 1
ATOM 2786 O O . ALA B 1 105 ? -9.266 11.953 16.453 1 98.31 105 ALA B O 1
ATOM 2787 N N . GLU B 1 106 ? -10.719 11.523 14.852 1 97.31 106 GLU B N 1
ATOM 2788 C CA . GLU B 1 106 ? -11.758 12.344 15.469 1 97.31 106 GLU B CA 1
ATOM 2789 C C . GLU B 1 106 ? -12.25 11.734 16.781 1 97.31 106 GLU B C 1
ATOM 2791 O O . GLU B 1 106 ? -12.523 12.445 17.734 1 97.31 106 GLU B O 1
ATOM 2796 N N . ALA B 1 107 ? -12.359 10.453 16.812 1 95.25 107 ALA B N 1
ATOM 2797 C CA . ALA B 1 107 ? -12.828 9.75 18.016 1 95.25 107 ALA B CA 1
ATOM 2798 C C . ALA B 1 107 ? -11.906 10.008 19.203 1 95.25 107 ALA B C 1
ATOM 2800 O O . ALA B 1 107 ? -12.344 10.008 20.344 1 95.25 107 ALA B O 1
ATOM 2801 N N . ILE B 1 108 ? -10.68 10.281 18.922 1 95.62 108 ILE B N 1
ATOM 2802 C CA . ILE B 1 108 ? -9.742 10.5 20.016 1 95.62 108 ILE B CA 1
ATOM 2803 C C . ILE B 1 108 ? -9.391 11.984 20.109 1 95.62 108 ILE B C 1
ATOM 2805 O O . ILE B 1 108 ? -8.422 12.352 20.766 1 95.62 108 ILE B O 1
ATOM 2809 N N . ASN B 1 109 ? -10.055 12.828 19.375 1 95.81 109 ASN B N 1
ATOM 2810 C CA . ASN B 1 109 ? -9.883 14.273 19.375 1 95.81 109 ASN B CA 1
ATOM 2811 C C . ASN B 1 109 ? -8.445 14.664 19.031 1 95.81 109 ASN B C 1
ATOM 2813 O O . ASN B 1 109 ? -7.859 15.523 19.688 1 95.81 109 ASN B O 1
ATOM 2817 N N . LEU B 1 110 ? -7.941 14.023 18.047 1 97.56 110 LEU B N 1
ATOM 2818 C CA . LEU B 1 110 ? -6.535 14.18 17.688 1 97.56 110 LEU B CA 1
ATOM 2819 C C . LEU B 1 110 ? -6.254 15.594 17.188 1 97.56 110 LEU B C 1
ATOM 2821 O O . LEU B 1 110 ? -5.184 16.141 17.453 1 97.56 110 LEU B O 1
ATOM 2825 N N . GLY B 1 111 ? -7.16 16.156 16.453 1 97.19 111 GLY B N 1
ATOM 2826 C CA . GLY B 1 111 ? -6.988 17.484 15.867 1 97.19 111 GLY B CA 1
ATOM 2827 C C . GLY B 1 111 ? -6.633 18.547 16.891 1 97.19 111 GLY B C 1
ATOM 2828 O O . GLY B 1 111 ? -5.84 19.453 16.609 1 97.19 111 GLY B O 1
ATOM 2829 N N . SER B 1 112 ? -7.102 18.438 18.094 1 95.69 112 SER B N 1
ATOM 2830 C CA . SER B 1 112 ? -6.938 19.453 19.125 1 95.69 112 SER B CA 1
ATOM 2831 C C . SER B 1 112 ? -5.508 19.453 19.672 1 95.69 112 SER B C 1
ATOM 2833 O O . SER B 1 112 ? -5.09 20.422 20.312 1 95.69 112 SER B O 1
ATOM 2835 N N . VAL B 1 113 ? -4.758 18.406 19.328 1 96.44 113 VAL B N 1
ATOM 2836 C CA . VAL B 1 113 ? -3.449 18.281 19.969 1 96.44 113 VAL B CA 1
ATOM 2837 C C . VAL B 1 113 ? -2.352 18.516 18.938 1 96.44 113 VAL B C 1
ATOM 2839 O O . VAL B 1 113 ? -1.183 18.688 19.281 1 96.44 113 VAL B O 1
ATOM 2842 N N . ILE B 1 114 ? -2.717 18.578 17.672 1 97.44 114 ILE B N 1
ATOM 2843 C CA . ILE B 1 114 ? -1.716 18.781 16.641 1 97.44 114 ILE B CA 1
ATOM 2844 C C . ILE B 1 114 ? -1.146 20.203 16.734 1 97.44 114 ILE B C 1
ATOM 2846 O O . ILE B 1 114 ? -1.896 21.172 16.797 1 97.44 114 ILE B O 1
ATOM 2850 N N . GLN B 1 115 ? 0.154 20.281 16.859 1 96.56 115 GLN B N 1
ATOM 2851 C CA . GLN B 1 115 ? 0.834 21.562 16.812 1 96.56 115 GLN B CA 1
ATOM 2852 C C . GLN B 1 115 ? 1.043 22.031 15.383 1 96.56 115 GLN B C 1
ATOM 2854 O O . GLN B 1 115 ? 1.547 21.266 14.547 1 96.56 115 GLN B O 1
ATOM 2859 N N . MET B 1 116 ? 0.6 23.266 15.102 1 96.12 116 MET B N 1
ATOM 2860 C CA . MET B 1 116 ? 0.74 23.797 13.75 1 96.12 116 MET B CA 1
ATOM 2861 C C . MET B 1 116 ? 0.936 25.312 13.789 1 96.12 116 MET B C 1
ATOM 2863 O O . MET B 1 116 ? 0.763 25.938 14.828 1 96.12 116 MET B O 1
ATOM 2867 N N . SER B 1 117 ? 1.432 25.828 12.719 1 94.12 117 SER B N 1
ATOM 2868 C CA . SER B 1 117 ? 1.594 27.281 12.633 1 94.12 117 SER B CA 1
ATOM 2869 C C . SER B 1 117 ? 0.245 27.984 12.672 1 94.12 117 SER B C 1
ATOM 2871 O O . SER B 1 117 ? -0.786 27.391 12.344 1 94.12 117 SER B O 1
ATOM 2873 N N . LYS B 1 118 ? 0.304 29.234 13.039 1 93.69 118 LYS B N 1
ATOM 2874 C CA . LYS B 1 118 ? -0.917 30.031 13.094 1 93.69 118 LYS B CA 1
ATOM 2875 C C . LYS B 1 118 ? -1.584 30.109 11.719 1 93.69 118 LYS B C 1
ATOM 2877 O O . LYS B 1 118 ? -2.809 30.016 11.617 1 93.69 118 LYS B O 1
ATOM 2882 N N . GLY B 1 119 ? -0.817 30.266 10.711 1 91.44 119 GLY B N 1
ATOM 2883 C CA . GLY B 1 119 ? -1.347 30.312 9.359 1 91.44 119 GLY B CA 1
ATOM 2884 C C . GLY B 1 119 ? -2.074 29.047 8.961 1 91.44 119 GLY B C 1
ATOM 2885 O O . GLY B 1 119 ? -3.176 29.094 8.414 1 91.44 119 GLY B O 1
ATOM 2886 N N . GLU B 1 120 ? -1.469 27.938 9.289 1 93.19 120 GLU B N 1
ATOM 2887 C CA . GLU B 1 120 ? -2.088 26.641 9 1 93.19 120 GLU B CA 1
ATOM 2888 C C . GLU B 1 120 ? -3.385 26.469 9.789 1 93.19 120 GLU B C 1
ATOM 2890 O O . GLU B 1 120 ? -4.391 26.016 9.242 1 93.19 120 GLU B O 1
ATOM 2895 N N . GLU B 1 121 ? -3.344 26.844 10.961 1 95.25 121 GLU B N 1
ATOM 2896 C CA . GLU B 1 121 ? -4.512 26.719 11.828 1 95.25 121 GLU B CA 1
ATOM 2897 C C . GLU B 1 121 ? -5.656 27.609 11.344 1 95.25 121 GLU B C 1
ATOM 2899 O O . GLU B 1 121 ? -6.809 27.172 11.289 1 95.25 121 GLU B O 1
ATOM 2904 N N . ASP B 1 122 ? -5.309 28.797 10.969 1 94.31 122 ASP B N 1
ATOM 2905 C CA . ASP B 1 122 ? -6.301 29.766 10.5 1 94.31 122 ASP B CA 1
ATOM 2906 C C . ASP B 1 122 ? -6.977 29.281 9.219 1 94.31 122 ASP B C 1
ATOM 2908 O O . ASP B 1 122 ? -8.133 29.625 8.953 1 94.31 122 ASP B O 1
ATOM 2912 N N . CYS B 1 123 ? -6.328 28.484 8.594 1 93 123 CYS B N 1
ATOM 2913 C CA . CYS B 1 123 ? -6.84 28.016 7.309 1 93 123 CYS B CA 1
ATOM 2914 C C . CYS B 1 123 ? -7.484 26.641 7.441 1 93 123 CYS B C 1
ATOM 2916 O O . CYS B 1 123 ? -7.59 25.906 6.457 1 93 123 CYS B O 1
ATOM 2918 N N . GLY B 1 124 ? -7.766 26.188 8.664 1 94 124 GLY B N 1
ATOM 2919 C CA . GLY B 1 124 ? -8.539 24.969 8.891 1 94 124 GLY B CA 1
ATOM 2920 C C . GLY B 1 124 ? -7.668 23.734 9.055 1 94 124 GLY B C 1
ATOM 2921 O O . GLY B 1 124 ? -8.148 22.609 8.898 1 94 124 GLY B O 1
ATOM 2922 N N . GLY B 1 125 ? -6.41 23.922 9.359 1 95.44 125 GLY B N 1
ATOM 2923 C CA . GLY B 1 125 ? -5.484 22.812 9.453 1 95.44 125 GLY B CA 1
ATOM 2924 C C . GLY B 1 125 ? -5.875 21.797 10.516 1 95.44 125 GLY B C 1
ATOM 2925 O O . GLY B 1 125 ? -5.605 20.594 10.375 1 95.44 125 GLY B O 1
ATOM 2926 N N . ARG B 1 126 ? -6.527 22.234 11.516 1 95.38 126 ARG B N 1
ATOM 2927 C CA . ARG B 1 126 ? -6.875 21.406 12.664 1 95.38 126 ARG B CA 1
ATOM 2928 C C . ARG B 1 126 ? -7.938 20.375 12.297 1 95.38 126 ARG B C 1
ATOM 2930 O O . ARG B 1 126 ? -7.953 19.266 12.844 1 95.38 126 ARG B O 1
ATOM 2937 N N . SER B 1 127 ? -8.758 20.688 11.32 1 95.94 127 SER B N 1
ATOM 2938 C CA . SER B 1 127 ? -9.852 19.812 10.922 1 95.94 127 SER B CA 1
ATOM 2939 C C . SER B 1 127 ? -9.609 19.203 9.547 1 95.94 127 SER B C 1
ATOM 2941 O O . SER B 1 127 ? -10.469 18.516 9.008 1 95.94 127 SER B O 1
ATOM 2943 N N . SER B 1 128 ? -8.43 19.469 9.031 1 96.06 128 SER B N 1
ATOM 2944 C CA . SER B 1 128 ? -8.086 18.938 7.719 1 96.06 128 SER B CA 1
ATOM 2945 C C . SER B 1 128 ? -8.031 17.406 7.742 1 96.06 128 SER B C 1
ATOM 2947 O O . SER B 1 128 ? -7.305 16.828 8.547 1 96.06 128 SER B O 1
ATOM 2949 N N . ALA B 1 129 ? -8.766 16.797 6.816 1 97.31 129 ALA B N 1
ATOM 2950 C CA . ALA B 1 129 ? -8.766 15.336 6.723 1 97.31 129 ALA B CA 1
ATOM 2951 C C . ALA B 1 129 ? -7.355 14.797 6.512 1 97.31 129 ALA B C 1
ATOM 2953 O O . ALA B 1 129 ? -6.953 13.82 7.152 1 97.31 129 ALA B O 1
ATOM 2954 N N . LYS B 1 130 ? -6.629 15.445 5.688 1 95.94 130 LYS B N 1
ATOM 2955 C CA . LYS B 1 130 ? -5.27 15.008 5.379 1 95.94 130 LYS B CA 1
ATOM 2956 C C . LYS B 1 130 ? -4.375 15.086 6.613 1 95.94 130 LYS B C 1
ATOM 2958 O O . LYS B 1 130 ? -3.621 14.148 6.898 1 95.94 130 LYS B O 1
ATOM 2963 N N . ASN B 1 131 ? -4.461 16.219 7.34 1 97.81 131 ASN B N 1
ATOM 2964 C CA . ASN B 1 131 ? -3.641 16.375 8.539 1 97.81 131 ASN B CA 1
ATOM 2965 C C . ASN B 1 131 ? -4 15.344 9.602 1 97.81 131 ASN B C 1
ATOM 2967 O O . ASN B 1 131 ? -3.119 14.812 10.281 1 97.81 131 ASN B O 1
ATOM 2971 N N . LEU B 1 132 ? -5.281 15.102 9.711 1 98.56 132 LEU B N 1
ATOM 2972 C CA . LEU B 1 132 ? -5.742 14.125 10.688 1 98.56 132 LEU B CA 1
ATOM 2973 C C . LEU B 1 132 ? -5.242 12.727 10.336 1 98.56 132 LEU B C 1
ATOM 2975 O O . LEU B 1 132 ? -4.777 11.984 11.203 1 98.56 132 LEU B O 1
ATOM 2979 N N . GLU B 1 133 ? -5.344 12.352 9.07 1 98.56 133 GLU B N 1
ATOM 2980 C CA . GLU B 1 133 ? -4.844 11.062 8.594 1 98.56 133 GLU B CA 1
ATOM 2981 C C . GLU B 1 133 ? -3.357 10.906 8.898 1 98.56 133 GLU B C 1
ATOM 2983 O O . GLU B 1 133 ? -2.943 9.898 9.484 1 98.56 133 GLU B O 1
ATOM 2988 N N . ASN B 1 134 ? -2.596 11.891 8.578 1 98.31 134 ASN B N 1
ATOM 2989 C CA . ASN B 1 134 ? -1.146 11.844 8.742 1 98.31 134 ASN B CA 1
ATOM 2990 C C . ASN B 1 134 ? -0.749 11.781 10.211 1 98.31 134 ASN B C 1
ATOM 2992 O O . ASN B 1 134 ? 0.121 10.992 10.594 1 98.31 134 ASN B O 1
ATOM 2996 N N . ALA B 1 135 ? -1.383 12.602 10.969 1 98.5 135 ALA B N 1
ATOM 2997 C CA . ALA B 1 135 ? -1.063 12.641 12.391 1 98.5 135 ALA B CA 1
ATOM 2998 C C . ALA B 1 135 ? -1.404 11.312 13.07 1 98.5 135 ALA B C 1
ATOM 3000 O O . ALA B 1 135 ? -0.679 10.859 13.961 1 98.5 135 ALA B O 1
ATOM 3001 N N . LEU B 1 136 ? -2.523 10.711 12.656 1 98.81 136 LEU B N 1
ATOM 3002 C CA . LEU B 1 136 ? -2.896 9.422 13.242 1 98.81 136 LEU B CA 1
ATOM 3003 C C . LEU B 1 136 ? -1.884 8.344 12.875 1 98.81 136 LEU B C 1
ATOM 3005 O O . LEU B 1 136 ? -1.479 7.551 13.727 1 98.81 136 LEU B O 1
ATOM 3009 N N . GLU B 1 137 ? -1.518 8.312 11.633 1 98.81 137 GLU B N 1
ATOM 3010 C CA . GLU B 1 137 ? -0.491 7.363 11.219 1 98.81 137 GLU B CA 1
ATOM 3011 C C . GLU B 1 137 ? 0.814 7.598 11.977 1 98.81 137 GLU B C 1
ATOM 3013 O O . GLU B 1 137 ? 1.461 6.645 12.414 1 98.81 137 GLU B O 1
ATOM 3018 N N . ALA B 1 138 ? 1.152 8.852 12.125 1 98.75 138 ALA B N 1
ATOM 3019 C CA . ALA B 1 138 ? 2.363 9.195 12.867 1 98.75 138 ALA B CA 1
ATOM 3020 C C . ALA B 1 138 ? 2.268 8.742 14.32 1 98.75 138 ALA B C 1
ATOM 3022 O O . ALA B 1 138 ? 3.254 8.273 14.891 1 98.75 138 ALA B O 1
ATOM 3023 N N . LEU B 1 139 ? 1.104 8.906 14.898 1 98.81 139 LEU B N 1
ATOM 3024 C CA . LEU B 1 139 ? 0.883 8.453 16.266 1 98.81 139 LEU B CA 1
ATOM 3025 C C . LEU B 1 139 ? 1.12 6.949 16.375 1 98.81 139 LEU B C 1
ATOM 3027 O O . LEU B 1 139 ? 1.792 6.488 17.312 1 98.81 139 LEU B O 1
ATOM 3031 N N . ILE B 1 140 ? 0.633 6.227 15.422 1 98.88 140 ILE B N 1
ATOM 3032 C CA . ILE B 1 140 ? 0.817 4.777 15.406 1 98.88 140 ILE B CA 1
ATOM 3033 C C . ILE B 1 140 ? 2.301 4.449 15.266 1 98.88 140 ILE B C 1
ATOM 3035 O O . ILE B 1 140 ? 2.818 3.576 15.969 1 98.88 140 ILE B O 1
ATOM 3039 N N . GLY B 1 141 ? 2.953 5.16 14.367 1 98.81 141 GLY B N 1
ATOM 3040 C CA . GLY B 1 141 ? 4.391 4.992 14.234 1 98.81 141 GLY B CA 1
ATOM 3041 C C . GLY B 1 141 ? 5.141 5.285 15.523 1 98.81 141 GLY B C 1
ATOM 3042 O O . GLY B 1 141 ? 6.074 4.559 15.883 1 98.81 141 GLY B O 1
ATOM 3043 N N . ALA B 1 142 ? 4.723 6.285 16.234 1 98.75 142 ALA B N 1
ATOM 3044 C CA . ALA B 1 142 ? 5.352 6.668 17.5 1 98.75 142 ALA B CA 1
ATOM 3045 C C . ALA B 1 142 ? 5.125 5.602 18.562 1 98.75 142 ALA B C 1
ATOM 3047 O O . ALA B 1 142 ? 6.039 5.27 19.312 1 98.75 142 ALA B O 1
ATOM 3048 N N . ILE B 1 143 ? 3.924 5.105 18.641 1 98.75 143 ILE B N 1
ATOM 3049 C CA . ILE B 1 143 ? 3.613 4.055 19.609 1 98.75 143 ILE B CA 1
ATOM 3050 C C . ILE B 1 143 ? 4.484 2.83 19.328 1 98.75 143 ILE B C 1
ATOM 3052 O O . ILE B 1 143 ? 5.027 2.229 20.25 1 98.75 143 ILE B O 1
ATOM 3056 N N . TYR B 1 144 ? 4.621 2.506 18.094 1 98.81 144 TYR B N 1
ATOM 3057 C CA . TYR B 1 144 ? 5.441 1.364 17.703 1 98.81 144 TYR B CA 1
ATOM 3058 C C . TYR B 1 144 ? 6.887 1.558 18.141 1 98.81 144 TYR B C 1
ATOM 3060 O O . TYR B 1 144 ? 7.508 0.643 18.688 1 98.81 144 TYR B O 1
ATOM 3068 N N . LEU B 1 145 ? 7.402 2.729 17.844 1 98.5 145 LEU B N 1
ATOM 3069 C CA . LEU B 1 145 ? 8.797 2.996 18.188 1 98.5 145 LEU B CA 1
ATOM 3070 C C . LEU B 1 145 ? 8.992 3 19.703 1 98.5 145 LEU B C 1
ATOM 3072 O O . LEU B 1 145 ? 10.047 2.588 20.188 1 98.5 145 LEU B O 1
ATOM 3076 N N . ASP B 1 146 ? 8.023 3.469 20.438 1 98.5 146 ASP B N 1
ATOM 3077 C CA . ASP B 1 146 ? 8.117 3.643 21.891 1 98.5 146 ASP B CA 1
ATOM 3078 C C . ASP B 1 146 ? 7.871 2.324 22.609 1 98.5 146 ASP B C 1
ATOM 3080 O O . ASP B 1 146 ? 8.617 1.958 23.516 1 98.5 146 ASP B O 1
ATOM 3084 N N . GLY B 1 147 ? 6.824 1.62 22.203 1 98.12 147 GLY B N 1
ATOM 3085 C CA . GLY B 1 147 ? 6.371 0.463 22.953 1 98.12 147 GLY B CA 1
ATOM 3086 C C . GLY B 1 147 ? 6.477 -0.836 22.188 1 98.12 147 GLY B C 1
ATOM 3087 O O . GLY B 1 147 ? 6.152 -1.905 22.703 1 98.12 147 GLY B O 1
ATOM 3088 N N . GLY B 1 148 ? 6.875 -0.773 20.984 1 97.81 148 GLY B N 1
ATOM 3089 C CA . GLY B 1 148 ? 7.027 -1.973 20.172 1 97.81 148 GLY B CA 1
ATOM 3090 C C . GLY B 1 148 ? 5.75 -2.381 19.469 1 97.81 148 GLY B C 1
ATOM 3091 O O . GLY B 1 148 ? 4.754 -1.653 19.5 1 97.81 148 GLY B O 1
ATOM 3092 N N . LEU B 1 149 ? 5.871 -3.557 18.812 1 97.81 149 LEU B N 1
ATOM 3093 C CA . LEU B 1 149 ? 4.777 -4.055 17.984 1 97.81 149 LEU B CA 1
ATOM 3094 C C . LEU B 1 149 ? 3.547 -4.352 18.844 1 97.81 149 LEU B C 1
ATOM 3096 O O . LEU B 1 149 ? 2.42 -4.062 18.438 1 97.81 149 LEU B O 1
ATOM 3100 N N . LEU B 1 150 ? 3.74 -4.918 19.953 1 97.81 150 LEU B N 1
ATOM 3101 C CA . LEU B 1 150 ? 2.621 -5.277 20.812 1 97.81 150 LEU B CA 1
ATOM 3102 C C . LEU B 1 150 ? 1.814 -4.043 21.203 1 97.81 150 LEU B C 1
ATOM 3104 O O . LEU B 1 150 ? 0.582 -4.07 21.188 1 97.81 150 LEU B O 1
ATOM 3108 N N . ALA B 1 151 ? 2.467 -2.949 21.516 1 98.19 151 ALA B N 1
ATOM 3109 C CA . ALA B 1 151 ? 1.793 -1.704 21.875 1 98.19 151 ALA B CA 1
ATOM 3110 C C . ALA B 1 151 ? 0.978 -1.163 20.703 1 98.19 151 ALA B C 1
ATOM 3112 O O . ALA B 1 151 ? -0.159 -0.72 20.891 1 98.19 151 ALA B O 1
ATOM 3113 N N . ALA B 1 152 ? 1.565 -1.211 19.516 1 98.56 152 ALA B N 1
ATOM 3114 C CA . ALA B 1 152 ? 0.858 -0.753 18.328 1 98.56 152 ALA B CA 1
ATOM 3115 C C . ALA B 1 152 ? -0.365 -1.622 18.047 1 98.56 152 ALA B C 1
ATOM 3117 O O . ALA B 1 152 ? -1.434 -1.108 17.703 1 98.56 152 ALA B O 1
ATOM 3118 N N . GLN B 1 153 ? -0.179 -2.938 18.203 1 98.44 153 GLN B N 1
ATOM 3119 C CA . GLN B 1 153 ? -1.275 -3.877 17.984 1 98.44 153 GLN B CA 1
ATOM 3120 C C . GLN B 1 153 ? -2.422 -3.611 18.969 1 98.44 153 GLN B C 1
ATOM 3122 O O . GLN B 1 153 ? -3.592 -3.664 18.578 1 98.44 153 GLN B O 1
ATOM 3127 N N . GLU B 1 154 ? -2.104 -3.344 20.188 1 98.12 154 GLU B N 1
ATOM 3128 C CA . GLU B 1 154 ? -3.119 -3.059 21.188 1 98.12 154 GLU B CA 1
ATOM 3129 C C . GLU B 1 154 ? -3.891 -1.786 20.844 1 98.12 154 GLU B C 1
ATOM 3131 O O . GLU B 1 154 ? -5.117 -1.746 20.969 1 98.12 154 GLU B O 1
ATOM 3136 N N . PHE B 1 155 ? -3.178 -0.749 20.453 1 98.25 155 PHE B N 1
ATOM 3137 C CA . PHE B 1 155 ? -3.822 0.497 20.047 1 98.25 155 PHE B CA 1
ATOM 3138 C C . PHE B 1 155 ? -4.766 0.267 18.875 1 98.25 155 PHE B C 1
ATOM 3140 O O . PHE B 1 155 ? -5.918 0.712 18.906 1 98.25 155 PHE B O 1
ATOM 3147 N N . VAL B 1 156 ? -4.301 -0.457 17.812 1 98.38 156 VAL B N 1
ATOM 3148 C CA . VAL B 1 156 ? -5.094 -0.704 16.625 1 98.38 156 VAL B CA 1
ATOM 3149 C C . VAL B 1 156 ? -6.305 -1.564 16.969 1 98.38 156 VAL B C 1
ATOM 3151 O O . VAL B 1 156 ? -7.422 -1.284 16.531 1 98.38 156 VAL B O 1
ATOM 3154 N N . ALA B 1 157 ? -6.078 -2.561 17.797 1 97.38 157 ALA B N 1
ATOM 3155 C CA . ALA B 1 157 ? -7.172 -3.438 18.203 1 97.38 157 ALA B CA 1
ATOM 3156 C C . ALA B 1 157 ? -8.266 -2.652 18.906 1 97.38 157 ALA B C 1
ATOM 3158 O O . ALA B 1 157 ? -9.453 -2.932 18.734 1 97.38 157 ALA B O 1
ATOM 3159 N N . ARG B 1 158 ? -7.898 -1.7 19.672 1 96.38 158 ARG B N 1
ATOM 3160 C CA . ARG B 1 158 ? -8.844 -0.912 20.453 1 96.38 158 ARG B CA 1
ATOM 3161 C C . ARG B 1 158 ? -9.773 -0.107 19.562 1 96.38 158 ARG B C 1
ATOM 3163 O O . ARG B 1 158 ? -10.977 -0.05 19.797 1 96.38 158 ARG B O 1
ATOM 3170 N N . TYR B 1 159 ? -9.258 0.409 18.5 1 96.81 159 TYR B N 1
ATOM 3171 C CA . TYR B 1 159 ? -10.055 1.371 17.75 1 96.81 159 TYR B CA 1
ATOM 3172 C C . TYR B 1 159 ? -10.562 0.759 16.453 1 96.81 159 TYR B C 1
ATOM 3174 O O . TYR B 1 159 ? -11.594 1.182 15.914 1 96.81 159 TYR B O 1
ATOM 3182 N N . TRP B 1 160 ? -9.875 -0.252 15.914 1 97.06 160 TRP B N 1
ATOM 3183 C CA . TRP B 1 160 ? -10.32 -0.902 14.688 1 97.06 160 TRP B CA 1
ATOM 3184 C C . TRP B 1 160 ? -11.094 -2.182 14.992 1 97.06 160 TRP B C 1
ATOM 3186 O O . TRP B 1 160 ? -11.797 -2.711 14.133 1 97.06 160 TRP B O 1
ATOM 3196 N N . GLY B 1 161 ? -10.938 -2.754 16.203 1 94.31 161 GLY B N 1
ATOM 3197 C CA . GLY B 1 161 ? -11.641 -3.969 16.578 1 94.31 161 GLY B CA 1
ATOM 3198 C C . GLY B 1 161 ? -13.125 -3.922 16.297 1 94.31 161 GLY B C 1
ATOM 3199 O O . GLY B 1 161 ? -13.641 -4.75 15.531 1 94.31 161 GLY B O 1
ATOM 3200 N N . PRO B 1 162 ? -13.75 -2.918 16.844 1 92.88 162 PRO B N 1
ATOM 3201 C CA . PRO B 1 162 ? -15.188 -2.801 16.594 1 92.88 162 PRO B CA 1
ATOM 3202 C C . PRO B 1 162 ? -15.531 -2.613 15.125 1 92.88 162 PRO B C 1
ATOM 3204 O O . PRO B 1 162 ? -16.609 -3.021 14.68 1 92.88 162 PRO B O 1
ATOM 3207 N N . LEU B 1 163 ? -14.664 -1.964 14.391 1 92.12 163 LEU B N 1
ATOM 3208 C CA . LEU B 1 163 ? -14.883 -1.723 12.969 1 92.12 163 LEU B CA 1
ATOM 3209 C C . LEU B 1 163 ? -14.773 -3.02 12.172 1 92.12 163 LEU B C 1
ATOM 3211 O O . LEU B 1 163 ? -15.508 -3.219 11.195 1 92.12 163 LEU B O 1
ATOM 3215 N N . ILE B 1 164 ? -13.898 -3.881 12.539 1 92.56 164 ILE B N 1
ATOM 3216 C CA . ILE B 1 164 ? -13.672 -5.164 11.883 1 92.56 164 ILE B CA 1
ATOM 3217 C C . ILE B 1 164 ? -14.914 -6.043 12.031 1 92.56 164 ILE B C 1
ATOM 3219 O O . ILE B 1 164 ? -15.297 -6.75 11.094 1 92.56 164 ILE B O 1
ATOM 3223 N N . ASN B 1 165 ? -15.539 -5.984 13.117 1 85.25 165 ASN B N 1
ATOM 3224 C CA . ASN B 1 165 ? -16.766 -6.746 13.352 1 85.25 165 ASN B CA 1
ATOM 3225 C C . ASN B 1 165 ? -17.891 -6.297 12.43 1 85.25 165 ASN B C 1
ATOM 3227 O O . ASN B 1 165 ? -18.703 -7.109 12 1 85.25 165 ASN B O 1
ATOM 3231 N N . LYS B 1 166 ? -17.812 -5.059 12.062 1 85.69 166 LYS B N 1
ATOM 3232 C CA . LYS B 1 166 ? -18.875 -4.484 11.234 1 85.69 166 LYS B CA 1
ATOM 3233 C C . LYS B 1 166 ? -18.656 -4.809 9.766 1 85.69 166 LYS B C 1
ATOM 3235 O O . LYS B 1 166 ? -19.594 -4.812 8.977 1 85.69 166 LYS B O 1
ATOM 3240 N N . ILE B 1 167 ? -17.453 -5.105 9.422 1 87.94 167 ILE B N 1
ATOM 3241 C CA . ILE B 1 167 ? -17.172 -5.289 8.008 1 87.94 167 ILE B CA 1
ATOM 3242 C C . ILE B 1 167 ? -17.312 -6.762 7.641 1 87.94 167 ILE B C 1
ATOM 3244 O O . ILE B 1 167 ? -17.125 -7.141 6.48 1 87.94 167 ILE B O 1
ATOM 3248 N N . SER B 1 168 ? -17.625 -7.578 8.492 1 80.62 168 SER B N 1
ATOM 3249 C CA . SER B 1 168 ? -17.781 -9.008 8.25 1 80.62 168 SER B CA 1
ATOM 3250 C C . SER B 1 168 ? -18.797 -9.273 7.141 1 80.62 168 SER B C 1
ATOM 3252 O O . SER B 1 168 ? -18.719 -10.297 6.461 1 80.62 168 SER B O 1
ATOM 3254 N N . GLU B 1 169 ? -19.547 -8.336 6.867 1 78.19 169 GLU B N 1
ATOM 3255 C CA . GLU B 1 169 ? -20.625 -8.531 5.91 1 78.19 169 GLU B CA 1
ATOM 3256 C C . GLU B 1 169 ? -20.188 -8.156 4.496 1 78.19 169 GLU B C 1
ATOM 3258 O O . GLU B 1 169 ? -20.891 -8.438 3.525 1 78.19 169 GLU B O 1
ATOM 3263 N N . LEU B 1 170 ? -19.047 -7.57 4.512 1 78.69 170 LEU B N 1
ATOM 3264 C CA . LEU B 1 170 ? -18.562 -7.207 3.182 1 78.69 170 LEU B CA 1
ATOM 3265 C C . LEU B 1 170 ? -18.406 -8.438 2.303 1 78.69 170 LEU B C 1
ATOM 3267 O O . LEU B 1 170 ? -17.922 -9.477 2.766 1 78.69 170 LEU B O 1
ATOM 3271 N N . GLN B 1 171 ? -19.031 -8.453 1.186 1 73.38 171 GLN B N 1
ATOM 3272 C CA . GLN B 1 171 ? -18.938 -9.555 0.236 1 73.38 171 GLN B CA 1
ATOM 3273 C C . GLN B 1 171 ? -18.188 -9.141 -1.027 1 73.38 171 GLN B C 1
ATOM 3275 O O . GLN B 1 171 ? -18.156 -7.953 -1.369 1 73.38 171 GLN B O 1
ATOM 3280 N N . LEU B 1 172 ? -17.406 -10.133 -1.456 1 67.69 172 LEU B N 1
ATOM 3281 C CA . LEU B 1 172 ? -16.812 -9.922 -2.768 1 67.69 172 LEU B CA 1
ATOM 3282 C C . LEU B 1 172 ? -17.844 -10.07 -3.875 1 67.69 172 LEU B C 1
ATOM 3284 O O . LEU B 1 172 ? -18.609 -11.039 -3.893 1 67.69 172 LEU B O 1
ATOM 3288 N N . VAL B 1 173 ? -18.078 -8.953 -4.523 1 77.06 173 VAL B N 1
ATOM 3289 C CA . VAL B 1 173 ? -18.906 -9.016 -5.727 1 77.06 173 VAL B CA 1
ATOM 3290 C C . VAL B 1 173 ? -18.016 -9.102 -6.961 1 77.06 173 VAL B C 1
ATOM 3292 O O . VAL B 1 173 ? -17.062 -8.336 -7.094 1 77.06 173 VAL B O 1
ATOM 3295 N N . ASP B 1 174 ? -18.234 -10.141 -7.746 1 85.56 174 ASP B N 1
ATOM 3296 C CA . ASP B 1 174 ? -17.469 -10.25 -8.977 1 85.56 174 ASP B CA 1
ATOM 3297 C C . ASP B 1 174 ? -17.578 -8.977 -9.812 1 85.56 174 ASP B C 1
ATOM 3299 O O . ASP B 1 174 ? -18.641 -8.359 -9.875 1 85.56 174 ASP B O 1
ATOM 3303 N N . PRO B 1 175 ? -16.484 -8.641 -10.359 1 90 175 PRO B N 1
ATOM 3304 C CA . PRO B 1 175 ? -16.438 -7.371 -11.086 1 90 175 PRO B CA 1
ATOM 3305 C C . PRO B 1 175 ? -17.516 -7.258 -12.156 1 90 175 PRO B C 1
ATOM 3307 O O . PRO B 1 175 ? -18.031 -6.164 -12.406 1 90 175 PRO B O 1
ATOM 3310 N N . LYS B 1 176 ? -17.828 -8.383 -12.781 1 92.81 176 LYS B N 1
ATOM 3311 C CA . LYS B 1 176 ? -18.875 -8.328 -13.805 1 92.81 176 LYS B CA 1
ATOM 3312 C C . LYS B 1 176 ? -20.234 -7.992 -13.195 1 92.81 176 LYS B C 1
ATOM 3314 O O . LYS B 1 176 ? -20.953 -7.148 -13.719 1 92.81 176 LYS B O 1
ATOM 3319 N N . THR B 1 177 ? -20.438 -8.625 -12.102 1 91.44 177 THR B N 1
ATOM 3320 C CA . THR B 1 177 ? -21.672 -8.352 -11.383 1 91.44 177 THR B CA 1
ATOM 3321 C C . THR B 1 177 ? -21.703 -6.922 -10.859 1 91.44 177 THR B C 1
ATOM 3323 O O . THR B 1 177 ? -22.703 -6.219 -11 1 91.44 177 THR B O 1
ATOM 3326 N N . ALA B 1 178 ? -20.594 -6.57 -10.328 1 91.62 178 ALA B N 1
ATOM 3327 C CA . ALA B 1 178 ? -20.484 -5.219 -9.789 1 91.62 178 ALA B CA 1
ATOM 3328 C C . ALA B 1 178 ? -20.719 -4.168 -10.867 1 91.62 178 ALA B C 1
ATOM 3330 O O . ALA B 1 178 ? -21.422 -3.182 -10.648 1 91.62 178 ALA B O 1
ATOM 3331 N N . LEU B 1 179 ? -20.172 -4.375 -12.039 1 94.12 179 LEU B N 1
ATOM 3332 C CA . LEU B 1 179 ? -20.328 -3.443 -13.156 1 94.12 179 LEU B CA 1
ATOM 3333 C C . LEU B 1 179 ? -21.781 -3.404 -13.633 1 94.12 179 LEU B C 1
ATOM 3335 O O . LEU B 1 179 ? -22.312 -2.332 -13.93 1 94.12 179 LEU B O 1
ATOM 3339 N N . GLN B 1 180 ? -22.297 -4.516 -13.664 1 94.38 180 GLN B N 1
ATOM 3340 C CA . GLN B 1 180 ? -23.703 -4.609 -14.055 1 94.38 180 GLN B CA 1
ATOM 3341 C C . GLN B 1 180 ? -24.609 -3.875 -13.07 1 94.38 180 GLN B C 1
ATOM 3343 O O . GLN B 1 180 ? -25.516 -3.152 -13.469 1 94.38 180 GLN B O 1
ATOM 3348 N N . GLU B 1 181 ? -24.328 -4.062 -11.789 1 93.88 181 GLU B N 1
ATOM 3349 C CA . GLU B 1 181 ? -25.094 -3.375 -10.75 1 93.88 181 GLU B CA 1
ATOM 3350 C C . GLU B 1 181 ? -24.906 -1.862 -10.844 1 93.88 181 GLU B C 1
ATOM 3352 O O . GLU B 1 181 ? -25.875 -1.105 -10.688 1 93.88 181 GLU B O 1
ATOM 3357 N N . TRP B 1 182 ? -23.75 -1.481 -11.047 1 92.94 182 TRP B N 1
ATOM 3358 C CA . TRP B 1 182 ? -23.438 -0.069 -11.219 1 92.94 182 TRP B CA 1
ATOM 3359 C C . TRP B 1 182 ? -24.219 0.531 -12.375 1 92.94 182 TRP B C 1
ATOM 3361 O O . TRP B 1 182 ? -24.797 1.613 -12.25 1 92.94 182 TRP B O 1
ATOM 3371 N N . ALA B 1 183 ? -24.328 -0.13 -13.492 1 94.56 183 ALA B N 1
ATOM 3372 C CA . ALA B 1 183 ? -25.062 0.3 -14.672 1 94.56 183 ALA B CA 1
ATOM 3373 C C . ALA B 1 183 ? -26.562 0.368 -14.391 1 94.56 183 ALA B C 1
ATOM 3375 O O . ALA B 1 183 ? -27.219 1.361 -14.711 1 94.56 183 ALA B O 1
ATOM 3376 N N . GLN B 1 184 ? -27.031 -0.601 -13.727 1 94.62 184 GLN B N 1
ATOM 3377 C CA . GLN B 1 184 ? -28.453 -0.708 -13.43 1 94.62 184 GLN B CA 1
ATOM 3378 C C . GLN B 1 184 ? -28.891 0.411 -12.492 1 94.62 184 GLN B C 1
ATOM 3380 O O . GLN B 1 184 ? -29.984 0.967 -12.656 1 94.62 184 GLN B O 1
ATOM 3385 N N . SER B 1 185 ? -28.094 0.671 -11.531 1 94.31 185 SER B N 1
ATOM 3386 C CA . SER B 1 185 ? -28.438 1.713 -10.57 1 94.31 185 SER B CA 1
ATOM 3387 C C . SER B 1 185 ? -28.516 3.08 -11.242 1 94.31 185 SER B C 1
ATOM 3389 O O . SER B 1 185 ? -29.078 4.023 -10.672 1 94.31 185 SER B O 1
ATOM 3391 N N . ARG B 1 186 ? -28.109 3.201 -12.383 1 93.5 186 ARG B N 1
ATOM 3392 C CA . ARG B 1 186 ? -28.094 4.465 -13.109 1 93.5 186 ARG B CA 1
ATOM 3393 C C . ARG B 1 186 ? -28.969 4.391 -14.352 1 93.5 186 ARG B C 1
ATOM 3395 O O . ARG B 1 186 ? -28.859 5.238 -15.242 1 93.5 186 ARG B O 1
ATOM 3402 N N . ASN B 1 187 ? -29.656 3.309 -14.43 1 95.12 187 ASN B N 1
ATOM 3403 C CA . ASN B 1 187 ? -30.609 3.068 -15.508 1 95.12 187 ASN B CA 1
ATOM 3404 C C . ASN B 1 187 ? -29.922 2.959 -16.859 1 95.12 187 ASN B C 1
ATOM 3406 O O . ASN B 1 187 ? -30.406 3.492 -17.859 1 95.12 187 ASN B O 1
ATOM 3410 N N . LEU B 1 188 ? -28.766 2.436 -16.828 1 95.12 188 LEU B N 1
ATOM 3411 C CA . LEU B 1 188 ? -28.031 2.15 -18.062 1 95.12 188 LEU B CA 1
ATOM 3412 C C . LEU B 1 188 ? -28.219 0.695 -18.469 1 95.12 188 LEU B C 1
ATOM 3414 O O . LEU B 1 188 ? -28.531 -0.16 -17.641 1 95.12 188 LEU B O 1
ATOM 3418 N N . PRO B 1 189 ? -28.047 0.434 -19.812 1 94.75 189 PRO B N 1
ATOM 3419 C CA . PRO B 1 189 ? -28.094 -0.963 -20.25 1 94.75 189 PRO B CA 1
ATOM 3420 C C . PRO B 1 189 ? -26.953 -1.801 -19.656 1 94.75 189 PRO B C 1
ATOM 3422 O O . PRO B 1 189 ? -25.953 -1.251 -19.188 1 94.75 189 PRO B O 1
ATOM 3425 N N . VAL B 1 190 ? -27.094 -3.111 -19.719 1 95.31 190 VAL B N 1
ATOM 3426 C CA . VAL B 1 190 ? -26.078 -4.027 -19.219 1 95.31 190 VAL B CA 1
ATOM 3427 C C . VAL B 1 190 ? -24.812 -3.914 -20.062 1 95.31 190 VAL B C 1
ATOM 3429 O O . VAL B 1 190 ? -24.891 -3.736 -21.281 1 95.31 190 VAL B O 1
ATOM 3432 N N . PRO B 1 191 ? -23.703 -4.047 -19.438 1 96.94 191 PRO B N 1
ATOM 3433 C CA . PRO B 1 191 ? -22.438 -4.012 -20.203 1 96.94 191 PRO B CA 1
ATOM 3434 C C . PRO B 1 191 ? -22.344 -5.141 -21.219 1 96.94 191 PRO B C 1
ATOM 3436 O O . PRO B 1 191 ? -22.781 -6.262 -20.953 1 96.94 191 PRO B O 1
ATOM 3439 N N . VAL B 1 192 ? -21.719 -4.863 -22.328 1 97.25 192 VAL B N 1
ATOM 3440 C CA . VAL B 1 192 ? -21.547 -5.844 -23.406 1 97.25 192 VAL B CA 1
ATOM 3441 C C . VAL B 1 192 ? -20.078 -6.242 -23.516 1 97.25 192 VAL B C 1
ATOM 3443 O O . VAL B 1 192 ? -19.203 -5.379 -23.578 1 97.25 192 VAL B O 1
ATOM 3446 N N . TYR B 1 193 ? -19.922 -7.578 -23.469 1 97.69 193 TYR B N 1
ATOM 3447 C CA . TYR B 1 193 ? -18.578 -8.125 -23.578 1 97.69 193 TYR B CA 1
ATOM 3448 C C . TYR B 1 193 ? -18.359 -8.789 -24.922 1 97.69 193 TYR B C 1
ATOM 3450 O O . TYR B 1 193 ? -19.203 -9.539 -25.406 1 97.69 193 TYR B O 1
ATOM 3458 N N . ARG B 1 194 ? -17.141 -8.508 -25.531 1 97.25 194 ARG B N 1
ATOM 3459 C CA . ARG B 1 194 ? -16.812 -9.109 -26.828 1 97.25 194 ARG B CA 1
ATOM 3460 C C . ARG B 1 194 ? -15.352 -9.531 -26.875 1 97.25 194 ARG B C 1
ATOM 3462 O O . ARG B 1 194 ? -14.461 -8.758 -26.5 1 97.25 194 ARG B O 1
ATOM 3469 N N . VAL B 1 195 ? -15.109 -10.758 -27.328 1 97.38 195 VAL B N 1
ATOM 3470 C CA . VAL B 1 195 ? -13.734 -11.18 -27.594 1 97.38 195 VAL B CA 1
ATOM 3471 C C . VAL B 1 195 ? -13.203 -10.477 -28.844 1 97.38 195 VAL B C 1
ATOM 3473 O O . VAL B 1 195 ? -13.758 -10.617 -29.922 1 97.38 195 VAL B O 1
ATOM 3476 N N . VAL B 1 196 ? -12.117 -9.758 -28.656 1 97.38 196 VAL B N 1
ATOM 3477 C CA . VAL B 1 196 ? -11.641 -8.969 -29.797 1 97.38 196 VAL B CA 1
ATOM 3478 C C . VAL B 1 196 ? -10.336 -9.57 -30.328 1 97.38 196 VAL B C 1
ATOM 3480 O O . VAL B 1 196 ? -9.906 -9.25 -31.438 1 97.38 196 VAL B O 1
ATOM 3483 N N . ASN B 1 197 ? -9.695 -10.336 -29.5 1 95.56 197 ASN B N 1
ATOM 3484 C CA . ASN B 1 197 ? -8.445 -10.953 -29.922 1 95.56 197 ASN B CA 1
ATOM 3485 C C . ASN B 1 197 ? -8.18 -12.258 -29.188 1 95.56 197 ASN B C 1
ATOM 3487 O O . ASN B 1 197 ? -8.633 -12.43 -28.047 1 95.56 197 ASN B O 1
ATOM 3491 N N . LYS B 1 198 ? -7.613 -13.242 -29.797 1 94.06 198 LYS B N 1
ATOM 3492 C CA . LYS B 1 198 ? -7.125 -14.492 -29.219 1 94.06 198 LYS B CA 1
ATOM 3493 C C . LYS B 1 198 ? -5.719 -14.812 -29.719 1 94.06 198 LYS B C 1
ATOM 3495 O O . LYS B 1 198 ? -5.504 -14.977 -30.922 1 94.06 198 LYS B O 1
ATOM 3500 N N . THR B 1 199 ? -4.793 -14.766 -28.875 1 93.88 199 THR B N 1
ATOM 3501 C CA . THR B 1 199 ? -3.406 -15.047 -29.219 1 93.88 199 THR B CA 1
ATOM 3502 C C . THR B 1 199 ? -2.852 -16.172 -28.359 1 93.88 199 THR B C 1
ATOM 3504 O O . THR B 1 199 ? -3.6 -16.828 -27.625 1 93.88 199 THR B O 1
ATOM 3507 N N . GLY B 1 200 ? -1.562 -16.547 -28.578 1 89.44 200 GLY B N 1
ATOM 3508 C CA . GLY B 1 200 ? -0.914 -17.609 -27.828 1 89.44 200 GLY B CA 1
ATOM 3509 C C . GLY B 1 200 ? -1.025 -18.969 -28.5 1 89.44 200 GLY B C 1
ATOM 3510 O O . GLY B 1 200 ? -1.534 -19.078 -29.609 1 89.44 200 GLY B O 1
ATOM 3511 N N . LEU B 1 201 ? -0.38 -19.859 -27.844 1 89.94 201 LEU B N 1
ATOM 3512 C CA . LEU B 1 201 ? -0.456 -21.234 -28.328 1 89.94 201 LEU B CA 1
ATOM 3513 C C . LEU B 1 201 ? -1.837 -21.828 -28.078 1 89.94 201 LEU B C 1
ATOM 3515 O O . LEU B 1 201 ? -2.574 -21.344 -27.219 1 89.94 201 LEU B O 1
ATOM 3519 N N . GLU B 1 202 ? -2.139 -22.812 -28.797 1 90 202 GLU B N 1
ATOM 3520 C CA . GLU B 1 202 ? -3.438 -23.469 -28.672 1 90 202 GLU B CA 1
ATOM 3521 C C . GLU B 1 202 ? -3.697 -23.906 -27.219 1 90 202 GLU B C 1
ATOM 3523 O O . GLU B 1 202 ? -4.816 -23.781 -26.719 1 90 202 GLU B O 1
ATOM 3528 N N . HIS B 1 203 ? -2.582 -24.344 -26.625 1 90 203 HIS B N 1
ATOM 3529 C CA . HIS B 1 203 ? -2.75 -24.859 -25.266 1 90 203 HIS B CA 1
ATOM 3530 C C . HIS B 1 203 ? -2.451 -23.766 -24.234 1 90 203 HIS B C 1
ATOM 3532 O O . HIS B 1 203 ? -2.57 -24 -23.031 1 90 203 HIS B O 1
ATOM 3538 N N . CYS B 1 204 ? -2.119 -22.688 -24.703 1 91.38 204 CYS B N 1
ATOM 3539 C CA . CYS B 1 204 ? -1.886 -21.516 -23.859 1 91.38 204 CYS B CA 1
ATOM 3540 C C . CYS B 1 204 ? -2.471 -20.266 -24.484 1 91.38 204 CYS B C 1
ATOM 3542 O O . CYS B 1 204 ? -1.739 -19.312 -24.781 1 91.38 204 CYS B O 1
ATOM 3544 N N . PRO B 1 205 ? -3.793 -20.297 -24.594 1 92.12 205 PRO B N 1
ATOM 3545 C CA . PRO B 1 205 ? -4.387 -19.156 -25.281 1 92.12 205 PRO B CA 1
ATOM 3546 C C . PRO B 1 205 ? -4.406 -17.891 -24.422 1 92.12 205 PRO B C 1
ATOM 3548 O O . PRO B 1 205 ? -4.355 -17.984 -23.188 1 92.12 205 PRO B O 1
ATOM 3551 N N . LYS B 1 206 ? -4.406 -16.797 -25.047 1 94.12 206 LYS B N 1
ATOM 3552 C CA . LYS B 1 206 ? -4.625 -15.484 -24.438 1 94.12 206 LYS B CA 1
ATOM 3553 C C . LYS B 1 206 ? -5.801 -14.766 -25.094 1 94.12 206 LYS B C 1
ATOM 3555 O O . LYS B 1 206 ? -5.75 -14.438 -26.281 1 94.12 206 LYS B O 1
ATOM 3560 N N . PHE B 1 207 ? -6.793 -14.516 -24.312 1 96.44 207 PHE B N 1
ATOM 3561 C CA . PHE B 1 207 ? -7.988 -13.859 -24.812 1 96.44 207 PHE B CA 1
ATOM 3562 C C . PHE B 1 207 ? -7.98 -12.375 -24.484 1 96.44 207 PHE B C 1
ATOM 3564 O O . PHE B 1 207 ? -7.59 -11.984 -23.375 1 96.44 207 PHE B O 1
ATOM 3571 N N . THR B 1 208 ? -8.336 -11.578 -25.359 1 97.75 208 THR B N 1
ATOM 3572 C CA . THR B 1 208 ? -8.578 -10.164 -25.125 1 97.75 208 THR B CA 1
ATOM 3573 C C . THR B 1 208 ? -10.055 -9.828 -25.281 1 97.75 208 THR B C 1
ATOM 3575 O O . THR B 1 208 ? -10.656 -10.109 -26.328 1 97.75 208 THR B O 1
ATOM 3578 N N . VAL B 1 209 ? -10.594 -9.242 -24.219 1 97.69 209 VAL B N 1
ATOM 3579 C CA . VAL B 1 209 ? -12.016 -8.93 -24.203 1 97.69 209 VAL B CA 1
ATOM 3580 C C . VAL B 1 209 ? -12.219 -7.426 -24.047 1 97.69 209 VAL B C 1
ATOM 3582 O O . VAL B 1 209 ? -11.508 -6.773 -23.281 1 97.69 209 VAL B O 1
ATOM 3585 N N . GLU B 1 210 ? -13.141 -6.922 -24.797 1 97.75 210 GLU B N 1
ATOM 3586 C CA . GLU B 1 210 ? -13.594 -5.543 -24.656 1 97.75 210 GLU B CA 1
ATOM 3587 C C . GLU B 1 210 ? -14.953 -5.473 -23.969 1 97.75 210 GLU B C 1
ATOM 3589 O O . GLU B 1 210 ? -15.828 -6.301 -24.234 1 97.75 210 GLU B O 1
ATOM 3594 N N . VAL B 1 211 ? -15.062 -4.48 -23.125 1 97.75 211 VAL B N 1
ATOM 3595 C CA . VAL B 1 211 ? -16.359 -4.25 -22.484 1 97.75 211 VAL B CA 1
ATOM 3596 C C . VAL B 1 211 ? -16.859 -2.846 -22.812 1 97.75 211 VAL B C 1
ATOM 3598 O O . VAL B 1 211 ? -16.078 -1.881 -22.781 1 97.75 211 VAL B O 1
ATOM 3601 N N . GLN B 1 212 ? -18.062 -2.799 -23.203 1 95.94 212 GLN B N 1
ATOM 3602 C CA . GLN B 1 212 ? -18.703 -1.544 -23.578 1 95.94 212 GLN B CA 1
ATOM 3603 C C . GLN B 1 212 ? -19.953 -1.298 -22.734 1 95.94 212 GLN B C 1
ATOM 3605 O O . GLN B 1 212 ? -20.734 -2.221 -22.469 1 95.94 212 GLN B O 1
ATOM 3610 N N . LEU B 1 213 ? -20.016 -0.041 -22.219 1 95.25 213 LEU B N 1
ATOM 3611 C CA . LEU B 1 213 ? -21.188 0.395 -21.469 1 95.25 213 LEU B CA 1
ATOM 3612 C C . LEU B 1 213 ? -21.766 1.682 -22.062 1 95.25 213 LEU B C 1
ATOM 3614 O O . LEU B 1 213 ? -21.234 2.77 -21.797 1 95.25 213 LEU B O 1
ATOM 3618 N N . SER B 1 214 ? -22.844 1.463 -22.703 1 91.75 214 SER B N 1
ATOM 3619 C CA . SER B 1 214 ? -23.516 2.619 -23.297 1 91.75 214 SER B CA 1
ATOM 3620 C C . SER B 1 214 ? -22.531 3.506 -24.047 1 91.75 214 SER B C 1
ATOM 3622 O O . SER B 1 214 ? -21.828 3.041 -24.953 1 91.75 214 SER B O 1
ATOM 3624 N N . ASP B 1 215 ? -22.453 4.84 -23.609 1 89.56 215 ASP B N 1
ATOM 3625 C CA . ASP B 1 215 ? -21.641 5.801 -24.344 1 89.56 215 ASP B CA 1
ATOM 3626 C C . ASP B 1 215 ? -20.312 6.062 -23.625 1 89.56 215 ASP B C 1
ATOM 3628 O O . ASP B 1 215 ? -19.578 6.988 -23.984 1 89.56 215 ASP B O 1
ATOM 3632 N N . TYR B 1 216 ? -20.109 5.188 -22.781 1 91.06 216 TYR B N 1
ATOM 3633 C CA . TYR B 1 216 ? -18.828 5.34 -22.094 1 91.06 216 TYR B CA 1
ATOM 3634 C C . TYR B 1 216 ? -17.688 4.77 -22.922 1 91.06 216 TYR B C 1
ATOM 3636 O O . TYR B 1 216 ? -17.922 4.043 -23.891 1 91.06 216 TYR B O 1
ATOM 3644 N N . ARG B 1 217 ? -16.453 5.141 -22.484 1 88.94 217 ARG B N 1
ATOM 3645 C CA . ARG B 1 217 ? -15.258 4.645 -23.156 1 88.94 217 ARG B CA 1
ATOM 3646 C C . ARG B 1 217 ? -15.172 3.125 -23.062 1 88.94 217 ARG B C 1
ATOM 3648 O O . ARG B 1 217 ? -15.5 2.539 -22.031 1 88.94 217 ARG B O 1
ATOM 3655 N N . THR B 1 218 ? -14.758 2.564 -24.172 1 93.56 218 THR B N 1
ATOM 3656 C CA . THR B 1 218 ? -14.531 1.124 -24.219 1 93.56 218 THR B CA 1
ATOM 3657 C C . THR B 1 218 ? -13.164 0.771 -23.641 1 93.56 218 THR B C 1
ATOM 3659 O O . THR B 1 218 ? -12.18 1.472 -23.891 1 93.56 218 THR B O 1
ATOM 3662 N N . VAL B 1 219 ? -13.156 -0.365 -22.844 1 95.38 219 VAL B N 1
ATOM 3663 C CA . VAL B 1 219 ? -11.898 -0.814 -22.25 1 95.38 219 VAL B CA 1
ATOM 3664 C C . VAL B 1 219 ? -11.656 -2.279 -22.609 1 95.38 219 VAL B C 1
ATOM 3666 O O . VAL B 1 219 ? -12.602 -3.031 -22.844 1 95.38 219 VAL B O 1
ATOM 3669 N N . SER B 1 220 ? -10.383 -2.604 -22.766 1 96.94 220 SER B N 1
ATOM 3670 C CA . SER B 1 220 ? -10.023 -3.984 -23.062 1 96.94 220 SER B CA 1
ATOM 3671 C C . SER B 1 220 ? -9.047 -4.543 -22.047 1 96.94 220 SER B C 1
ATOM 3673 O O . SER B 1 220 ? -8.258 -3.797 -21.453 1 96.94 220 SER B O 1
ATOM 3675 N N . ALA B 1 221 ? -9.133 -5.859 -21.812 1 96.62 221 ALA B N 1
ATOM 3676 C CA . ALA B 1 221 ? -8.195 -6.574 -20.953 1 96.62 221 ALA B CA 1
ATOM 3677 C C . ALA B 1 221 ? -8.016 -8.016 -21.422 1 96.62 221 ALA B C 1
ATOM 3679 O O . ALA B 1 221 ? -8.82 -8.531 -22.203 1 96.62 221 ALA B O 1
ATOM 3680 N N . SER B 1 222 ? -6.945 -8.539 -20.969 1 95.38 222 SER B N 1
ATOM 3681 C CA . SER B 1 222 ? -6.621 -9.891 -21.422 1 95.38 222 SER B CA 1
ATOM 3682 C C . SER B 1 222 ? -6.621 -10.875 -20.266 1 95.38 222 SER B C 1
ATOM 3684 O O . SER B 1 222 ? -6.555 -10.469 -19.094 1 95.38 222 SER B O 1
ATOM 3686 N N . GLY B 1 223 ? -6.789 -12.18 -20.609 1 92.88 223 GLY B N 1
ATOM 3687 C CA . GLY B 1 223 ? -6.754 -13.281 -19.656 1 92.88 223 GLY B CA 1
ATOM 3688 C C . GLY B 1 223 ? -6.473 -14.625 -20.312 1 92.88 223 GLY B C 1
ATOM 3689 O O . GLY B 1 223 ? -6.512 -14.742 -21.531 1 92.88 223 GLY B O 1
ATOM 3690 N N . LYS B 1 224 ? -6.246 -15.586 -19.5 1 89.44 224 LYS B N 1
ATOM 3691 C CA . LYS B 1 224 ? -5.895 -16.922 -19.969 1 89.44 224 LYS B CA 1
ATOM 3692 C C . LYS B 1 224 ? -7.109 -17.641 -20.547 1 89.44 224 LYS B C 1
ATOM 3694 O O . LYS B 1 224 ? -6.969 -18.656 -21.234 1 89.44 224 LYS B O 1
ATOM 3699 N N . ASN B 1 225 ? -8.266 -17.188 -20.172 1 91.44 225 ASN B N 1
ATOM 3700 C CA . ASN B 1 225 ? -9.531 -17.672 -20.734 1 91.44 225 ASN B CA 1
ATOM 3701 C C . ASN B 1 225 ? -10.539 -16.531 -20.875 1 91.44 225 ASN B C 1
ATOM 3703 O O . ASN B 1 225 ? -10.289 -15.406 -20.438 1 91.44 225 ASN B O 1
ATOM 3707 N N . LYS B 1 226 ? -11.555 -16.844 -21.562 1 94.38 226 LYS B N 1
ATOM 3708 C CA . LYS B 1 226 ? -12.57 -15.828 -21.828 1 94.38 226 LYS B CA 1
ATOM 3709 C C . LYS B 1 226 ? -13.109 -15.242 -20.531 1 94.38 226 LYS B C 1
ATOM 3711 O O . LYS B 1 226 ? -13.211 -14.016 -20.391 1 94.38 226 LYS B O 1
ATOM 3716 N N . LYS B 1 227 ? -13.344 -16.078 -19.609 1 93.44 227 LYS B N 1
ATOM 3717 C CA . LYS B 1 227 ? -13.945 -15.656 -18.359 1 93.44 227 LYS B CA 1
ATOM 3718 C C . LYS B 1 227 ? -13.023 -14.695 -17.609 1 93.44 227 LYS B C 1
ATOM 3720 O O . LYS B 1 227 ? -13.445 -13.617 -17.188 1 93.44 227 LYS B O 1
ATOM 3725 N N . SER B 1 228 ? -11.836 -15.062 -17.453 1 92.12 228 SER B N 1
ATOM 3726 C CA . SER B 1 228 ? -10.891 -14.227 -16.734 1 92.12 228 SER B CA 1
ATOM 3727 C C . SER B 1 228 ? -10.656 -12.906 -17.453 1 92.12 228 SER B C 1
ATOM 3729 O O . SER B 1 228 ? -10.469 -11.867 -16.812 1 92.12 228 SER B O 1
ATOM 3731 N N . ALA B 1 229 ? -10.695 -12.914 -18.766 1 95.62 229 ALA B N 1
ATOM 3732 C CA . ALA B 1 229 ? -10.562 -11.695 -19.547 1 95.62 229 ALA B CA 1
ATOM 3733 C C . ALA B 1 229 ? -11.758 -10.766 -19.328 1 95.62 229 ALA B C 1
ATOM 3735 O O . ALA B 1 229 ? -11.594 -9.555 -19.203 1 95.62 229 ALA B O 1
ATOM 3736 N N . GLU B 1 230 ? -12.898 -11.344 -19.312 1 96.31 230 GLU B N 1
ATOM 3737 C CA . GLU B 1 230 ? -14.117 -10.57 -19.047 1 96.31 230 GLU B CA 1
ATOM 3738 C C . GLU B 1 230 ? -14.07 -9.898 -17.688 1 96.31 230 GLU B C 1
ATOM 3740 O O . GLU B 1 230 ? -14.422 -8.727 -17.547 1 96.31 230 GLU B O 1
ATOM 3745 N N . ILE B 1 231 ? -13.625 -10.656 -16.734 1 93.94 231 ILE B N 1
ATOM 3746 C CA . ILE B 1 231 ? -13.547 -10.156 -15.367 1 93.94 231 ILE B CA 1
ATOM 3747 C C . ILE B 1 231 ? -12.523 -9.023 -15.289 1 93.94 231 ILE B C 1
ATOM 3749 O O . ILE B 1 231 ? -12.789 -7.988 -14.672 1 93.94 231 ILE B O 1
ATOM 3753 N N . ALA B 1 232 ? -11.461 -9.227 -15.953 1 94.38 232 ALA B N 1
ATOM 3754 C CA . ALA B 1 232 ? -10.414 -8.203 -15.977 1 94.38 232 ALA B CA 1
ATOM 3755 C C . ALA B 1 232 ? -10.914 -6.926 -16.641 1 94.38 232 ALA B C 1
ATOM 3757 O O . ALA B 1 232 ? -10.656 -5.824 -16.141 1 94.38 232 ALA B O 1
ATOM 3758 N N . ALA B 1 233 ? -11.602 -7.086 -17.672 1 96.19 233 ALA B N 1
ATOM 3759 C CA . ALA B 1 233 ? -12.148 -5.934 -18.391 1 96.19 233 ALA B CA 1
ATOM 3760 C C . ALA B 1 233 ? -13.172 -5.195 -17.531 1 96.19 233 ALA B C 1
ATOM 3762 O O . ALA B 1 233 ? -13.156 -3.965 -17.469 1 96.19 233 ALA B O 1
ATOM 3763 N N . ALA B 1 234 ? -13.984 -5.984 -16.938 1 95.62 234 ALA B N 1
ATOM 3764 C CA . ALA B 1 234 ? -14.992 -5.398 -16.047 1 95.62 234 ALA B CA 1
ATOM 3765 C C . ALA B 1 234 ? -14.336 -4.621 -14.914 1 95.62 234 ALA B C 1
ATOM 3767 O O . ALA B 1 234 ? -14.766 -3.516 -14.578 1 95.62 234 ALA B O 1
ATOM 3768 N N . ARG B 1 235 ? -13.352 -5.191 -14.367 1 92.75 235 ARG B N 1
ATOM 3769 C CA . ARG B 1 235 ? -12.625 -4.562 -13.273 1 92.75 235 ARG B CA 1
ATOM 3770 C C . ARG B 1 235 ? -12.023 -3.232 -13.703 1 92.75 235 ARG B C 1
ATOM 3772 O O . ARG B 1 235 ? -12.156 -2.227 -13 1 92.75 235 ARG B O 1
ATOM 3779 N N . LEU B 1 236 ? -11.438 -3.293 -14.789 1 92.88 236 LEU B N 1
ATOM 3780 C CA . LEU B 1 236 ? -10.781 -2.1 -15.312 1 92.88 236 LEU B CA 1
ATOM 3781 C C . LEU B 1 236 ? -11.797 -0.988 -15.562 1 92.88 236 LEU B C 1
ATOM 3783 O O . LEU B 1 236 ? -11.562 0.166 -15.195 1 92.88 236 LEU B O 1
ATOM 3787 N N . LEU B 1 237 ? -12.844 -1.305 -16.141 1 93.31 237 LEU B N 1
ATOM 3788 C CA . LEU B 1 237 ? -13.867 -0.304 -16.438 1 93.31 237 LEU B CA 1
ATOM 3789 C C . LEU B 1 237 ? -14.461 0.25 -15.148 1 93.31 237 LEU B C 1
ATOM 3791 O O . LEU B 1 237 ? -14.672 1.459 -15.023 1 93.31 237 LEU B O 1
ATOM 3795 N N . LEU B 1 238 ? -14.672 -0.619 -14.18 1 91.31 238 LEU B N 1
ATOM 3796 C CA . LEU B 1 238 ? -15.227 -0.214 -12.898 1 91.31 238 LEU B CA 1
ATOM 3797 C C . LEU B 1 238 ? -14.289 0.755 -12.18 1 91.31 238 LEU B C 1
ATOM 3799 O O . LEU B 1 238 ? -14.742 1.738 -11.586 1 91.31 238 LEU B O 1
ATOM 3803 N N . GLU B 1 239 ? -13.078 0.419 -12.211 1 86.75 239 GLU B N 1
ATOM 3804 C CA . GLU B 1 239 ? -12.078 1.285 -11.594 1 86.75 239 GLU B CA 1
ATOM 3805 C C . GLU B 1 239 ? -12.086 2.674 -12.227 1 86.75 239 GLU B C 1
ATOM 3807 O O . GLU B 1 239 ? -12 3.684 -11.523 1 86.75 239 GLU B O 1
ATOM 3812 N N . GLU B 1 240 ? -12.195 2.717 -13.484 1 84.69 240 GLU B N 1
ATOM 3813 C CA . GLU B 1 240 ? -12.234 3.984 -14.211 1 84.69 240 GLU B CA 1
ATOM 3814 C C . GLU B 1 240 ? -13.484 4.785 -13.867 1 84.69 240 GLU B C 1
ATOM 3816 O O . GLU B 1 240 ? -13.422 6.008 -13.711 1 84.69 240 GLU B O 1
ATOM 3821 N N . LEU B 1 241 ? -14.547 4.105 -13.742 1 86.88 241 LEU B N 1
ATOM 3822 C CA . LEU B 1 241 ? -15.836 4.746 -13.508 1 86.88 241 LEU B CA 1
ATOM 3823 C C . LEU B 1 241 ? -15.938 5.262 -12.078 1 86.88 241 LEU B C 1
ATOM 3825 O O . LEU B 1 241 ? -16.594 6.273 -11.828 1 86.88 241 LEU B O 1
ATOM 3829 N N . THR B 1 242 ? -15.281 4.508 -11.141 1 79.44 242 THR B N 1
ATOM 3830 C CA . THR B 1 242 ? -15.383 4.875 -9.727 1 79.44 242 THR B CA 1
ATOM 3831 C C . THR B 1 242 ? -14.352 5.941 -9.375 1 79.44 242 THR B C 1
ATOM 3833 O O . THR B 1 242 ? -14.539 6.711 -8.43 1 79.44 242 THR B O 1
ATOM 3836 N N . GLN B 1 243 ? -13.211 5.914 -9.977 1 65.62 243 GLN B N 1
ATOM 3837 C CA . GLN B 1 243 ? -12.234 6.984 -9.797 1 65.62 243 GLN B CA 1
ATOM 3838 C C . GLN B 1 243 ? -12.773 8.312 -10.32 1 65.62 243 GLN B C 1
ATOM 3840 O O . GLN B 1 243 ? -12.5 9.367 -9.75 1 65.62 243 GLN B O 1
ATOM 3845 N N . GLU B 1 244 ? -13.414 8.281 -11.43 1 55.19 244 GLU B N 1
ATOM 3846 C CA . GLU B 1 244 ? -14.016 9.492 -11.992 1 55.19 244 GLU B CA 1
ATOM 3847 C C . GLU B 1 244 ? -15.078 10.062 -11.062 1 55.19 244 GLU B C 1
ATOM 3849 O O . GLU B 1 244 ? -15.219 11.281 -10.945 1 55.19 244 GLU B O 1
ATOM 3854 N N . ASN B 1 245 ? -15.773 9.258 -10.422 1 49.12 245 ASN B N 1
ATOM 3855 C CA . ASN B 1 245 ? -16.781 9.773 -9.5 1 49.12 245 ASN B CA 1
ATOM 3856 C C . ASN B 1 245 ? -16.156 10.289 -8.211 1 49.12 245 ASN B C 1
ATOM 3858 O O . ASN B 1 245 ? -16.781 11.047 -7.469 1 49.12 245 ASN B O 1
ATOM 3862 N N . GLY B 1 246 ? -15.023 9.891 -7.84 1 42.09 246 GLY B N 1
ATOM 3863 C CA . GLY B 1 246 ? -14.312 10.461 -6.707 1 42.09 246 GLY B CA 1
ATOM 3864 C C . GLY B 1 246 ? -13.758 11.844 -6.984 1 42.09 246 GLY B C 1
ATOM 3865 O O . GLY B 1 246 ? -13.531 12.625 -6.059 1 42.09 246 GLY B O 1
ATOM 3866 N N . THR B 1 247 ? -13.164 12.141 -8.094 1 36.28 247 THR B N 1
ATOM 3867 C CA . THR B 1 247 ? -12.695 13.484 -8.406 1 36.28 247 THR B CA 1
ATOM 3868 C C . THR B 1 247 ? -13.867 14.438 -8.617 1 36.28 247 THR B C 1
ATOM 3870 O O . THR B 1 247 ? -13.68 15.648 -8.734 1 36.28 247 THR B O 1
ATOM 3873 N N . LYS B 1 248 ? -14.992 14.016 -9.102 1 35.44 248 LYS B N 1
ATOM 3874 C CA . LYS B 1 248 ? -16.031 15.023 -9.273 1 35.44 248 LYS B CA 1
ATOM 3875 C C . LYS B 1 248 ? -16.672 15.375 -7.938 1 35.44 248 LYS B C 1
ATOM 3877 O O . LYS B 1 248 ? -17.672 16.109 -7.895 1 35.44 248 LYS B O 1
ATOM 3882 N N . ALA B 1 249 ? -16.297 14.68 -6.883 1 27.98 249 ALA B N 1
ATOM 3883 C CA . ALA B 1 249 ? -16.922 15.258 -5.699 1 27.98 249 ALA B CA 1
ATOM 3884 C C . ALA B 1 249 ? -16.109 16.438 -5.172 1 27.98 249 ALA B C 1
ATOM 3886 O O . ALA B 1 249 ? -14.883 16.422 -5.191 1 27.98 249 ALA B O 1
#

Nearest PDB structures (foldseek):
  7r97-assembly1_B  TM=6.659E-01  e=2.338E-18  Escherichia coli K-12
  1o0w-assembly1_A  TM=6.337E-01  e=4.636E-15  Thermotoga maritima
  3o2r-assembly2_D  TM=9.534E-01  e=6.938E-10  Campylobacter jejuni subsp. jejuni NCTC 11168 = ATCC 700819
  3n3w-assembly1_B  TM=8.854E-01  e=2.076E-10  Campylobacter jejuni subsp. jejuni NCTC 11168 = ATCC 700819
  9asq-assembly1_A  TM=6.646E-01  e=4.593E-11  Homo sapiens

InterPro domains:
  IPR000999 Ribonuclease III domain [PF14622] (37-158)
  IPR000999 Ribonuclease III domain [PS50142] (23-148)
  IPR000999 Ribonuclease III domain [SM00535] (38-169)
  IPR000999 Ribonuclease III domain [cd00593] (39-169)
  IPR011907 Ribonuclease III [MF_00104] (26-238)
  IPR011907 Ribonuclease III [TIGR02191] (26-241)
  IPR014720 Double-stranded RNA-binding domain [PF00035] (175-241)
  IPR014720 Double-stranded RNA-binding domain [PS50137] (174-243)
  IPR014720 Double-stranded RNA-binding domain [SM00358] (175-242)
  IPR036389 Ribonuclease III, endonuclease domain superfamily [G3DSA:1.10.1520.10] (23-167)
  IPR036389 Ribonuclease III, endonuclease domain superfamily [SSF69065] (22-168)

Radius of gyration: 25.36 Å; Cα contacts (8 Å, |Δi|>4): 754; chains: 2; bounding box: 77×73×70 Å

Solvent-accessible surface area (backbone atoms only — not comparable to full-atom values): 26706 Å² total; per-residue (Å²): 136,84,79,77,80,71,75,71,77,77,67,63,81,49,84,73,83,68,84,58,63,57,60,54,49,42,27,59,71,64,59,48,57,70,84,50,60,66,47,54,50,22,16,29,19,40,61,74,61,38,92,59,89,56,76,28,16,54,54,32,19,57,42,7,48,30,51,50,49,28,49,51,41,51,51,46,56,68,72,43,73,83,55,42,43,70,43,50,48,54,53,46,49,63,64,69,32,62,71,43,38,28,53,53,25,56,74,62,51,43,42,81,55,48,42,59,28,68,63,46,47,74,57,45,44,52,74,28,61,68,51,32,31,42,33,46,23,1,40,43,22,33,38,28,73,66,58,29,68,67,45,32,45,52,48,47,44,67,69,44,45,69,53,53,67,67,48,67,73,67,68,79,65,54,36,51,56,46,42,37,50,57,27,50,76,66,74,41,66,71,64,46,78,44,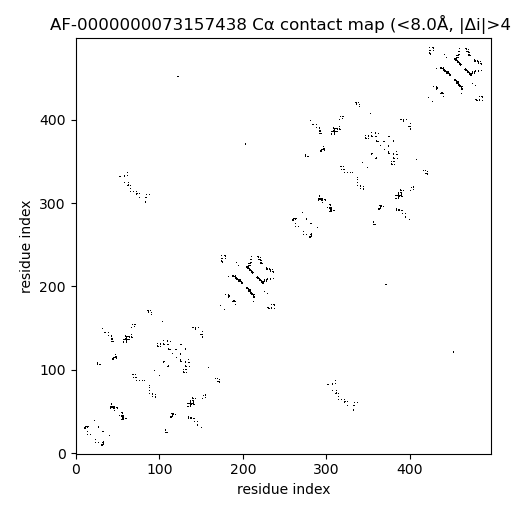80,76,46,75,45,70,48,91,84,39,38,35,24,28,18,34,35,38,41,84,92,46,82,71,37,70,24,60,22,72,37,67,66,52,3,44,37,42,13,28,39,52,47,43,52,56,56,54,54,55,60,59,69,75,103,135,83,79,75,78,72,75,71,75,76,67,63,82,49,84,74,85,66,83,57,63,58,59,54,50,44,27,59,70,64,59,48,55,70,82,49,58,65,47,55,49,22,18,30,18,38,60,74,60,38,92,58,90,56,75,29,18,54,54,32,18,56,43,7,46,29,49,50,48,28,48,52,41,51,50,46,57,67,71,43,73,83,54,42,45,69,43,49,49,53,53,46,49,63,65,67,31,62,70,45,38,29,53,54,24,57,73,60,51,43,41,82,57,49,40,58,28,69,64,46,46,75,57,44,44,52,74,29,59,66,52,32,31,42,34,44,24,1,41,43,23,34,39,28,74,67,59,30,67,66,46,31,45,51,48,47,47,67,71,44,43,68,54,54,67,66,48,68,72,68,68,80,65,55,37,51,57,46,42,36,49,57,27,50,78,65,73,41,66,71,62,45,77,42,80,74,45,77,45,71,47,92,85,38,38,34,24,28,17,35,35,38,42,86,92,47,81,71,37,68,24,60,23,72,37,66,66,53,2,46,36,43,14,27,39,51,47,43,52,54,57,53,53,53,57,58,69,73,101

Organism: NCBI:txid949

Foldseek 3Di:
DPPPPCPVLPQPPAPPPDDDPVLNLLCSLLSHHFPDVQLSQQLQEDCQVDPDPDSHLQVLLVQLLVLLLVLLLVVLVVPPVPDDPVQSVVLSCVCLPLVNQLVLLVVSQSLVRRHHDPVCVVVPVSNDSVNSSSSSSSNLSSQCVGPNSVSSSVSCCVRCVVVSVVCVPPDDDQLQRVLQVVQVVVPWDRKDKDFDDWDDDPVFIKTKIWIDTDPDDIFIAIDSDPVVRVSVRSVVVVVVVVVVVVVVD/DPPPPCPPLPQPPAPPPDDDPVLNLLCSLLSHHFPDVQLLQQLQEDCQVDPDPDSHLQVLLVQLLVLLLVLLLVVLVVPPVPDDPVQSVVLSCVCLPLVNLLVLLVVSQSLVRRHHDPVCVVVPVSNDSVNSSSSSSSNLSSQCVGPNSVSSSVSCCVRCVVVSVVCVPPDDDQLQRVLQVVQVVVPWDRKDKDFDDWDDDPVFIKTKMWIDTDPDDIFIAIDSDPVVRVSVRSVVVVVVVVVVVVVVD

Secondary structure (DSSP, 8-state):
---------------TT-S-HHHHHHHHHHT---S-HHHHHHHTB-GGG-SSSSSSTHHHHHHHHHHHHHHHHHHHHHH-TT--HHHHHHHHHHHHSHHHHHHHHHHTTGGGG-B--HHHHHTTGGG-HHHHHHHHHHHHHHHHHHHHHHHHHHHHHHHHHHHHHHGGG-----HHHHHHHHHHTTTPPPPEEEEEEEEEETTEEEEEEEEE-TTSPPEEEEESSHHHHHHHHHHHHHHHHHHHHHH--/---------------TT-S-HHHHHHHHHHT---S-HHHHHHHTB-GGG-SSSSSSTHHHHHHHHHHHHHHHHHHHHHH-TT--HHHHHHHHHHHHSHHHHHHHHHHTTGGGG-B--HHHHHTTGGG-HHHHHHHHHHHHHHHHHHHHHHHHHHHHHHHHHHHHHHGGG-----HHHHHHHHHHTTTPPPPEEEEEEEEEETTEEEEEEEEE-TTSPPEEEEESSHHHHHHHHHHHHHHHHHHHHHH--